Protein 4JGP (pdb70)

Solvent-accessible surface area: 20746 Å² total

Sequence (402 aa):
EKDTIAAEHKQEASVLLNLHRNKINYLIGETARRTTSLSIAIDRPVDIKKQSILEKTFDSEPRFSGLYFLNAKGDVTASTTELKTKVNLADRSFFIKAKETTKKTVISDSYSSRITGQPIFTICVPVLDSKRNVTDYLVAAIQIDDYLKNLINLLSPDVYIEVVNQDGKIFASGQASHAEDQKPVSSGYLDDISWNKVYPNPVTIEKDTIAAEHKQEASVLLNLHRNKINYLIGETARRTSSLSIAIDRPVDIKKQSILEKTFDSEPRFSGLYFLNAKGDVTASTTELKTKVNLADRSFFIKAKETKKTVISDSYSSRITGQPIFTICVPVLDSKRNVTDYLVAAIQIDYLKNLINLLSPDVYIEVVNQDGKIFASGQASHAEDQKPVVSSGYLDDISWNKVYPNPVTIEE

B-factor: mean 34.52, std 18.65, range [8.32, 128.68]

Secondary structure (DSSP, 8-state):
-HHHHHHHHHHHHHHHHHHHHHHHHHHHHH----HHHHHS-SSPPS---HHHHHHHTT-TTEEEEEEEETT-BEEEESSPPSS--B-TTSHHHHHHHHH-S-EE---EE-TTT-SEEEEEEEEEE-TTS-EEEEEEEEEEHHHHHHHHHHH-TTS-EEE-BTT---EEES-GGGGTT-PPB----SSS-B--BPPPPP---/-HHHHHHHHHHHHHHHHHHHHHHHHHHHH----HHHHHSPSSPPS---HHHHHHHTT-TTEEEEEEEETT-BEEEESS--SS--B-TTSHHHHHHHHH-S-EEPPPEE-TTTSSEEEEEEEEEE-TTS-EEEEEEEEEEHHHHHHHHHHH-TTS-EEE--TT---EEES-GGGGTT-PPB----SSS----BPPPPP-S--

Structure (mmCIF, N/CA/C/O backbone):
data_4JGP
#
_entry.id   4JGP
#
_cell.length_a   76.374
_cell.length_b   82.151
_cell.length_c   90.678
_cell.angle_alpha   90.00
_cell.angle_beta   90.00
_cell.angle_gamma   90.00
#
_symmetry.space_group_name_H-M   'P 21 21 21'
#
loop_
_entity.id
_entity.type
_entity.pdbx_description
1 polymer 'Sporulation kinase D'
2 non-polymer 'PYRUVIC ACID'
3 water water
#
loop_
_atom_site.group_PDB
_atom_site.id
_atom_site.type_symbol
_atom_site.label_atom_id
_atom_site.label_alt_id
_atom_site.label_comp_id
_atom_site.label_asym_id
_atom_site.label_entity_id
_atom_site.label_seq_id
_atom_site.pdbx_PDB_ins_code
_atom_site.Cartn_x
_atom_site.Cartn_y
_atom_site.Cartn_z
_atom_site.occupancy
_atom_site.B_iso_or_equiv
_atom_site.auth_seq_id
_atom_site.auth_comp_id
_atom_site.auth_asym_id
_atom_site.auth_atom_id
_atom_site.pdbx_PDB_model_num
ATOM 1 N N . GLU A 1 6 ? 42.326 99.405 -15.150 1.00 78.85 39 GLU A N 1
ATOM 2 C CA . GLU A 1 6 ? 41.293 98.938 -16.067 1.00 83.60 39 GLU A CA 1
ATOM 3 C C . GLU A 1 6 ? 41.659 97.561 -16.614 1.00 87.70 39 GLU A C 1
ATOM 4 O O . GLU A 1 6 ? 41.778 96.592 -15.861 1.00 87.57 39 GLU A O 1
ATOM 6 N N . LYS A 1 7 ? 41.826 97.479 -17.931 1.00 88.79 40 LYS A N 1
ATOM 7 C CA . LYS A 1 7 ? 42.365 96.280 -18.559 1.00 84.34 40 LYS A CA 1
ATOM 8 C C . LYS A 1 7 ? 43.814 96.139 -18.134 1.00 76.08 40 LYS A C 1
ATOM 9 O O . LYS A 1 7 ? 44.261 95.061 -17.745 1.00 76.87 40 LYS A O 1
ATOM 15 N N . ASP A 1 8 ? 44.532 97.255 -18.204 1.00 94.32 41 ASP A N 1
ATOM 16 C CA . ASP A 1 8 ? 45.971 97.293 -17.975 1.00 86.39 41 ASP A CA 1
ATOM 17 C C . ASP A 1 8 ? 46.386 96.673 -16.642 1.00 78.11 41 ASP A C 1
ATOM 18 O O . ASP A 1 8 ? 47.515 96.194 -16.495 1.00 69.93 41 ASP A O 1
ATOM 23 N N . THR A 1 9 ? 45.472 96.674 -15.678 1.00 74.77 42 THR A N 1
ATOM 24 C CA . THR A 1 9 ? 45.771 96.146 -14.352 1.00 67.90 42 THR A CA 1
ATOM 25 C C . THR A 1 9 ? 45.671 94.615 -14.314 1.00 61.77 42 THR A C 1
ATOM 26 O O . THR A 1 9 ? 46.498 93.947 -13.687 1.00 60.08 42 THR A O 1
ATOM 30 N N . ILE A 1 10 ? 44.671 94.061 -14.997 1.00 57.94 43 ILE A N 1
ATOM 31 C CA . ILE A 1 10 ? 44.539 92.610 -15.110 1.00 57.13 43 ILE A CA 1
ATOM 32 C C . ILE A 1 10 ? 45.605 92.034 -16.055 1.00 55.35 43 ILE A C 1
ATOM 33 O O . ILE A 1 10 ? 46.196 90.983 -15.784 1.00 50.46 43 ILE A O 1
ATOM 38 N N . ALA A 1 11 ? 45.857 92.733 -17.156 1.00 46.43 44 ALA A N 1
ATOM 39 C CA . ALA A 1 11 ? 46.916 92.333 -18.069 1.00 46.59 44 ALA A CA 1
ATOM 40 C C . ALA A 1 11 ? 48.238 92.203 -17.318 1.00 47.13 44 ALA A C 1
ATOM 41 O O . ALA A 1 11 ? 49.021 91.296 -17.587 1.00 41.47 44 ALA A O 1
ATOM 43 N N . ALA A 1 12 ? 48.479 93.106 -16.368 1.00 39.15 45 ALA A N 1
ATOM 44 C CA . ALA A 1 12 ? 49.730 93.092 -15.610 1.00 45.33 45 ALA A CA 1
ATOM 45 C C . ALA A 1 12 ? 49.808 91.842 -14.748 1.00 44.64 45 ALA A C 1
ATOM 46 O O . ALA A 1 12 ? 50.887 91.276 -14.540 1.00 39.79 45 ALA A O 1
ATOM 48 N N . GLU A 1 13 ? 48.654 91.413 -14.252 1.00 44.59 46 GLU A N 1
ATOM 49 C CA . GLU A 1 13 ? 48.570 90.192 -13.465 1.00 51.47 46 GLU A CA 1
ATOM 50 C C . GLU A 1 13 ? 48.786 88.963 -14.341 1.00 47.35 46 GLU A C 1
ATOM 51 O O . GLU A 1 13 ? 49.465 88.020 -13.936 1.00 45.24 46 GLU A O 1
ATOM 57 N N . HIS A 1 14 ? 48.215 88.979 -15.540 1.00 41.35 47 HIS A N 1
ATOM 58 C CA . HIS A 1 14 ? 48.399 87.873 -16.467 1.00 45.57 47 HIS A CA 1
ATOM 59 C C . HIS A 1 14 ? 49.861 87.756 -16.894 1.00 42.16 47 HIS A C 1
ATOM 60 O O . HIS A 1 14 ? 50.389 86.652 -17.064 1.00 42.40 47 HIS A O 1
ATOM 67 N N . LYS A 1 15 ? 50.513 88.902 -17.057 1.00 35.96 48 LYS A N 1
ATOM 68 C CA . LYS A 1 15 ? 51.925 88.921 -17.392 1.00 36.26 48 LYS A CA 1
ATOM 69 C C . LYS A 1 15 ? 52.760 88.353 -16.245 1.00 36.85 48 LYS A C 1
ATOM 70 O O . LYS A 1 15 ? 53.658 87.545 -16.474 1.00 29.13 48 LYS A O 1
ATOM 76 N N . GLN A 1 16 ? 52.460 88.759 -15.012 1.00 31.35 49 GLN A N 1
ATOM 77 C CA . GLN A 1 16 ? 53.210 88.257 -13.863 1.00 37.06 49 GLN A CA 1
ATOM 78 C C . GLN A 1 16 ? 53.064 86.740 -13.743 1.00 33.17 49 GLN A C 1
ATOM 79 O O . GLN A 1 16 ? 54.032 86.043 -13.441 1.00 38.10 49 GLN A O 1
ATOM 85 N N . GLU A 1 17 ? 51.867 86.217 -13.998 1.00 25.93 50 GLU A N 1
ATOM 86 C CA . GLU A 1 17 ? 51.698 84.772 -13.938 1.00 33.15 50 GLU A CA 1
ATOM 87 C C . GLU A 1 17 ? 52.422 84.036 -15.069 1.00 33.29 50 GLU A C 1
ATOM 88 O O . GLU A 1 17 ? 52.874 82.909 -14.873 1.00 31.64 50 GLU A O 1
ATOM 94 N N . ALA A 1 18 ? 52.557 84.661 -16.239 1.00 23.35 51 ALA A N 1
ATOM 95 C CA . ALA A 1 18 ? 53.350 84.042 -17.295 1.00 24.15 51 ALA A CA 1
ATOM 96 C C . ALA A 1 18 ? 54.808 83.977 -16.837 1.00 25.47 51 ALA A C 1
ATOM 97 O O . ALA A 1 18 ? 55.507 82.989 -17.072 1.00 24.51 51 ALA A O 1
ATOM 99 N N . SER A 1 19 ? 55.253 85.026 -16.155 1.00 23.85 52 SER A N 1
ATOM 100 C CA . SER A 1 19 ? 56.598 85.056 -15.601 1.00 27.59 52 SER A CA 1
ATOM 101 C C . SER A 1 19 ? 56.807 83.970 -14.544 1.00 28.48 52 SER A C 1
ATOM 102 O O . SER A 1 19 ? 57.856 83.316 -14.503 1.00 23.41 52 SER A O 1
ATOM 105 N N . VAL A 1 20 ? 55.807 83.778 -13.688 1.00 28.92 53 VAL A N 1
ATOM 106 C CA . VAL A 1 20 ? 55.859 82.723 -12.677 1.00 26.66 53 VAL A CA 1
ATOM 107 C C . VAL A 1 20 ? 55.997 81.355 -13.343 1.00 25.71 53 VAL A C 1
ATOM 108 O O . VAL A 1 20 ? 56.803 80.522 -12.920 1.00 23.86 53 VAL A O 1
ATOM 112 N N . LEU A 1 21 ? 55.228 81.145 -14.409 1.00 26.30 54 LEU A N 1
ATOM 113 C CA . LEU A 1 21 ? 55.274 79.897 -15.162 1.00 27.34 54 LEU A CA 1
ATOM 114 C C . LEU A 1 21 ? 56.601 79.675 -15.872 1.00 26.54 54 LEU A C 1
ATOM 115 O O . LEU A 1 21 ? 57.128 78.561 -15.883 1.00 25.19 54 LEU A O 1
ATOM 120 N N . LEU A 1 22 ? 57.124 80.727 -16.490 1.00 19.90 55 LEU A N 1
ATOM 121 C CA . LEU A 1 22 ? 58.431 80.644 -17.128 1.00 23.72 55 LEU A CA 1
ATOM 122 C C . LEU A 1 22 ? 59.464 80.120 -16.128 1.00 23.61 55 LEU A C 1
ATOM 123 O O . LEU A 1 22 ? 60.182 79.158 -16.388 1.00 20.00 55 LEU A O 1
ATOM 128 N N . ASN A 1 23 ? 59.528 80.747 -14.963 1.00 21.05 56 ASN A N 1
ATOM 129 C CA . ASN A 1 23 ? 60.501 80.320 -13.963 1.00 20.81 56 ASN A CA 1
ATOM 130 C C . ASN A 1 23 ? 60.277 78.903 -13.445 1.00 26.09 56 ASN A C 1
ATOM 131 O O . ASN A 1 23 ? 61.226 78.115 -13.348 1.00 24.03 56 ASN A O 1
ATOM 136 N N . LEU A 1 24 ? 59.026 78.568 -13.146 1.00 23.83 57 LEU A N 1
ATOM 137 C CA . LEU A 1 24 ? 58.668 77.192 -12.782 1.00 27.26 57 LEU A CA 1
ATOM 138 C C . LEU A 1 24 ? 59.222 76.177 -13.795 1.00 19.46 57 LEU A C 1
ATOM 139 O O . LEU A 1 24 ? 59.912 75.229 -13.431 1.00 18.47 57 LEU A O 1
ATOM 144 N N . HIS A 1 25 ? 58.918 76.385 -15.067 1.00 16.25 58 HIS A N 1
ATOM 145 C CA . HIS A 1 25 ? 59.295 75.435 -16.106 1.00 21.09 58 HIS A CA 1
ATOM 146 C C . HIS A 1 25 ? 60.788 75.413 -16.438 1.00 19.57 58 HIS A C 1
ATOM 147 O O . HIS A 1 25 ? 61.367 74.344 -16.654 1.00 19.55 58 HIS A O 1
ATOM 154 N N . ARG A 1 26 ? 61.415 76.582 -16.513 1.00 25.09 59 ARG A N 1
ATOM 155 C CA . ARG A 1 26 ? 62.865 76.595 -16.679 1.00 23.01 59 ARG A CA 1
ATOM 156 C C . ARG A 1 26 ? 63.524 75.884 -15.502 1.00 16.80 59 ARG A C 1
ATOM 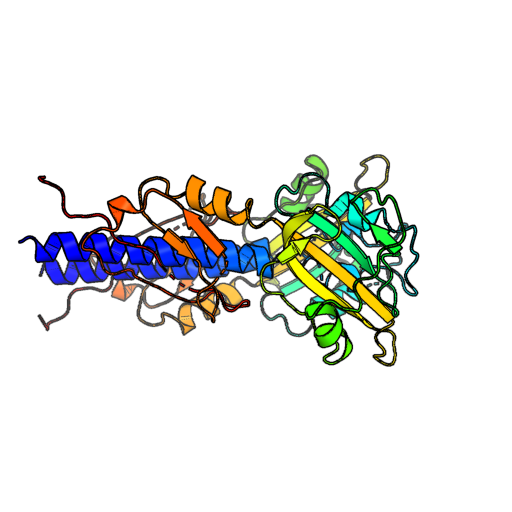157 O O . ARG A 1 26 ? 64.433 75.086 -15.698 1.00 17.25 59 ARG A O 1
ATOM 165 N N . ASN A 1 27 ? 63.076 76.168 -14.280 1.00 18.49 60 ASN A N 1
ATOM 166 C CA . ASN A 1 27 ? 63.653 75.497 -13.110 1.00 22.50 60 ASN A CA 1
ATOM 167 C C . ASN A 1 27 ? 63.549 73.978 -13.227 1.00 17.49 60 ASN A C 1
ATOM 168 O O . ASN A 1 27 ? 64.499 73.251 -12.935 1.00 16.19 60 ASN A O 1
ATOM 173 N N . LYS A 1 28 ? 62.389 73.496 -13.654 1.00 20.47 61 LYS A N 1
ATOM 174 C CA . LYS A 1 28 ? 62.183 72.057 -13.841 1.00 19.68 61 LYS A CA 1
ATOM 175 C C . LYS A 1 28 ? 63.167 71.458 -14.845 1.00 17.14 61 LYS A C 1
ATOM 176 O O . LYS A 1 28 ? 63.781 70.426 -14.591 1.00 15.94 61 LYS A O 1
ATOM 182 N N . ILE A 1 29 ? 63.309 72.085 -16.004 1.00 15.99 62 ILE A N 1
ATOM 183 C CA . ILE A 1 29 ? 64.198 71.519 -17.010 1.00 15.24 62 ILE A CA 1
ATOM 184 C C . ILE A 1 29 ? 65.665 71.662 -16.593 1.00 13.18 62 ILE A C 1
ATOM 185 O O . ILE A 1 29 ? 66.447 70.722 -16.729 1.00 17.62 62 ILE A O 1
ATOM 190 N N . ASN A 1 30 ? 66.029 72.830 -16.066 1.00 14.30 63 ASN A N 1
ATOM 191 C CA . ASN A 1 30 ? 67.382 73.024 -15.539 1.00 16.08 63 ASN A CA 1
ATOM 192 C C . ASN A 1 30 ? 67.713 71.963 -14.489 1.00 21.65 63 ASN A C 1
ATOM 193 O O . ASN A 1 30 ? 68.816 71.434 -14.457 1.00 18.32 63 ASN A O 1
ATOM 198 N N . TYR A 1 31 ? 66.762 71.669 -13.608 1.00 19.28 64 TYR A N 1
ATOM 199 C CA . TYR A 1 31 ? 66.978 70.621 -12.614 1.00 17.94 64 TYR A CA 1
ATOM 200 C C . TYR A 1 31 ? 67.193 69.249 -13.270 1.00 14.74 64 TYR A C 1
ATOM 201 O O . TYR A 1 31 ? 68.129 68.522 -12.944 1.00 15.63 64 TYR A O 1
ATOM 210 N N . LEU A 1 32 ? 66.328 68.898 -14.212 1.00 15.60 65 LEU A N 1
ATOM 211 C CA . LEU A 1 32 ? 66.459 67.619 -14.904 1.00 18.26 65 LEU A CA 1
ATOM 212 C C . LEU A 1 32 ? 67.853 67.446 -15.519 1.00 18.65 65 LEU A C 1
ATOM 213 O O . LEU A 1 32 ? 68.486 66.373 -15.431 1.00 15.75 65 LEU A O 1
ATOM 218 N N . ILE A 1 33 ? 68.341 68.506 -16.145 1.00 14.29 66 ILE A N 1
ATOM 219 C CA . ILE A 1 33 ? 69.626 68.443 -16.824 1.00 16.15 66 ILE A CA 1
ATOM 220 C C . ILE A 1 33 ? 70.746 68.382 -15.793 1.00 18.12 66 ILE A C 1
ATOM 221 O O . ILE A 1 33 ? 71.660 67.562 -15.900 1.00 17.46 66 ILE A O 1
ATOM 226 N N . GLY A 1 34 ? 70.660 69.232 -14.773 1.00 15.20 67 GLY A N 1
ATOM 227 C CA . GLY A 1 34 ? 71.666 69.232 -13.723 1.00 14.66 67 GLY A CA 1
ATOM 228 C C . GLY A 1 34 ? 71.705 67.926 -12.949 1.00 17.20 67 GLY A C 1
ATOM 229 O O . GLY A 1 34 ? 72.768 67.426 -12.598 1.00 17.00 67 GLY A O 1
ATOM 230 N N . GLU A 1 35 ? 70.539 67.359 -12.673 1.00 16.96 68 GLU A N 1
ATOM 231 C CA . GLU A 1 35 ? 70.511 66.110 -11.939 1.00 19.27 68 GLU A CA 1
ATOM 232 C C . GLU A 1 35 ? 71.117 64.987 -12.768 1.00 20.63 68 GLU A C 1
ATOM 233 O O . GLU A 1 35 ? 71.850 64.147 -12.250 1.00 19.24 68 GLU A O 1
ATOM 239 N N . THR A 1 36 ? 70.805 64.970 -14.055 1.00 14.45 69 THR A N 1
ATOM 240 C CA . THR A 1 36 ? 71.314 63.930 -14.935 1.00 15.08 69 THR A CA 1
ATOM 241 C C . THR A 1 36 ? 72.830 64.044 -15.048 1.00 19.26 69 THR A C 1
ATOM 242 O O . THR A 1 36 ? 73.536 63.040 -14.978 1.00 18.35 69 THR A O 1
ATOM 254 N N . ALA A 1 38 ? 74.772 65.246 -12.792 1.00 16.48 71 ALA A N 1
ATOM 255 C CA . ALA A 1 38 ? 75.261 64.787 -11.494 1.00 17.42 71 ALA A CA 1
ATOM 256 C C . ALA A 1 38 ? 75.299 63.266 -11.391 1.00 17.74 71 ALA A C 1
ATOM 257 O O . ALA A 1 38 ? 76.263 62.705 -10.883 1.00 15.18 71 ALA A O 1
ATOM 259 N N A ARG A 1 39 ? 74.243 62.605 -11.861 0.58 15.50 72 ARG A N 1
ATOM 260 N N B ARG A 1 39 ? 74.249 62.591 -11.850 0.42 15.90 72 ARG A N 1
ATOM 261 C CA A ARG A 1 39 ? 74.196 61.146 -11.819 0.58 17.93 72 ARG A CA 1
ATOM 262 C CA B ARG A 1 39 ? 74.258 61.133 -11.799 0.42 16.50 72 ARG A CA 1
ATOM 263 C C A ARG A 1 39 ? 75.360 60.541 -12.620 0.58 14.64 72 ARG A C 1
ATOM 264 C C B ARG A 1 39 ? 75.434 60.580 -12.596 0.42 13.75 72 ARG A C 1
ATOM 265 O O A ARG A 1 39 ? 76.014 59.591 -12.168 0.58 13.88 72 ARG A O 1
ATOM 266 O O B ARG A 1 39 ? 76.167 59.707 -12.122 0.42 14.05 72 ARG A O 1
ATOM 289 N N A THR A 1 41 ? 78.302 61.996 -13.588 0.59 16.35 74 THR A N 1
ATOM 290 N N B THR A 1 41 ? 78.297 61.999 -13.582 0.41 16.44 74 THR A N 1
ATOM 291 C CA A THR A 1 41 ? 79.602 62.266 -12.982 0.59 18.60 74 THR A CA 1
ATOM 292 C CA B THR A 1 41 ? 79.594 62.297 -12.966 0.41 18.62 74 THR A CA 1
ATOM 293 C C A THR A 1 41 ? 79.852 61.372 -11.767 0.59 21.28 74 THR A C 1
ATOM 294 C C B THR A 1 41 ? 79.873 61.464 -11.713 0.41 20.76 74 THR A C 1
ATOM 295 O O A THR A 1 41 ? 80.941 60.829 -11.614 0.59 22.30 74 THR A O 1
ATOM 296 O O B THR A 1 41 ? 81.011 61.077 -11.470 0.41 22.55 74 THR A O 1
ATOM 303 N N . SER A 1 42 ? 78.844 61.178 -10.921 1.00 19.20 75 SER A N 1
ATOM 304 C CA . SER A 1 42 ? 79.020 60.287 -9.761 1.00 16.53 75 SER A CA 1
ATOM 305 C C . SER A 1 42 ? 79.296 58.853 -10.204 1.00 16.49 75 SER A C 1
ATOM 306 O O . SER A 1 42 ? 80.039 58.108 -9.564 1.00 17.76 75 SER A O 1
ATOM 309 N N . LEU A 1 43 ? 78.684 58.464 -11.312 1.00 19.80 76 LEU A N 1
ATOM 310 C CA . LEU A 1 43 ? 78.901 57.139 -11.876 1.00 19.57 76 LEU A CA 1
ATOM 311 C C . LEU A 1 43 ? 80.380 56.953 -12.256 1.00 19.46 76 LEU A C 1
ATOM 312 O O . LEU A 1 43 ? 81.006 55.946 -11.886 1.00 18.69 76 LEU A O 1
ATOM 317 N N . SER A 1 44 ? 80.950 57.918 -12.978 1.00 19.62 77 SER A N 1
ATOM 318 C CA . SER A 1 44 ? 82.34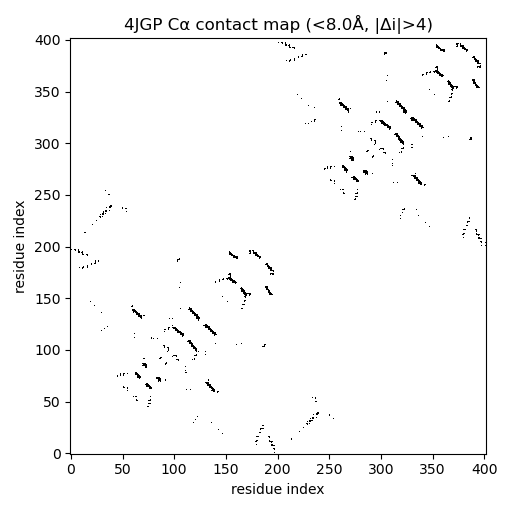3 57.784 -13.390 1.00 28.85 77 SER A CA 1
ATOM 319 C C . SER A 1 44 ? 83.278 57.727 -12.192 1.00 26.95 77 SER A C 1
ATOM 320 O O . SER A 1 44 ? 84.293 57.055 -12.238 1.00 23.94 77 SER A O 1
ATOM 323 N N . ILE A 1 45 ? 82.923 58.408 -11.112 1.00 21.74 78 ILE A N 1
ATOM 324 C CA . ILE A 1 45 ? 83.753 58.415 -9.907 1.00 23.73 78 ILE A CA 1
ATOM 325 C C . ILE A 1 45 ? 83.657 57.122 -9.097 1.00 22.53 78 ILE A C 1
ATOM 326 O O . ILE A 1 45 ? 84.624 56.683 -8.495 1.00 24.27 78 ILE A O 1
ATOM 331 N N . ALA A 1 46 ? 82.485 56.502 -9.079 1.00 18.76 79 ALA A N 1
ATOM 332 C CA . ALA A 1 46 ? 82.279 55.356 -8.208 1.00 22.31 79 ALA A CA 1
ATOM 333 C C . ALA A 1 46 ? 82.830 54.059 -8.803 1.00 22.45 79 ALA A C 1
ATOM 334 O O . ALA A 1 46 ? 83.233 53.155 -8.080 1.00 25.24 79 ALA A O 1
ATOM 336 N N . ILE A 1 47 ? 82.792 53.945 -10.121 1.00 18.95 80 ILE A N 1
ATOM 337 C CA . ILE A 1 47 ? 83.058 52.654 -10.748 1.00 24.44 80 ILE A CA 1
ATOM 338 C C . ILE A 1 47 ? 84.546 52.311 -10.707 1.00 28.50 80 ILE A C 1
ATOM 339 O O . ILE A 1 47 ? 85.388 53.201 -10.842 1.00 30.42 80 ILE A O 1
ATOM 344 N N . ASP A 1 48 ? 84.881 51.035 -10.508 1.00 23.09 81 ASP A N 1
ATOM 345 C CA . ASP A 1 48 ? 86.291 50.644 -10.470 1.00 22.26 81 ASP A CA 1
ATOM 346 C C . ASP A 1 48 ? 86.971 50.885 -11.819 1.00 21.87 81 ASP A C 1
ATOM 347 O O . ASP A 1 48 ? 86.348 50.745 -12.866 1.00 19.62 81 ASP A O 1
ATOM 352 N N . ARG A 1 49 ? 88.254 51.233 -11.790 1.00 23.00 82 ARG A N 1
ATOM 353 C CA . ARG A 1 49 ? 89.018 51.423 -13.023 1.00 21.22 82 ARG A CA 1
ATOM 354 C C . ARG A 1 49 ? 90.070 50.317 -13.099 1.00 21.29 82 ARG A C 1
ATOM 355 O O . ARG A 1 49 ? 90.599 49.878 -12.068 1.00 22.71 82 ARG A O 1
ATOM 363 N N . PRO A 1 50 ? 90.382 49.864 -14.316 1.00 23.56 83 PRO A N 1
ATOM 364 C CA . PRO A 1 50 ? 89.762 50.314 -15.566 1.00 27.40 83 PRO A CA 1
ATOM 365 C C . PRO A 1 50 ? 88.331 49.783 -15.718 1.00 32.86 83 PRO A C 1
ATOM 366 O O . PRO A 1 50 ? 88.000 48.752 -15.146 1.00 26.45 83 PRO A O 1
ATOM 370 N N . VAL A 1 51 ? 87.489 50.475 -16.477 1.00 24.82 84 VAL A N 1
ATOM 371 C CA . VAL A 1 51 ? 86.077 50.136 -16.495 1.00 23.94 84 VAL A CA 1
ATOM 372 C C . VAL A 1 51 ? 85.821 48.735 -17.036 1.00 27.84 84 VAL A C 1
ATOM 373 O O . VAL A 1 51 ? 86.281 48.379 -18.119 1.00 27.48 84 VAL A O 1
ATOM 377 N N . ASP A 1 52 ? 85.078 47.941 -16.273 1.00 21.07 85 ASP A N 1
ATOM 378 C CA . ASP A 1 52 ? 84.633 46.645 -16.764 1.00 19.51 85 ASP A CA 1
ATOM 379 C C . ASP A 1 52 ? 83.305 46.799 -17.488 1.00 25.23 85 ASP A C 1
ATOM 380 O O . ASP A 1 52 ? 82.325 47.290 -16.914 1.00 19.88 85 ASP A O 1
ATOM 385 N N . ILE A 1 53 ? 83.271 46.377 -18.750 1.00 22.84 86 ILE A N 1
ATOM 386 C CA . ILE A 1 53 ? 82.118 46.641 -19.600 1.00 21.86 86 ILE A CA 1
ATOM 387 C C . ILE A 1 53 ? 80.854 45.911 -19.123 1.00 27.45 86 ILE A C 1
ATOM 388 O O . ILE A 1 53 ? 79.752 46.429 -19.270 1.00 27.02 86 ILE A O 1
ATOM 393 N N . LYS A 1 54 ? 81.007 44.718 -18.549 1.00 23.24 87 LYS A N 1
ATOM 394 C CA . LYS A 1 54 ? 79.852 43.999 -18.000 1.00 22.45 87 LYS A CA 1
ATOM 395 C C . LYS A 1 54 ? 79.270 44.736 -16.797 1.00 25.30 87 LYS A C 1
ATOM 396 O O . LYS A 1 54 ? 78.049 44.828 -16.643 1.00 22.28 87 LYS A O 1
ATOM 402 N N . LYS A 1 55 ? 80.134 45.252 -15.927 1.00 22.39 88 LYS A N 1
ATOM 403 C CA . LYS A 1 55 ? 79.613 46.004 -14.793 1.00 20.45 88 LYS A CA 1
ATOM 404 C C . LYS A 1 55 ? 78.979 47.306 -15.267 1.00 24.04 88 LYS A C 1
ATOM 405 O O . LYS A 1 55 ? 77.939 47.703 -14.745 1.00 23.27 88 LYS A O 1
ATOM 419 N N . GLN A 1 57 ? 77.477 47.860 -18.123 1.00 23.83 90 GLN A N 1
ATOM 420 C CA . GLN A 1 57 ? 76.191 47.477 -18.705 1.00 23.01 90 GLN A CA 1
ATOM 421 C C . GLN A 1 57 ? 75.093 47.334 -17.631 1.00 25.02 90 GLN A C 1
ATOM 422 O O . GLN A 1 57 ? 74.007 47.885 -17.777 1.00 24.87 90 GLN A O 1
ATOM 428 N N . SER A 1 58 ? 75.379 46.609 -16.552 1.00 25.32 91 SER A N 1
ATOM 429 C CA . SER A 1 58 ? 74.427 46.470 -15.449 1.00 25.78 91 SER A CA 1
ATOM 430 C C . SER A 1 58 ? 74.093 47.804 -14.803 1.00 23.51 91 SER A C 1
ATOM 431 O O . SER A 1 58 ? 72.942 48.054 -14.457 1.00 25.07 91 SER A O 1
ATOM 434 N N . ILE A 1 59 ? 75.102 48.648 -14.612 1.00 24.68 92 ILE A N 1
ATOM 435 C CA . ILE A 1 59 ? 74.878 49.945 -13.973 1.00 21.13 92 ILE A CA 1
ATOM 436 C C . ILE A 1 59 ? 73.964 50.801 -14.831 1.00 21.94 92 ILE A C 1
ATOM 437 O O . ILE A 1 59 ? 73.061 51.469 -14.314 1.00 24.53 92 ILE A O 1
ATOM 442 N N . LEU A 1 60 ? 74.181 50.776 -16.144 1.00 16.91 93 LEU A N 1
ATOM 443 C CA . LEU A 1 60 ? 73.350 51.577 -17.043 1.00 21.12 93 LEU A CA 1
ATOM 444 C C . LEU A 1 60 ? 71.893 51.111 -17.007 1.00 25.80 93 LEU A C 1
ATOM 445 O O . LEU A 1 60 ? 70.974 51.925 -16.939 1.00 26.10 93 LEU A O 1
ATOM 450 N N . GLU A 1 61 ? 71.687 49.798 -17.033 1.00 23.10 94 GLU A N 1
ATOM 451 C CA . GLU A 1 61 ? 70.343 49.238 -16.905 1.00 23.60 94 GLU A CA 1
ATOM 452 C C . GLU A 1 61 ? 69.661 49.643 -15.595 1.00 23.03 94 GLU A C 1
ATOM 453 O O . GLU A 1 61 ? 68.505 50.072 -15.600 1.00 26.99 94 GLU A O 1
ATOM 459 N N . LYS A 1 62 ? 70.364 49.506 -14.475 1.00 21.49 95 LYS A N 1
ATOM 460 C CA . LYS A 1 62 ? 69.791 49.916 -13.195 1.00 25.98 95 LYS A CA 1
ATOM 461 C C . LYS A 1 62 ? 69.465 51.410 -13.162 1.00 33.12 95 LYS A C 1
ATOM 462 O O . LYS A 1 62 ? 68.468 51.822 -12.570 1.00 33.45 95 LYS A O 1
ATOM 468 N N . THR A 1 63 ? 70.308 52.222 -13.792 1.00 27.55 96 THR A N 1
ATOM 469 C CA . THR A 1 63 ? 70.077 53.664 -13.823 1.00 30.20 96 THR A CA 1
ATOM 470 C C . THR A 1 63 ? 68.880 53.994 -14.717 1.00 30.50 96 THR A C 1
ATOM 471 O O . THR A 1 63 ? 68.033 54.810 -14.368 1.00 31.52 96 THR A O 1
ATOM 475 N N . PHE A 1 64 ? 68.814 53.331 -15.864 1.00 27.45 97 PHE A N 1
ATOM 476 C CA . PHE A 1 64 ? 67.743 53.538 -16.838 1.00 28.81 97 PHE A CA 1
ATOM 477 C C . PHE A 1 64 ? 66.381 53.071 -16.335 1.00 36.42 97 PHE A C 1
ATOM 478 O O . PHE A 1 64 ? 65.362 53.681 -16.649 1.00 41.73 97 PHE A O 1
ATOM 486 N N . ASP A 1 65 ? 66.359 51.992 -15.561 1.00 39.03 98 ASP A N 1
ATOM 487 C CA . ASP A 1 65 ? 65.093 51.390 -15.144 1.00 54.13 98 ASP A CA 1
ATOM 488 C C . ASP A 1 65 ? 64.153 52.335 -14.397 1.00 66.79 98 ASP A C 1
ATOM 489 O O . ASP A 1 65 ? 64.517 52.916 -13.366 1.00 62.54 98 ASP A O 1
ATOM 494 N N . SER A 1 66 ? 62.941 52.465 -14.946 1.00 79.42 99 SER A N 1
ATOM 495 C CA . SER A 1 66 ? 61.859 53.278 -14.382 1.00 87.92 99 SER A CA 1
ATOM 496 C C . SER A 1 66 ? 62.109 54.783 -14.500 1.00 82.36 99 SER A C 1
ATOM 497 O O . SER A 1 66 ? 61.737 55.562 -13.622 1.00 82.99 99 SER A O 1
ATOM 500 N N . GLU A 1 67 ? 62.731 55.184 -15.601 1.00 74.46 100 GLU A N 1
ATOM 501 C CA . GLU A 1 67 ? 63.099 56.576 -15.803 1.00 69.84 100 GLU A CA 1
ATOM 502 C C . GLU A 1 67 ? 62.594 57.064 -17.147 1.00 67.64 100 GLU A C 1
ATOM 503 O O . GLU A 1 67 ? 63.340 57.087 -18.125 1.00 65.91 100 GLU A O 1
ATOM 509 N N . PRO A 1 68 ? 61.320 57.460 -17.196 1.00 67.60 101 PRO A N 1
ATOM 510 C CA . PRO A 1 68 ? 60.671 57.901 -18.435 1.00 67.26 101 PRO A CA 1
ATOM 511 C C . PRO A 1 68 ? 61.491 58.963 -19.171 1.00 58.65 101 PRO A C 1
ATOM 512 O O . PRO A 1 68 ? 61.302 59.162 -20.373 1.00 59.41 101 PRO A O 1
ATOM 516 N N . ARG A 1 69 ? 62.402 59.625 -18.460 1.00 48.28 102 ARG A N 1
ATOM 517 C CA . ARG A 1 69 ? 63.165 60.725 -19.039 1.00 39.40 102 ARG A CA 1
ATOM 518 C C . ARG A 1 69 ? 64.140 60.284 -20.109 1.00 38.53 102 ARG A C 1
ATOM 519 O O . ARG A 1 69 ? 64.397 61.037 -21.056 1.00 39.73 102 ARG A O 1
ATOM 527 N N . PHE A 1 70 ? 64.692 59.077 -19.965 1.00 27.77 103 PHE A N 1
ATOM 528 C CA . PHE A 1 70 ? 65.721 58.641 -20.895 1.00 27.44 103 PHE A CA 1
ATOM 529 C C . PHE A 1 70 ? 65.157 57.945 -22.121 1.00 30.20 103 PHE A C 1
ATOM 530 O O . PHE A 1 70 ? 64.277 57.084 -22.022 1.00 31.87 103 PHE A O 1
ATOM 538 N N . SER A 1 71 ? 65.675 58.336 -23.278 1.00 26.42 104 SER A N 1
ATOM 539 C CA . SER A 1 71 ? 65.561 57.513 -24.466 1.00 26.21 104 SER A CA 1
ATOM 540 C C . SER A 1 71 ? 66.465 56.283 -24.257 1.00 32.77 104 SER A C 1
ATOM 541 O O . SER A 1 71 ? 66.058 55.141 -24.506 1.00 29.09 104 SER A O 1
ATOM 544 N N . GLY A 1 72 ? 67.689 56.525 -23.778 1.00 26.25 105 GLY A N 1
ATOM 545 C CA . GLY A 1 72 ? 68.634 55.456 -23.478 1.00 21.83 105 GLY A CA 1
ATOM 546 C C . GLY A 1 72 ? 69.905 55.967 -22.803 1.00 28.26 105 GLY A C 1
ATOM 547 O O . GLY A 1 72 ? 70.183 57.169 -22.804 1.00 24.32 105 GLY A O 1
ATOM 548 N N . LEU A 1 73 ? 70.661 55.049 -22.206 1.00 20.93 106 LEU A N 1
ATOM 549 C CA . LEU A 1 73 ? 71.979 55.340 -21.651 1.00 20.02 106 LEU A CA 1
ATOM 550 C C . LEU A 1 73 ? 72.977 54.443 -22.368 1.00 25.32 106 LEU A C 1
ATOM 551 O O . LEU A 1 73 ? 72.694 53.272 -22.619 1.00 26.82 106 LEU A O 1
ATOM 556 N N . TYR A 1 74 ? 74.138 54.996 -22.702 1.00 19.38 107 TYR A N 1
ATOM 557 C CA . TYR A 1 74 ? 75.138 54.270 -23.460 1.00 21.85 107 TYR A CA 1
ATOM 558 C C . TYR A 1 74 ? 76.534 54.567 -22.942 1.00 23.46 107 TYR A C 1
ATOM 559 O O . TYR A 1 74 ? 76.780 55.596 -22.301 1.00 23.98 107 TYR A O 1
ATOM 568 N N . PHE A 1 75 ? 77.449 53.651 -23.228 1.00 19.76 108 PHE A N 1
ATOM 569 C CA . PHE A 1 75 ? 78.853 53.838 -22.914 1.00 18.62 108 PHE A CA 1
ATOM 570 C C . PHE A 1 75 ? 79.583 53.690 -24.235 1.00 21.71 108 PHE A C 1
ATOM 571 O O . PHE A 1 75 ? 79.285 52.779 -25.005 1.00 24.18 108 PHE A O 1
ATOM 579 N N . LEU A 1 76 ? 80.517 54.590 -24.514 1.00 21.63 109 LEU A N 1
ATOM 580 C CA . LEU A 1 76 ? 81.261 54.540 -25.768 1.00 23.14 109 LEU A CA 1
ATOM 581 C C . LEU A 1 76 ? 82.722 54.293 -25.445 1.00 30.57 109 LEU A C 1
ATOM 582 O O . LEU A 1 76 ? 83.199 54.731 -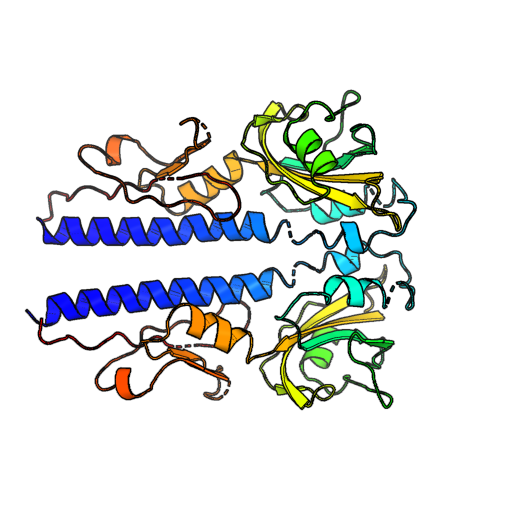24.402 1.00 27.18 109 LEU A O 1
ATOM 587 N N . ASN A 1 77 ? 83.437 53.601 -26.330 1.00 23.09 110 ASN A N 1
ATOM 588 C CA . ASN A 1 77 ? 84.877 53.508 -26.176 1.00 21.80 110 ASN A CA 1
ATOM 589 C C . ASN A 1 77 ? 85.499 54.748 -26.776 1.00 26.14 110 ASN A C 1
ATOM 590 O O . ASN A 1 77 ? 84.781 55.668 -27.190 1.00 22.67 110 ASN A O 1
ATOM 595 N N . ALA A 1 78 ? 86.826 54.779 -26.832 1.00 26.74 111 ALA A N 1
ATOM 596 C CA . ALA A 1 78 ? 87.533 55.969 -27.287 1.00 30.56 111 ALA A CA 1
ATOM 597 C C . ALA A 1 78 ? 87.291 56.254 -28.770 1.00 34.70 111 ALA A C 1
ATOM 598 O O . ALA A 1 78 ? 87.473 57.384 -29.228 1.00 37.90 111 ALA A O 1
ATOM 600 N N . LYS A 1 79 ? 86.895 55.227 -29.520 1.00 29.49 112 LYS A N 1
ATOM 601 C CA . LYS A 1 79 ? 86.662 55.381 -30.958 1.00 36.64 112 LYS A CA 1
ATOM 602 C C . LYS A 1 79 ? 85.246 55.862 -31.252 1.00 39.43 112 LYS A C 1
ATOM 603 O O . LYS A 1 79 ? 84.945 56.288 -32.371 1.00 41.41 112 LYS A O 1
ATOM 609 N N . GLY A 1 80 ? 84.377 55.777 -30.247 1.00 33.03 113 GLY A N 1
ATOM 610 C CA . GLY A 1 80 ? 82.996 56.198 -30.393 1.00 28.97 113 GLY A CA 1
ATOM 611 C C . GLY A 1 80 ? 82.049 55.029 -30.580 1.00 34.77 113 GLY A C 1
ATOM 612 O O . GLY A 1 80 ? 80.845 55.232 -30.765 1.00 31.22 113 GLY A O 1
ATOM 613 N N . ASP A 1 81 ? 82.582 53.807 -30.549 1.00 29.42 114 ASP A N 1
ATOM 614 C CA . ASP A 1 81 ? 81.736 52.615 -30.628 1.00 32.89 114 ASP A CA 1
ATOM 615 C C . ASP A 1 81 ? 80.885 52.507 -29.373 1.00 32.50 114 ASP A C 1
ATOM 616 O O . ASP A 1 81 ? 81.382 52.696 -28.270 1.00 33.02 114 ASP A O 1
ATOM 621 N N . VAL A 1 82 ? 79.609 52.188 -29.543 1.00 29.32 115 VAL A N 1
ATOM 622 C CA . VAL A 1 82 ? 78.751 51.898 -28.411 1.00 31.51 115 VAL A CA 1
ATOM 623 C C . VAL A 1 82 ? 79.135 50.524 -27.874 1.00 36.44 115 VAL A C 1
ATOM 624 O O . VAL A 1 82 ? 79.080 49.531 -28.597 1.00 30.72 115 VAL A O 1
ATOM 628 N N . THR A 1 83 ? 79.546 50.469 -26.613 1.00 30.18 116 THR A N 1
ATOM 629 C CA . THR A 1 83 ? 80.027 49.223 -26.031 1.00 26.60 116 THR A CA 1
ATOM 630 C C . THR A 1 83 ? 79.099 48.717 -24.931 1.00 28.40 116 THR A C 1
ATOM 631 O O . THR A 1 83 ? 79.200 47.568 -24.497 1.00 29.68 116 THR A O 1
ATOM 635 N N . ALA A 1 84 ? 78.204 49.591 -24.470 1.00 25.86 117 ALA A N 1
ATOM 636 C CA . ALA A 1 84 ? 77.168 49.215 -23.507 1.00 25.20 117 ALA A CA 1
ATOM 637 C C . ALA A 1 84 ? 75.960 50.062 -23.844 1.00 27.27 117 ALA A C 1
ATOM 638 O O . ALA A 1 84 ? 76.115 51.209 -24.257 1.00 22.62 117 ALA A O 1
ATOM 640 N N . SER A 1 85 ? 74.766 49.507 -23.669 1.00 26.02 118 SER A N 1
ATOM 641 C CA . SER A 1 85 ? 73.558 50.121 -24.216 1.00 27.25 118 SER A CA 1
ATOM 642 C C . SER A 1 85 ? 72.305 49.610 -23.519 1.00 27.85 118 SER A C 1
ATOM 643 O O . SER A 1 85 ? 72.131 48.411 -23.352 1.00 31.83 118 SER A O 1
ATOM 646 N N . THR A 1 86 ? 71.426 50.517 -23.112 1.00 25.16 119 THR A N 1
ATOM 647 C CA . THR A 1 86 ? 70.156 50.087 -22.546 1.00 26.80 119 THR A CA 1
ATOM 648 C C . THR A 1 86 ? 69.188 49.725 -23.678 1.00 27.76 119 THR A C 1
ATOM 649 O O . THR A 1 86 ? 68.153 49.094 -23.455 1.00 32.60 119 THR A O 1
ATOM 653 N N . THR A 1 87 ? 69.538 50.126 -24.894 1.00 27.55 120 THR A N 1
ATOM 654 C CA . THR A 1 87 ? 68.724 49.810 -26.067 1.00 36.33 120 THR A CA 1
ATOM 655 C C . THR A 1 87 ? 69.302 48.604 -26.798 1.00 39.53 120 THR A C 1
ATOM 656 O O . THR A 1 87 ? 70.473 48.614 -27.186 1.00 43.58 120 THR A O 1
ATOM 660 N N . GLU A 1 88 ? 68.500 47.559 -26.993 1.00 48.22 121 GLU A N 1
ATOM 661 C CA . GLU A 1 88 ? 68.999 46.396 -27.728 1.00 54.32 121 GLU A CA 1
ATOM 662 C C . GLU A 1 88 ? 69.452 46.840 -29.118 1.00 46.02 121 GLU A C 1
ATOM 663 O O . GLU A 1 88 ? 68.691 47.450 -29.862 1.00 52.03 121 GLU A O 1
ATOM 669 N N . LEU A 1 89 ? 70.708 46.569 -29.454 1.00 41.13 122 LEU A N 1
ATOM 670 C CA . LEU A 1 89 ? 71.248 47.038 -30.724 1.00 48.58 122 LEU A CA 1
ATOM 671 C C . LEU A 1 89 ? 71.216 45.928 -31.766 1.00 67.35 122 LEU A C 1
ATOM 672 O O . LEU A 1 89 ? 71.464 44.762 -31.447 1.00 63.80 122 LEU A O 1
ATOM 677 N N . LYS A 1 90 ? 70.913 46.302 -33.007 1.00 76.61 123 LYS A N 1
ATOM 678 C CA . LYS A 1 90 ? 70.840 45.343 -34.105 1.00 86.86 123 LYS A CA 1
ATOM 679 C C . LYS A 1 90 ? 72.175 45.222 -34.839 1.00 81.93 123 LYS A C 1
ATOM 680 O O . LYS A 1 90 ? 72.500 44.169 -35.385 1.00 87.51 123 LYS A O 1
ATOM 686 N N . THR A 1 91 ? 72.946 46.303 -34.844 1.00 73.33 124 THR A N 1
ATOM 687 C CA . THR A 1 91 ? 74.224 46.343 -35.544 1.00 67.14 124 THR A CA 1
ATOM 688 C C . THR A 1 91 ? 75.217 47.154 -34.720 1.00 63.38 124 THR A C 1
ATOM 689 O O . THR A 1 91 ? 74.848 47.714 -33.693 1.00 64.18 124 THR A O 1
ATOM 693 N N . LYS A 1 92 ? 76.469 47.228 -35.164 1.00 56.49 125 LYS A N 1
ATOM 694 C CA . LYS A 1 92 ? 77.432 48.124 -34.530 1.00 57.37 125 LYS A CA 1
ATOM 695 C C . LYS A 1 92 ? 76.955 49.568 -34.654 1.00 53.27 125 LYS A C 1
ATOM 696 O O . LYS A 1 92 ? 76.371 49.946 -35.670 1.00 47.70 125 LYS A O 1
ATOM 702 N N . VAL A 1 93 ? 77.212 50.375 -33.628 1.00 41.49 126 VAL A N 1
ATOM 703 C CA . VAL A 1 93 ? 76.874 51.796 -33.674 1.00 36.08 126 VAL A CA 1
ATOM 704 C C . VAL A 1 93 ? 78.077 52.651 -33.277 1.00 32.62 126 VAL A C 1
ATOM 705 O O . VAL A 1 93 ? 78.751 52.371 -32.290 1.00 37.39 126 VAL A O 1
ATOM 709 N N . ASN A 1 94 ? 78.354 53.683 -34.060 1.00 33.30 127 ASN A N 1
ATOM 710 C CA . ASN A 1 94 ? 79.453 54.583 -33.761 1.00 36.24 127 ASN A CA 1
ATOM 711 C C . ASN A 1 94 ? 78.983 56.025 -33.787 1.00 39.62 127 ASN A C 1
ATOM 712 O O . ASN A 1 94 ? 78.351 56.450 -34.746 1.00 40.61 127 ASN A O 1
ATOM 717 N N . LEU A 1 95 ? 79.305 56.778 -32.738 1.00 32.71 128 LEU A N 1
ATOM 718 C CA . LEU A 1 95 ? 78.782 58.130 -32.580 1.00 34.26 128 LEU A CA 1
ATOM 719 C C . LEU A 1 95 ? 79.871 59.181 -32.706 1.00 37.16 128 LEU A C 1
ATOM 720 O O . LEU A 1 95 ? 79.652 60.343 -32.376 1.00 33.75 128 LEU A O 1
ATOM 725 N N . ALA A 1 96 ? 81.040 58.775 -33.194 1.00 36.86 129 ALA A N 1
ATOM 726 C CA . ALA A 1 96 ? 82.180 59.683 -33.282 1.00 36.35 129 ALA A CA 1
ATOM 727 C C . ALA A 1 96 ? 81.909 60.863 -34.208 1.00 37.63 129 ALA A C 1
ATOM 728 O O . ALA A 1 96 ? 82.618 61.871 -34.168 1.00 41.51 129 ALA A O 1
ATOM 730 N N . ASP A 1 97 ? 80.882 60.743 -35.043 1.00 35.78 130 ASP A N 1
ATOM 731 C CA . ASP A 1 97 ? 80.546 61.815 -35.968 1.00 37.59 130 ASP A CA 1
ATOM 732 C C . ASP A 1 97 ? 79.634 62.855 -35.317 1.00 43.01 130 ASP A C 1
ATOM 733 O O . ASP A 1 97 ? 79.437 63.944 -35.864 1.00 37.94 130 ASP A O 1
ATOM 738 N N . ARG A 1 98 ? 79.071 62.516 -34.157 1.00 34.21 131 ARG A N 1
ATOM 739 C CA . ARG A 1 98 ? 78.204 63.449 -33.434 1.00 35.58 131 ARG A CA 1
ATOM 740 C C . ARG A 1 98 ? 78.968 64.681 -32.960 1.00 29.81 131 ARG A C 1
ATOM 741 O O . ARG A 1 98 ? 80.107 64.586 -32.503 1.00 31.92 131 ARG A O 1
ATOM 749 N N . SER A 1 99 ? 78.330 65.840 -33.042 1.00 36.34 132 SER A N 1
ATOM 750 C CA . SER A 1 99 ? 78.952 67.074 -32.581 1.00 37.82 132 SER A CA 1
ATOM 751 C C . SER A 1 99 ? 79.327 67.004 -31.102 1.00 37.85 132 SER A C 1
ATOM 752 O O . SER A 1 99 ? 80.397 67.466 -30.696 1.00 39.46 132 SER A O 1
ATOM 755 N N . PHE A 1 100 ? 78.443 66.437 -30.291 1.00 31.77 133 PHE A N 1
ATOM 756 C CA . PHE A 1 100 ? 78.703 66.372 -28.860 1.00 30.24 133 PHE A CA 1
ATOM 757 C C . PHE A 1 100 ? 79.933 65.512 -28.579 1.00 30.94 133 PHE A C 1
ATOM 758 O O . PHE A 1 100 ? 80.713 65.829 -27.688 1.00 32.87 133 PHE A O 1
ATOM 766 N N . PHE A 1 101 ? 80.106 64.437 -29.349 1.00 29.39 134 PHE A N 1
ATOM 767 C CA . PHE A 1 101 ? 81.241 63.540 -29.154 1.00 29.47 134 PHE A CA 1
ATOM 768 C C . PHE A 1 101 ? 82.517 64.307 -29.458 1.00 32.89 134 PHE A C 1
ATOM 769 O O . PHE A 1 101 ? 83.468 64.288 -28.678 1.00 28.31 134 PHE A O 1
ATOM 777 N N . ILE A 1 102 ? 82.522 64.994 -30.598 1.00 36.44 135 ILE A N 1
ATOM 778 C CA . ILE A 1 102 ? 83.664 65.792 -31.020 1.00 35.11 135 ILE A CA 1
ATOM 779 C C . ILE A 1 102 ? 84.046 66.820 -29.962 1.00 34.35 135 ILE A C 1
ATOM 780 O O . ILE A 1 102 ? 85.218 66.958 -29.613 1.00 35.33 135 ILE A O 1
ATOM 785 N N . LYS A 1 103 ? 83.060 67.546 -29.444 1.00 31.70 136 LYS A N 1
ATOM 786 C CA . LYS A 1 103 ? 83.341 68.541 -28.420 1.00 34.03 136 LYS A CA 1
ATOM 787 C C . LYS A 1 103 ? 83.760 67.897 -27.091 1.00 34.92 136 LYS A C 1
ATOM 788 O O . LYS A 1 103 ? 84.626 68.414 -26.386 1.00 35.61 136 LYS A O 1
ATOM 794 N N . ALA A 1 104 ? 83.158 66.767 -26.742 1.00 31.23 137 ALA A N 1
ATOM 795 C CA . ALA A 1 104 ? 83.539 66.109 -25.492 1.00 31.75 137 ALA A CA 1
ATOM 796 C C . ALA A 1 104 ? 84.995 65.646 -25.551 1.00 32.24 137 ALA A C 1
ATOM 797 O O . ALA A 1 104 ? 85.750 65.785 -24.584 1.00 28.83 137 ALA A O 1
ATOM 799 N N . LYS A 1 105 ? 85.379 65.088 -26.692 1.00 31.58 138 LYS A N 1
ATOM 800 C CA . LYS A 1 105 ? 86.739 64.590 -26.891 1.00 34.64 138 LYS A CA 1
ATOM 801 C C . LYS A 1 105 ? 87.764 65.712 -26.756 1.00 37.96 138 LYS A C 1
ATOM 802 O O . LYS A 1 105 ? 88.754 65.581 -26.038 1.00 32.49 138 LYS A O 1
ATOM 808 N N . GLU A 1 106 ? 87.513 66.820 -27.447 1.00 38.29 139 GLU A N 1
ATOM 809 C CA . GLU A 1 106 ? 88.407 67.976 -27.417 1.00 39.85 139 GLU A CA 1
ATOM 810 C C . GLU A 1 106 ? 88.498 68.668 -26.050 1.00 37.75 139 GLU A C 1
ATOM 811 O O . GLU A 1 106 ? 89.589 68.943 -25.560 1.00 43.05 139 GLU A O 1
ATOM 817 N N A THR A 1 107 ? 87.349 68.957 -25.445 0.13 32.79 140 THR A N 1
ATOM 818 N N B THR A 1 107 ? 87.352 68.944 -25.440 0.87 32.17 140 THR A N 1
ATOM 819 C CA A THR A 1 107 ? 87.325 69.708 -24.191 0.13 32.54 140 THR A CA 1
ATOM 820 C CA B THR A 1 107 ? 87.332 69.703 -24.200 0.87 28.86 140 THR A CA 1
ATOM 821 C C A THR A 1 107 ? 87.589 68.828 -22.976 0.13 32.50 140 THR A C 1
ATOM 822 C C B THR A 1 107 ? 87.621 68.826 -22.992 0.87 33.27 140 THR A C 1
ATOM 823 O O A THR A 1 107 ? 87.996 69.319 -21.922 0.13 33.28 140 THR A O 1
ATOM 824 O O B THR A 1 107 ? 88.079 69.315 -21.959 0.87 33.93 140 THR A O 1
ATOM 831 N N . LYS A 1 108 ? 87.351 67.529 -23.125 1.00 32.55 141 LYS A N 1
ATOM 832 C CA . LYS A 1 108 ? 87.462 66.590 -21.998 1.00 32.21 141 LYS A CA 1
ATOM 833 C C . LYS A 1 108 ? 86.515 66.975 -20.869 1.00 30.81 141 LYS A C 1
ATOM 834 O O . LYS A 1 108 ? 86.785 66.693 -19.694 1.00 29.51 141 LYS A O 1
ATOM 840 N N . LYS A 1 109 ? 85.408 67.620 -21.223 1.00 26.56 142 LYS A N 1
ATOM 841 C CA . LYS A 1 109 ? 84.421 68.053 -20.236 1.00 30.07 142 LYS A CA 1
ATOM 842 C C . LYS A 1 109 ? 83.019 67.666 -20.680 1.00 25.73 142 LYS A C 1
ATOM 843 O O . LYS A 1 109 ? 82.796 67.335 -21.837 1.00 24.93 142 LYS A O 1
ATOM 849 N N . THR A 1 110 ? 82.079 67.692 -19.746 1.00 19.73 143 THR A N 1
ATOM 850 C CA . THR A 1 110 ? 80.697 67.357 -20.049 1.00 24.88 143 THR A CA 1
ATOM 851 C C . THR A 1 110 ? 80.150 68.232 -21.172 1.00 23.29 143 THR A C 1
ATOM 852 O O . THR A 1 110 ? 80.424 69.417 -21.224 1.00 28.54 143 THR A O 1
ATOM 856 N N . VAL A 1 111 ? 79.370 67.640 -22.068 1.00 20.57 144 VAL A N 1
ATOM 857 C CA . VAL A 1 111 ? 78.739 68.386 -23.137 1.00 21.60 144 VAL A CA 1
ATOM 858 C C . VAL A 1 111 ? 77.248 68.115 -23.106 1.00 26.87 144 VAL A C 1
ATOM 859 O O . VAL A 1 111 ? 76.829 66.981 -22.885 1.00 27.85 144 VAL A O 1
ATOM 863 N N . ILE A 1 112 ? 76.450 69.161 -23.307 1.00 22.86 145 ILE A N 1
ATOM 864 C CA . ILE A 1 112 ? 75.016 69.009 -23.532 1.00 21.59 145 ILE A CA 1
ATOM 865 C C . ILE A 1 112 ? 74.678 69.384 -24.984 1.00 26.08 145 ILE A C 1
ATOM 866 O O . ILE A 1 112 ? 74.994 70.480 -25.434 1.00 31.20 145 ILE A O 1
ATOM 871 N N . SER A 1 113 ? 74.050 68.471 -25.717 1.00 26.49 146 SER A N 1
ATOM 872 C CA . SER A 1 113 ? 73.786 68.684 -27.145 1.00 27.22 146 SER A CA 1
ATOM 873 C C . SER A 1 113 ? 72.456 69.396 -27.423 1.00 29.06 146 SER A C 1
ATOM 874 O O . SER A 1 113 ? 71.586 69.474 -26.552 1.00 23.99 146 SER A O 1
ATOM 877 N N . ASP A 1 114 ? 72.301 69.883 -28.656 1.00 27.64 147 ASP A N 1
ATOM 878 C CA . ASP A 1 114 ? 71.027 70.424 -29.143 1.00 26.78 147 ASP A CA 1
ATOM 879 C C . ASP A 1 114 ? 70.194 69.203 -29.482 1.00 28.42 147 ASP A C 1
ATOM 880 O O . ASP A 1 114 ? 70.695 68.080 -29.382 1.00 30.22 147 ASP A O 1
ATOM 885 N N . SER A 1 115 ? 68.932 69.389 -29.860 1.00 23.47 148 SER A N 1
ATOM 886 C CA . SER A 1 115 ? 68.082 68.238 -30.172 1.00 26.48 148 SER A CA 1
ATOM 887 C C . SER A 1 115 ? 68.409 67.661 -31.542 1.00 28.71 148 SER A C 1
ATOM 888 O O . SER A 1 115 ? 68.888 68.367 -32.420 1.00 32.31 148 SER A O 1
ATOM 891 N N . TYR A 1 116 ? 68.160 66.366 -31.707 1.00 29.78 149 TYR A N 1
ATOM 892 C CA . TYR A 1 116 ? 68.353 65.689 -32.981 1.00 28.03 149 TYR A CA 1
ATOM 893 C C . TYR A 1 116 ? 67.613 64.372 -32.918 1.00 30.87 149 TYR A C 1
ATOM 894 O O . TYR A 1 116 ? 67.027 64.034 -31.890 1.00 30.55 149 TYR A O 1
ATOM 903 N N . SER A 1 117 ? 67.624 63.637 -34.021 1.00 29.27 150 SER A N 1
ATOM 904 C CA . SER A 1 117 ? 66.923 62.370 -34.088 1.00 32.50 150 SER A CA 1
ATOM 905 C C . SER A 1 117 ? 67.889 61.250 -33.731 1.00 34.49 150 SER A C 1
ATOM 906 O O . SER A 1 117 ? 68.962 61.138 -34.320 1.00 35.09 150 SER A O 1
ATOM 909 N N . SER A 1 118 ? 67.516 60.430 -32.753 1.00 32.73 151 SER A N 1
ATOM 910 C CA . SER A 1 118 ? 68.396 59.367 -32.285 1.00 32.70 151 SER A CA 1
ATOM 911 C C . SER A 1 118 ? 68.721 58.370 -33.400 1.00 41.38 151 SER A C 1
ATOM 912 O O . SER A 1 118 ? 67.824 57.865 -34.076 1.00 40.72 151 SER A O 1
ATOM 915 N N . ARG A 1 119 ? 70.008 58.093 -33.580 1.00 44.31 152 ARG A N 1
ATOM 916 C CA . ARG A 1 119 ? 70.448 57.070 -34.518 1.00 48.74 152 ARG A CA 1
ATOM 917 C C . ARG A 1 119 ? 70.037 55.698 -34.005 1.00 47.39 152 ARG A C 1
ATOM 918 O O . ARG A 1 119 ? 69.878 54.756 -34.772 1.00 46.68 152 ARG A O 1
ATOM 926 N N . ILE A 1 120 ? 69.846 55.595 -32.697 1.00 37.81 153 ILE A N 1
ATOM 927 C CA . ILE A 1 120 ? 69.526 54.313 -32.093 1.00 40.19 153 ILE A CA 1
ATOM 928 C C . ILE A 1 120 ? 68.027 54.025 -31.968 1.00 46.14 153 ILE A C 1
ATOM 929 O O . ILE A 1 120 ? 67.592 52.896 -32.200 1.00 49.79 153 ILE A O 1
ATOM 934 N N . THR A 1 121 ? 67.230 55.029 -31.615 1.00 41.68 154 THR A N 1
ATOM 935 C CA . THR A 1 121 ? 65.791 54.808 -31.447 1.00 41.84 154 THR A CA 1
ATOM 936 C C . THR A 1 121 ? 64.949 55.473 -32.531 1.00 45.46 154 THR A C 1
ATOM 937 O O . THR A 1 121 ? 63.767 55.150 -32.693 1.00 46.55 154 THR A O 1
ATOM 941 N N . GLY A 1 122 ? 65.547 56.417 -33.252 1.00 43.32 155 GLY A N 1
ATOM 942 C CA . GLY A 1 122 ? 64.834 57.151 -34.281 1.00 40.73 155 GLY A CA 1
ATOM 943 C C . GLY A 1 122 ? 63.977 58.295 -33.763 1.00 46.04 155 GLY A C 1
ATOM 944 O O . GLY A 1 122 ? 63.333 58.990 -34.549 1.00 52.03 155 GLY A O 1
ATOM 945 N N . GLN A 1 123 ? 63.960 58.501 -32.449 1.00 40.49 156 GLN A N 1
ATOM 946 C CA . GLN A 1 123 ? 63.134 59.559 -31.852 1.00 43.95 156 GLN A CA 1
ATOM 947 C C . GLN A 1 123 ? 63.939 60.828 -31.576 1.00 38.57 156 GLN A C 1
ATOM 948 O O . GLN A 1 123 ? 65.164 60.783 -31.503 1.00 38.36 156 GLN A O 1
ATOM 954 N N . PRO A 1 124 ? 63.252 61.973 -31.435 1.00 37.62 157 PRO A N 1
ATOM 955 C CA . PRO A 1 124 ? 63.933 63.236 -31.107 1.00 32.42 157 PRO A CA 1
ATOM 956 C C . PRO A 1 124 ? 64.459 63.239 -29.661 1.00 30.29 157 PRO A C 1
ATOM 957 O O . PRO A 1 124 ? 63.716 62.896 -28.738 1.00 29.31 157 PRO A O 1
ATOM 961 N N . ILE A 1 125 ? 65.722 63.619 -29.480 1.00 25.46 158 ILE A N 1
ATOM 962 C CA . ILE A 1 125 ? 66.382 63.551 -28.177 1.00 24.60 158 ILE A CA 1
ATOM 963 C C . ILE A 1 125 ? 67.380 64.682 -28.088 1.00 20.08 158 ILE A C 1
ATOM 964 O O . ILE A 1 125 ? 67.676 65.323 -29.089 1.00 24.21 158 ILE A O 1
ATOM 969 N N . PHE A 1 126 ? 67.882 64.942 -26.888 1.00 18.65 159 PHE A N 1
ATOM 970 C CA . PHE A 1 126 ? 69.144 65.653 -26.733 1.00 18.60 159 PHE A CA 1
ATOM 971 C C . PHE A 1 126 ? 69.981 64.813 -25.782 1.00 23.98 159 PHE A C 1
ATOM 972 O O . PHE A 1 126 ? 69.446 63.968 -25.055 1.00 24.80 159 PHE A O 1
ATOM 980 N N . THR A 1 127 ? 71.290 64.997 -25.802 1.00 22.88 160 THR A N 1
ATOM 981 C CA . THR A 1 127 ? 72.129 64.107 -25.021 1.00 24.36 160 THR A CA 1
ATOM 982 C C . THR A 1 127 ? 73.084 64.854 -24.121 1.00 22.08 160 THR A C 1
ATOM 983 O O . THR A 1 127 ? 73.509 65.972 -24.421 1.00 21.40 160 THR A O 1
ATOM 987 N N . ILE A 1 128 ? 73.402 64.214 -23.000 1.00 18.60 161 ILE A N 1
ATOM 988 C CA . ILE A 1 128 ? 74.392 64.713 -22.077 1.00 15.61 161 ILE A CA 1
ATOM 989 C C . ILE A 1 128 ? 75.529 63.713 -22.120 1.00 22.88 161 ILE A C 1
ATOM 990 O O . ILE A 1 128 ? 75.313 62.514 -21.940 1.00 23.05 161 ILE A O 1
ATOM 995 N N . CYS A 1 129 ? 76.736 64.207 -22.379 1.00 24.91 162 CYS A N 1
ATOM 996 C CA . CYS A 1 129 ? 77.894 63.347 -22.592 1.00 21.10 162 CYS A CA 1
ATOM 997 C C . CYS A 1 129 ? 79.016 63.683 -21.613 1.00 23.32 162 CYS A C 1
ATOM 998 O O . CYS A 1 129 ? 79.447 64.829 -21.527 1.00 25.13 162 CYS A O 1
ATOM 1001 N N . VAL A 1 130 ? 79.470 62.680 -20.869 1.00 21.53 163 VAL A N 1
ATOM 1002 C CA . VAL A 1 130 ? 80.499 62.865 -19.843 1.00 20.76 163 VAL A CA 1
ATOM 1003 C C . VAL A 1 130 ? 81.715 62.001 -20.183 1.00 22.41 163 VAL A C 1
ATOM 1004 O O . VAL A 1 130 ? 81.642 60.771 -20.136 1.00 21.36 163 VAL A O 1
ATOM 1008 N N . PRO A 1 131 ? 82.836 62.642 -20.544 1.00 20.43 164 PRO A N 1
ATOM 1009 C CA . PRO A 1 131 ? 84.026 61.848 -20.853 1.00 18.92 164 PRO A CA 1
ATOM 1010 C C . PRO A 1 131 ? 84.607 61.206 -19.604 1.00 23.74 164 PRO A C 1
ATOM 1011 O O . PRO A 1 131 ? 84.589 61.794 -18.527 1.00 23.73 164 PRO A O 1
ATOM 1015 N N . VAL A 1 132 ? 85.096 59.982 -19.758 1.00 22.22 165 VAL A N 1
ATOM 1016 C CA . VAL A 1 132 ? 85.743 59.255 -18.673 1.00 20.04 165 VAL A CA 1
ATOM 1017 C C . VAL A 1 132 ? 87.247 59.343 -18.906 1.00 22.42 165 VAL A C 1
ATOM 1018 O O . VAL A 1 132 ? 87.728 59.000 -19.993 1.00 22.62 165 VAL A O 1
ATOM 1022 N N . LEU A 1 133 ? 87.992 59.820 -17.906 1.00 19.79 166 LEU A N 1
ATOM 1023 C CA . LEU A 1 133 ? 89.442 60.025 -18.067 1.00 24.37 166 LEU A CA 1
ATOM 1024 C C . LEU A 1 133 ? 90.280 59.033 -17.263 1.00 23.78 166 LEU A C 1
ATOM 1025 O O . LEU A 1 133 ? 89.869 58.613 -16.188 1.00 26.55 166 LEU A O 1
ATOM 1030 N N . ASP A 1 134 ? 91.466 58.688 -17.765 1.00 22.49 167 ASP A N 1
ATOM 1031 C CA . ASP A 1 134 ? 92.395 57.873 -16.991 1.00 25.39 167 ASP A CA 1
ATOM 1032 C C . ASP A 1 134 ? 93.239 58.758 -16.070 1.00 32.69 167 ASP A C 1
ATOM 1033 O O . ASP A 1 134 ? 93.022 59.965 -15.996 1.00 30.20 167 ASP A O 1
ATOM 1038 N N . SER A 1 135 ? 94.212 58.155 -15.388 1.00 33.75 168 SER A N 1
ATOM 1039 C CA . SER A 1 135 ? 94.964 58.853 -14.345 1.00 35.30 168 SER A CA 1
ATOM 1040 C C . SER A 1 135 ? 95.738 60.046 -14.896 1.00 42.27 168 SER A C 1
ATOM 1041 O O . SER A 1 135 ? 95.923 61.042 -14.201 1.00 44.77 168 SER A O 1
ATOM 1044 N N . LYS A 1 136 ? 96.192 59.935 -16.141 1.00 36.24 169 LYS A N 1
ATOM 1045 C CA . LYS A 1 136 ? 96.931 61.012 -16.785 1.00 38.73 169 LYS A CA 1
ATOM 1046 C C . LYS A 1 136 ? 96.033 61.942 -17.614 1.00 38.84 169 LYS A C 1
ATOM 1047 O O . LYS A 1 136 ? 96.500 62.657 -18.497 1.00 40.79 169 LYS A O 1
ATOM 1053 N N . ARG A 1 137 ? 94.742 61.919 -17.310 1.00 37.85 170 ARG A N 1
ATOM 1054 C CA . ARG A 1 137 ? 93.752 62.790 -17.950 1.00 40.87 170 ARG A CA 1
ATOM 1055 C C . ARG A 1 137 ? 93.529 62.557 -19.449 1.00 37.54 170 ARG A C 1
ATOM 1056 O O . ARG A 1 137 ? 93.022 63.433 -20.144 1.00 38.10 170 ARG A O 1
ATOM 1064 N N . ASN A 1 138 ? 93.902 61.388 -19.953 1.00 30.52 171 ASN A N 1
ATOM 1065 C CA . ASN A 1 138 ? 93.501 61.014 -21.301 1.00 35.33 171 ASN A CA 1
ATOM 1066 C C . ASN A 1 138 ? 92.044 60.553 -21.287 1.00 33.36 171 ASN A C 1
ATOM 1067 O O . ASN A 1 138 ? 91.624 59.856 -20.363 1.00 28.29 171 ASN A O 1
ATOM 1072 N N . VAL A 1 139 ? 91.275 60.939 -22.299 1.00 27.66 172 VAL A N 1
ATOM 1073 C CA . VAL A 1 139 ? 89.916 60.426 -22.453 1.00 24.95 172 VAL A CA 1
ATOM 1074 C C . VAL A 1 139 ? 89.939 58.996 -22.969 1.00 27.99 172 VAL A C 1
ATOM 1075 O O . VAL A 1 139 ? 90.504 58.721 -24.026 1.00 37.66 172 VAL A O 1
ATOM 1079 N N . THR A 1 140 ? 89.306 58.084 -22.242 1.00 24.11 173 THR A N 1
ATOM 1080 C CA . THR A 1 140 ? 89.305 56.688 -22.665 1.00 31.05 173 THR A CA 1
ATOM 1081 C C . THR A 1 140 ? 87.920 56.194 -23.059 1.00 28.38 173 THR A C 1
ATOM 1082 O O . THR A 1 140 ? 87.793 55.261 -23.855 1.00 27.88 173 THR A O 1
ATOM 1086 N N . ASP A 1 141 ? 86.883 56.805 -22.493 1.00 21.85 174 ASP A N 1
ATOM 1087 C CA . ASP A 1 141 ? 85.509 56.402 -22.796 1.00 25.02 174 ASP A CA 1
ATOM 1088 C C . ASP A 1 141 ? 84.554 57.559 -22.574 1.00 20.45 174 ASP A C 1
ATOM 1089 O O . ASP A 1 141 ? 84.961 58.629 -22.119 1.00 20.05 174 ASP A O 1
ATOM 1094 N N . TYR A 1 142 ? 83.279 57.314 -22.866 1.00 19.65 175 TYR A N 1
ATOM 1095 C CA . TYR A 1 142 ? 82.234 58.328 -22.743 1.00 20.82 175 TYR A CA 1
ATOM 1096 C C . TYR A 1 142 ? 80.949 57.748 -22.189 1.00 17.82 175 TYR A C 1
ATOM 1097 O O . TYR A 1 142 ? 80.489 56.707 -22.656 1.00 22.33 175 TYR A O 1
ATOM 1106 N N . LEU A 1 143 ? 80.355 58.451 -21.228 1.00 14.87 176 LEU A N 1
ATOM 1107 C CA . LEU A 1 143 ? 79.019 58.134 -20.759 1.00 19.03 176 LEU A CA 1
ATOM 1108 C C . LEU A 1 143 ? 78.047 59.018 -21.514 1.00 22.22 176 LEU A C 1
ATOM 1109 O O . LEU A 1 143 ? 78.270 60.216 -21.636 1.00 22.37 176 LEU A O 1
ATOM 1114 N N . VAL A 1 144 ? 76.967 58.431 -22.019 1.00 18.97 177 VAL A N 1
ATOM 1115 C CA . VAL A 1 144 ? 76.024 59.180 -22.835 1.00 18.76 177 VAL A CA 1
ATOM 1116 C C . VAL A 1 144 ? 74.622 58.972 -22.306 1.00 20.61 177 VAL A C 1
ATOM 1117 O O . VAL A 1 144 ? 74.162 57.842 -22.201 1.00 22.30 177 VAL A O 1
ATOM 1121 N N . ALA A 1 145 ? 73.952 60.064 -21.949 1.00 17.60 178 ALA A N 1
ATOM 1122 C CA . ALA A 1 145 ? 72.571 59.989 -21.503 1.00 16.22 178 ALA A CA 1
ATOM 1123 C C . ALA A 1 145 ? 71.714 60.730 -22.522 1.00 22.11 178 ALA A C 1
ATOM 1124 O O . ALA A 1 145 ? 71.892 61.930 -22.716 1.00 22.07 178 ALA A O 1
ATOM 1126 N N . ALA A 1 146 ? 70.806 60.012 -23.177 1.00 22.15 179 ALA A N 1
ATOM 1127 C CA . ALA A 1 146 ? 69.921 60.617 -24.166 1.00 18.24 179 ALA A CA 1
ATOM 1128 C C . ALA A 1 146 ? 68.557 60.799 -23.544 1.00 20.32 179 ALA A C 1
ATOM 1129 O O . ALA A 1 146 ? 67.970 59.849 -23.032 1.00 24.26 179 ALA A O 1
ATOM 1131 N N . ILE A 1 147 ? 68.062 62.031 -23.577 1.00 20.94 180 ILE A N 1
ATOM 1132 C CA . ILE A 1 147 ? 66.766 62.359 -23.003 1.00 22.16 180 ILE A CA 1
ATOM 1133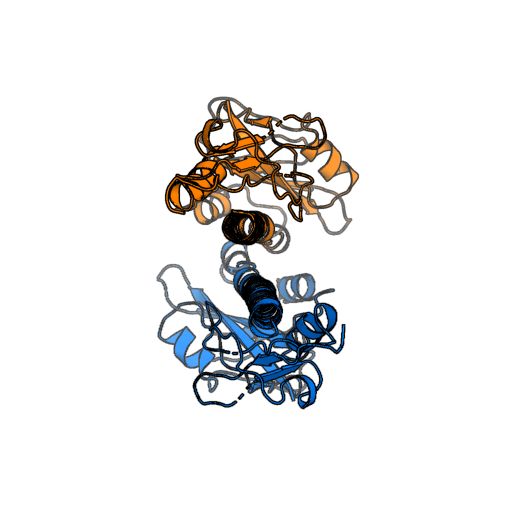 C C . ILE A 1 147 ? 65.753 62.631 -24.103 1.00 24.41 180 ILE A C 1
ATOM 1134 O O . ILE A 1 147 ? 66.061 63.313 -25.071 1.00 20.19 180 ILE A O 1
ATOM 1139 N N . GLN A 1 148 ? 64.547 62.090 -23.964 1.00 25.23 181 GLN A N 1
ATOM 1140 C CA . GLN A 1 148 ? 63.524 62.271 -24.983 1.00 29.13 181 GLN A CA 1
ATOM 1141 C C . GLN A 1 148 ? 62.882 63.656 -24.908 1.00 25.97 181 GLN A C 1
ATOM 1142 O O . GLN A 1 148 ? 62.452 64.093 -23.840 1.00 19.60 181 GLN A O 1
ATOM 1148 N N . ILE A 1 149 ? 62.811 64.341 -26.046 1.00 21.81 182 ILE A N 1
ATOM 1149 C CA . ILE A 1 149 ? 62.185 65.659 -26.091 1.00 20.88 182 ILE A CA 1
ATOM 1150 C C . ILE A 1 149 ? 60.729 65.551 -25.656 1.00 26.11 182 ILE A C 1
ATOM 1151 O O . ILE A 1 149 ? 60.211 66.428 -24.970 1.00 24.43 182 ILE A O 1
ATOM 1156 N N A ASP A 1 150 ? 60.059 64.472 -26.040 0.47 27.23 183 ASP A N 1
ATOM 1157 N N B ASP A 1 150 ? 60.078 64.470 -26.069 0.53 27.01 183 ASP A N 1
ATOM 1158 C CA A ASP A 1 150 ? 58.646 64.341 -25.697 0.47 29.99 183 ASP A CA 1
ATOM 1159 C CA B ASP A 1 150 ? 58.686 64.234 -25.713 0.53 31.88 183 ASP A CA 1
ATOM 1160 C C A ASP A 1 150 ? 58.440 64.231 -24.181 0.47 28.16 183 ASP A C 1
ATOM 1161 C C B ASP A 1 150 ? 58.507 64.333 -24.200 0.53 28.83 183 ASP A C 1
ATOM 1162 O O A ASP A 1 150 ? 57.367 64.548 -23.672 0.47 25.41 183 ASP A O 1
ATOM 1163 O O B ASP A 1 150 ? 57.527 64.897 -23.714 0.53 25.76 183 ASP A O 1
ATOM 1172 N N . TYR A 1 151 ? 59.468 63.789 -23.459 1.00 21.08 184 TYR A N 1
ATOM 1173 C CA . TYR A 1 151 ? 59.397 63.789 -22.001 1.00 26.77 184 TYR A CA 1
ATOM 1174 C C . TYR A 1 151 ? 59.321 65.219 -21.482 1.00 22.83 184 TYR A C 1
ATOM 1175 O O . TYR A 1 151 ? 58.530 65.521 -20.588 1.00 22.50 184 TYR A O 1
ATOM 1184 N N . LEU A 1 152 ? 60.140 66.103 -22.042 1.00 18.54 185 LEU A N 1
ATOM 1185 C CA . LEU A 1 152 ? 60.115 67.503 -21.638 1.00 16.95 185 LEU A CA 1
ATOM 1186 C C . LEU A 1 152 ? 58.777 68.130 -22.012 1.00 20.77 185 LEU A C 1
ATOM 1187 O O . LEU A 1 152 ? 58.156 68.854 -21.226 1.00 22.60 185 LEU A O 1
ATOM 1192 N N . LYS A 1 153 ? 58.334 67.852 -23.228 1.00 21.79 186 LYS A N 1
ATOM 1193 C CA . LYS A 1 153 ? 57.072 68.400 -23.706 1.00 25.61 186 LYS A CA 1
ATOM 1194 C C . LYS A 1 153 ? 55.925 67.975 -22.782 1.00 26.25 186 LYS A C 1
ATOM 1195 O O . LYS A 1 153 ? 55.142 68.804 -22.327 1.00 28.35 186 LYS A O 1
ATOM 1201 N N . ASN A 1 154 ? 55.837 66.682 -22.495 1.00 26.06 187 ASN A N 1
ATOM 1202 C CA . ASN A 1 154 ? 54.789 66.178 -21.606 1.00 33.83 187 ASN A CA 1
ATOM 1203 C C . ASN A 1 154 ? 54.863 66.788 -20.200 1.00 32.60 187 ASN A C 1
ATOM 1204 O O . ASN A 1 154 ? 53.842 67.027 -19.552 1.00 31.11 187 ASN A O 1
ATOM 1209 N N . LEU A 1 155 ? 56.082 67.039 -19.741 1.00 26.98 188 LEU A N 1
ATOM 1210 C CA . LEU A 1 155 ? 56.332 67.645 -18.438 1.00 25.42 188 LEU A CA 1
ATOM 1211 C C . LEU A 1 155 ? 55.715 69.040 -18.340 1.00 31.90 188 LEU A C 1
ATOM 1212 O O . LEU A 1 155 ? 55.022 69.354 -17.375 1.00 34.35 188 LEU A O 1
ATOM 1217 N N . ILE A 1 156 ? 56.002 69.886 -19.328 1.00 22.19 189 ILE A N 1
ATOM 1218 C CA . ILE A 1 156 ? 55.421 71.223 -19.387 1.00 26.92 189 ILE A CA 1
ATOM 1219 C C . ILE A 1 156 ? 53.893 71.135 -19.503 1.00 30.05 189 ILE A C 1
ATOM 1220 O O . ILE A 1 156 ? 53.175 71.770 -18.739 1.00 32.24 189 ILE A O 1
ATOM 1225 N N . ASN A 1 157 ? 53.400 70.336 -20.451 1.00 30.74 190 ASN A N 1
ATOM 1226 C CA . ASN A 1 157 ? 51.956 70.208 -20.678 1.00 33.84 190 ASN A CA 1
ATOM 1227 C C . ASN A 1 157 ? 51.191 69.838 -19.421 1.00 31.11 190 ASN A C 1
ATOM 1228 O O . ASN A 1 157 ? 50.106 70.351 -19.152 1.00 32.02 190 ASN A O 1
ATOM 1233 N N . LEU A 1 158 ? 51.767 68.921 -18.664 1.00 26.46 191 LEU A N 1
ATOM 1234 C CA . LEU A 1 158 ? 51.158 68.410 -17.452 1.00 32.21 191 LEU A CA 1
ATOM 1235 C C . LEU A 1 158 ? 50.908 69.497 -16.404 1.00 39.73 191 LEU A C 1
ATOM 1236 O O . LEU A 1 158 ? 49.978 69.387 -15.606 1.00 42.01 191 LEU A O 1
ATOM 1241 N N . LEU A 1 159 ? 51.875 70.398 -16.261 1.00 43.71 192 LEU A N 1
ATOM 1242 C CA . LEU A 1 159 ? 51.735 71.594 -15.432 1.00 53.48 192 LEU A CA 1
ATOM 1243 C C . LEU A 1 159 ? 50.807 72.692 -15.965 1.00 58.06 192 LEU A C 1
ATOM 1244 O O . LEU A 1 159 ? 50.023 73.274 -15.218 1.00 66.98 192 LEU A O 1
ATOM 1249 N N . SER A 1 160 ? 50.928 72.985 -17.257 1.00 48.95 193 SER A N 1
ATOM 1250 C CA . SER A 1 160 ? 50.245 74.130 -17.860 1.00 51.31 193 SER A CA 1
ATOM 1251 C C . SER A 1 160 ? 49.584 73.837 -19.204 1.00 54.86 193 SER A C 1
ATOM 1252 O O . SER A 1 160 ? 50.072 74.275 -20.245 1.00 52.44 193 SER A O 1
ATOM 1255 N N . PRO A 1 161 ? 48.478 73.107 -19.182 1.00 56.13 194 PRO A N 1
ATOM 1256 C CA . PRO A 1 161 ? 47.751 72.767 -20.411 1.00 56.35 194 PRO A CA 1
ATOM 1257 C C . PRO A 1 161 ? 47.174 73.975 -21.158 1.00 56.62 194 PRO A C 1
ATOM 1258 O O . PRO A 1 161 ? 47.174 73.984 -22.388 1.00 50.73 194 PRO A O 1
ATOM 1262 N N . ASP A 1 162 ? 46.668 74.960 -20.422 1.00 58.57 195 ASP A N 1
ATOM 1263 C CA . ASP A 1 162 ? 45.856 76.037 -20.996 1.00 64.23 195 ASP A CA 1
ATOM 1264 C C . ASP A 1 162 ? 46.589 77.279 -21.524 1.00 50.92 195 ASP A C 1
ATOM 1265 O O . ASP A 1 162 ? 45.951 78.203 -22.023 1.00 47.07 195 ASP A O 1
ATOM 1270 N N . VAL A 1 163 ? 47.912 77.309 -21.413 1.00 42.68 196 VAL A N 1
ATOM 1271 C CA . VAL A 1 163 ? 48.687 78.461 -21.873 1.00 35.18 196 VAL A CA 1
ATOM 1272 C C . VAL A 1 163 ? 49.669 78.060 -22.972 1.00 30.56 196 VAL A C 1
ATOM 1273 O O . VAL A 1 163 ? 50.180 76.942 -22.964 1.00 35.36 196 VAL A O 1
ATOM 1277 N N . TYR A 1 164 ? 49.918 78.951 -23.930 1.00 22.37 197 TYR A N 1
ATOM 1278 C CA . TYR A 1 164 ? 50.814 78.602 -25.020 1.00 22.14 197 TYR A CA 1
ATOM 1279 C C . TYR A 1 164 ? 52.262 78.866 -24.646 1.00 24.32 197 TYR A C 1
ATOM 1280 O O . TYR A 1 164 ? 52.624 79.980 -24.271 1.00 21.62 197 TYR A O 1
ATOM 1289 N N . ILE A 1 165 ? 53.082 77.828 -24.771 1.00 19.44 198 ILE A N 1
ATOM 1290 C CA . ILE A 1 165 ? 54.499 77.897 -24.448 1.00 20.86 198 ILE A CA 1
ATOM 1291 C C . ILE A 1 165 ? 55.313 77.306 -25.597 1.00 28.63 198 ILE A C 1
ATOM 1292 O O . ILE A 1 165 ? 54.959 76.262 -26.149 1.00 33.42 198 ILE A O 1
ATOM 1297 N N . GLU A 1 166 ? 56.408 77.970 -25.938 1.00 21.36 199 GLU A N 1
ATOM 1298 C CA . GLU A 1 166 ? 57.237 77.597 -27.078 1.00 20.49 199 GLU A CA 1
ATOM 1299 C C . GLU A 1 166 ? 58.680 77.479 -26.607 1.00 21.31 199 GLU A C 1
ATOM 1300 O O . GLU A 1 166 ? 59.161 78.324 -25.862 1.00 23.77 199 GLU A O 1
ATOM 1306 N N . VAL A 1 167 ? 59.378 76.435 -27.032 1.00 18.20 200 VAL A N 1
ATOM 1307 C CA . VAL A 1 167 ? 60.809 76.371 -26.787 1.00 14.66 200 VAL A CA 1
ATOM 1308 C C . VAL A 1 167 ? 61.524 76.280 -28.134 1.00 17.17 200 VAL A C 1
ATOM 1309 O O . VAL A 1 167 ? 61.228 75.407 -28.948 1.00 20.22 200 VAL A O 1
ATOM 1313 N N . VAL A 1 168 ? 62.466 77.179 -28.368 1.00 17.39 201 VAL A N 1
ATOM 1314 C CA . VAL A 1 168 ? 63.153 77.224 -29.654 1.00 22.79 201 VAL A CA 1
ATOM 1315 C C . VAL A 1 168 ? 64.641 77.318 -29.383 1.00 28.17 201 VAL A C 1
ATOM 1316 O O . VAL A 1 168 ? 65.042 77.908 -28.383 1.00 29.36 201 VAL A O 1
ATOM 1320 N N . ASN A 1 169 ? 65.479 76.745 -30.248 1.00 18.56 202 ASN A N 1
ATOM 1321 C CA . ASN A 1 169 ? 66.910 76.864 -29.985 1.00 17.62 202 ASN A CA 1
ATOM 1322 C C . ASN A 1 169 ? 67.437 78.204 -30.459 1.00 21.18 202 ASN A C 1
ATOM 1323 O O . ASN A 1 169 ? 66.667 79.059 -30.886 1.00 24.33 202 ASN A O 1
ATOM 1328 N N . GLN A 1 170 ? 68.747 78.384 -30.392 1.00 25.03 203 GLN A N 1
ATOM 1329 C CA . GLN A 1 170 ? 69.342 79.695 -30.633 1.00 28.54 203 GLN A CA 1
ATOM 1330 C C . GLN A 1 170 ? 69.213 80.121 -32.099 1.00 32.62 203 GLN A C 1
ATOM 1331 O O . GLN A 1 170 ? 69.335 81.295 -32.418 1.00 33.69 203 GLN A O 1
ATOM 1337 N N . ASP A 1 171 ? 68.951 79.163 -32.985 1.00 30.59 204 ASP A N 1
ATOM 1338 C CA . ASP A 1 171 ? 68.818 79.447 -34.415 1.00 35.66 204 ASP A CA 1
ATOM 1339 C C . ASP A 1 171 ? 67.361 79.550 -34.851 1.00 33.27 204 ASP A C 1
ATOM 1340 O O . ASP A 1 171 ? 67.076 79.647 -36.034 1.00 33.26 204 ASP A O 1
ATOM 1345 N N . GLY A 1 172 ? 66.436 79.488 -33.905 1.00 27.10 205 GLY A N 1
ATOM 1346 C CA . GLY A 1 172 ? 65.027 79.528 -34.249 1.00 26.47 205 GLY A CA 1
ATOM 1347 C C . GLY A 1 172 ? 64.390 78.182 -34.583 1.00 26.96 205 GLY A C 1
ATOM 1348 O O . GLY A 1 172 ? 63.237 78.139 -34.993 1.00 23.27 205 GLY A O 1
ATOM 1349 N N . LYS A 1 173 ? 65.117 77.080 -34.419 1.00 18.14 206 LYS A N 1
ATOM 1350 C CA . LYS A 1 173 ? 64.510 75.766 -34.630 1.00 18.03 206 LYS A CA 1
ATOM 1351 C C . LYS A 1 173 ? 63.542 75.504 -33.476 1.00 21.42 206 LYS A C 1
ATOM 1352 O O . LYS A 1 173 ? 63.899 75.658 -32.320 1.00 24.72 206 LYS A O 1
ATOM 1366 N N . ILE A 1 175 ? 61.808 73.461 -30.771 1.00 26.73 208 ILE A N 1
ATOM 1367 C CA . ILE A 1 175 ? 62.107 72.214 -30.075 1.00 17.55 208 ILE A CA 1
ATOM 1368 C C . ILE A 1 175 ? 60.797 71.540 -29.718 1.00 28.01 208 ILE A C 1
ATOM 1369 O O . ILE A 1 175 ? 60.569 70.375 -30.051 1.00 30.71 208 ILE A O 1
ATOM 1374 N N . PHE A 1 176 ? 59.931 72.281 -29.033 1.00 19.63 209 PHE A N 1
ATOM 1375 C CA . PHE A 1 176 ? 58.563 71.834 -28.825 1.00 24.38 209 PHE A CA 1
ATOM 1376 C C . PHE A 1 176 ? 57.679 72.998 -28.418 1.00 27.08 209 PHE A C 1
ATOM 1377 O O . PHE A 1 176 ? 58.167 74.071 -28.056 1.00 22.45 209 PHE A O 1
ATOM 1385 N N . ALA A 1 177 ? 56.376 72.771 -28.514 1.00 27.15 210 ALA A N 1
ATOM 1386 C CA . ALA A 1 177 ? 55.370 73.728 -28.083 1.00 31.20 210 ALA A CA 1
ATOM 1387 C C . ALA A 1 177 ? 54.354 72.990 -27.233 1.00 38.45 210 ALA A C 1
ATOM 1388 O O . ALA A 1 177 ? 54.071 71.812 -27.456 1.00 45.48 210 ALA A O 1
ATOM 1390 N N . SER A 1 178 ? 53.823 73.680 -26.239 1.00 34.40 211 SER A N 1
ATOM 1391 C CA . SER A 1 178 ? 52.799 73.107 -25.390 1.00 31.62 211 SER A CA 1
ATOM 1392 C C . SER A 1 178 ? 51.588 74.031 -25.430 1.00 33.83 211 SER A C 1
ATOM 1393 O O . SER A 1 178 ? 51.729 75.252 -25.407 1.00 30.37 211 SER A O 1
ATOM 1396 N N . GLY A 1 179 ? 50.400 73.452 -25.529 1.00 32.54 212 GLY A N 1
ATOM 1397 C CA . GLY A 1 179 ? 49.176 74.234 -25.536 1.00 28.37 212 GLY A CA 1
ATOM 1398 C C . GLY A 1 179 ? 48.746 74.646 -26.927 1.00 33.28 212 GLY A C 1
ATOM 1399 O O . GLY A 1 179 ? 49.394 74.309 -27.914 1.00 32.84 212 GLY A O 1
ATOM 1400 N N . GLN A 1 180 ? 47.645 75.385 -27.008 1.00 34.49 213 GLN A N 1
ATOM 1401 C CA . GLN A 1 180 ? 47.121 75.824 -28.294 1.00 37.83 213 GLN A CA 1
ATOM 1402 C C . GLN A 1 180 ? 47.645 77.209 -28.632 1.00 34.24 213 GLN A C 1
ATOM 1403 O O . GLN A 1 180 ? 47.562 78.135 -27.821 1.00 27.64 213 GLN A O 1
ATOM 1409 N N . ALA A 1 181 ? 48.172 77.350 -29.839 1.00 35.65 214 ALA A N 1
ATOM 1410 C CA . ALA A 1 181 ? 48.749 78.616 -30.268 1.00 39.30 214 ALA A CA 1
ATOM 1411 C C . ALA A 1 181 ? 47.716 79.750 -30.266 1.00 37.25 214 ALA A C 1
ATOM 1412 O O . ALA A 1 181 ? 48.057 80.923 -30.085 1.00 36.11 214 ALA A O 1
ATOM 1414 N N . SER A 1 182 ? 46.445 79.404 -30.449 1.00 32.33 215 SER A N 1
ATOM 1415 C CA . SER A 1 182 ? 45.400 80.424 -30.448 1.00 34.57 215 SER A CA 1
ATOM 1416 C C . SER A 1 182 ? 45.319 81.180 -29.119 1.00 32.84 215 SER A C 1
ATOM 1417 O O . SER A 1 182 ? 44.808 82.291 -29.070 1.00 36.40 215 SER A O 1
ATOM 1420 N N . HIS A 1 183 ? 45.814 80.583 -28.040 1.00 36.77 216 HIS A N 1
ATOM 1421 C CA . HIS A 1 183 ? 45.828 81.269 -26.747 1.00 41.92 216 HIS A CA 1
ATOM 1422 C C . HIS A 1 183 ? 46.880 82.379 -26.685 1.00 42.09 216 HIS A C 1
ATOM 1423 O O . HIS A 1 183 ? 46.875 83.193 -25.762 1.00 45.84 216 HIS A O 1
ATOM 1430 N N . ALA A 1 184 ? 47.786 82.407 -27.659 1.00 31.53 217 ALA A N 1
ATOM 1431 C CA . ALA A 1 184 ? 48.852 83.408 -27.661 1.00 26.90 217 ALA A CA 1
ATOM 1432 C C . ALA A 1 184 ? 48.469 84.664 -28.459 1.00 31.38 217 ALA A C 1
ATOM 1433 O O . ALA A 1 184 ? 49.124 85.700 -28.370 1.00 32.19 217 ALA A O 1
ATOM 1435 N N . GLU A 1 185 ? 47.389 84.581 -29.221 1.00 27.29 218 GLU A N 1
ATOM 1436 C CA . GLU A 1 185 ? 47.013 85.688 -30.089 1.00 34.67 218 GLU A CA 1
ATOM 1437 C C . GLU A 1 185 ? 46.853 87.024 -29.357 1.00 35.01 218 GLU A C 1
ATOM 1438 O O . GLU A 1 185 ? 46.191 87.117 -28.320 1.00 35.59 218 GLU A O 1
ATOM 1444 N N . ASP A 1 186 ? 47.502 88.044 -29.914 1.00 27.04 219 ASP A N 1
ATOM 1445 C CA . ASP A 1 186 ? 47.530 89.387 -29.350 1.00 22.78 219 ASP A CA 1
ATOM 1446 C C . ASP A 1 186 ? 48.370 89.512 -28.076 1.00 23.34 219 ASP A C 1
ATOM 1447 O O . ASP A 1 186 ? 48.259 90.501 -27.355 1.00 27.43 219 ASP A O 1
ATOM 1452 N N . GLN A 1 187 ? 49.232 88.534 -27.810 1.00 20.80 220 GLN A N 1
ATOM 1453 C CA . GLN A 1 187 ? 50.056 88.573 -26.597 1.00 25.17 220 GLN A CA 1
ATOM 1454 C C . GLN A 1 187 ? 51.548 88.540 -26.908 1.00 24.02 220 GLN A C 1
ATOM 1455 O O . GLN A 1 187 ? 51.968 87.915 -27.877 1.00 19.44 220 GLN A O 1
ATOM 1461 N N . LYS A 1 188 ? 52.336 89.202 -26.062 1.00 19.74 221 LYS A N 1
ATOM 1462 C CA . LYS A 1 188 ? 53.798 89.161 -26.111 1.00 24.40 221 LYS A CA 1
ATOM 1463 C C . LYS A 1 188 ? 54.285 88.150 -25.069 1.00 23.46 221 LYS A C 1
ATOM 1464 O O . LYS A 1 188 ? 53.801 88.153 -23.944 1.00 20.77 221 LYS A O 1
ATOM 1470 N N . PRO A 1 189 ? 55.261 87.299 -25.426 1.00 20.66 222 PRO A N 1
ATOM 1471 C CA . PRO A 1 189 ? 55.655 86.275 -24.448 1.00 20.31 222 PRO A CA 1
ATOM 1472 C C . PRO A 1 189 ? 56.629 86.825 -23.411 1.00 23.00 222 PRO A C 1
ATOM 1473 O O . PRO A 1 189 ? 57.341 87.790 -23.692 1.00 25.14 222 PRO A O 1
ATOM 1477 N N . VAL A 1 190 ? 56.668 86.192 -22.243 1.00 22.42 223 VAL A N 1
ATOM 1478 C CA . VAL A 1 190 ? 57.754 86.391 -21.288 1.00 21.89 223 VAL A CA 1
ATOM 1479 C C . VAL A 1 190 ? 58.717 85.259 -21.581 1.00 22.24 223 VAL A C 1
ATOM 1480 O O . VAL A 1 190 ? 58.309 84.097 -21.608 1.00 20.57 223 VAL A O 1
ATOM 1484 N N . SER A 1 191 ? 59.988 85.574 -21.808 1.00 19.83 224 SER A N 1
ATOM 1485 C CA A SER A 1 191 ? 60.916 84.567 -22.305 0.51 20.35 224 SER A CA 1
ATOM 1486 C CA B SER A 1 191 ? 60.928 84.589 -22.330 0.49 20.41 224 SER A CA 1
ATOM 1487 C C . SER A 1 191 ? 62.236 84.523 -21.552 1.00 21.82 224 SER A C 1
ATOM 1488 O O . SER A 1 191 ? 62.641 85.495 -20.922 1.00 21.44 224 SER A O 1
ATOM 1493 N N . GLY A 1 192 ? 62.909 83.379 -21.638 1.00 17.26 225 GLY A N 1
ATOM 1494 C CA . GLY A 1 192 ? 64.222 83.239 -21.042 1.00 21.91 225 GLY A CA 1
ATOM 1495 C C . GLY A 1 192 ? 64.893 81.945 -21.441 1.00 24.15 225 GLY A C 1
ATOM 1496 O O . GLY A 1 192 ? 64.218 80.936 -21.680 1.00 20.02 225 GLY A O 1
ATOM 1497 N N . TYR A 1 193 ? 66.224 81.978 -21.488 1.00 15.08 226 TYR A N 1
ATOM 1498 C CA . TYR A 1 193 ? 67.028 80.824 -21.875 1.00 19.55 226 TYR A CA 1
ATOM 1499 C C . TYR A 1 193 ? 67.226 79.896 -20.683 1.00 18.35 226 TYR A C 1
ATOM 1500 O O . TYR A 1 193 ? 67.215 80.350 -19.547 1.00 18.90 226 TYR A O 1
ATOM 1509 N N . LEU A 1 194 ? 67.395 78.603 -20.959 1.00 17.88 227 LEU A N 1
ATOM 1510 C CA . LEU A 1 194 ? 67.772 77.617 -19.952 1.00 15.55 227 LEU A CA 1
ATOM 1511 C C . LEU A 1 194 ? 69.231 77.832 -19.585 1.00 22.53 227 LEU A C 1
ATOM 1512 O O . LEU A 1 194 ? 69.929 78.577 -20.266 1.00 22.67 227 LEU A O 1
ATOM 1517 N N . ASP A 1 195 ? 69.695 77.178 -18.524 1.00 16.33 228 ASP A N 1
ATOM 1518 C CA . ASP A 1 195 ? 71.057 77.396 -18.030 1.00 25.70 228 ASP A CA 1
ATOM 1519 C C . ASP A 1 195 ? 72.142 76.669 -18.825 1.00 26.83 228 ASP A C 1
ATOM 1520 O O . ASP A 1 195 ? 73.157 77.258 -19.168 1.00 30.11 228 ASP A O 1
ATOM 1525 N N . ASP A 1 196 ? 71.943 75.388 -19.104 1.00 25.03 229 ASP A N 1
ATOM 1526 C CA . ASP A 1 196 ? 73.051 74.584 -19.630 1.00 28.65 229 ASP A CA 1
ATOM 1527 C C . ASP A 1 196 ? 72.890 74.241 -21.095 1.00 27.45 229 ASP A C 1
ATOM 1528 O O . ASP A 1 196 ? 73.709 73.533 -21.671 1.00 26.95 229 ASP A O 1
ATOM 1533 N N . ILE A 1 197 ? 71.829 74.747 -21.701 1.00 18.83 230 ILE A N 1
ATOM 1534 C CA . ILE A 1 197 ? 71.573 74.456 -23.099 1.00 21.90 230 ILE A CA 1
ATOM 1535 C C . ILE A 1 197 ? 70.913 75.681 -23.696 1.00 20.27 230 ILE A C 1
ATOM 1536 O O . ILE A 1 197 ? 70.082 76.322 -23.048 1.00 20.18 230 ILE A O 1
ATOM 1541 N N . SER A 1 198 ? 71.292 76.035 -24.916 1.00 20.92 231 SER A N 1
ATOM 1542 C CA . SER A 1 198 ? 70.863 77.322 -25.459 1.00 22.63 231 SER A CA 1
ATOM 1543 C C . SER A 1 198 ? 69.490 77.233 -26.116 1.00 21.60 231 SER A C 1
ATOM 1544 O O . SER A 1 198 ? 69.320 77.454 -27.329 1.00 20.44 231 SER A O 1
ATOM 1547 N N . TRP A 1 199 ? 68.508 76.896 -25.286 1.00 17.99 232 TRP A N 1
ATOM 1548 C CA . TRP A 1 199 ? 67.108 76.890 -25.688 1.00 13.25 232 TRP A CA 1
ATOM 1549 C C . TRP A 1 199 ? 66.406 78.027 -24.974 1.00 15.72 232 TRP A C 1
ATOM 1550 O O . TRP A 1 199 ? 66.609 78.235 -23.775 1.00 18.53 232 TRP A O 1
ATOM 1561 N N . ASN A 1 200 ? 65.565 78.737 -25.715 1.00 13.61 233 ASN A N 1
ATOM 1562 C CA . ASN A 1 200 ? 64.825 79.892 -25.223 1.00 16.72 233 ASN A CA 1
ATOM 1563 C C . ASN A 1 200 ? 63.372 79.482 -25.011 1.00 20.71 233 ASN A C 1
ATOM 1564 O O . ASN A 1 200 ? 62.731 78.985 -25.938 1.00 18.80 233 ASN A O 1
ATOM 1577 N N . LYS A 1 202 ? 59.474 80.494 -24.227 1.00 15.49 235 LYS A N 1
ATOM 1578 C CA . LYS A 1 202 ? 58.584 81.656 -24.352 1.00 15.09 235 LYS A CA 1
ATOM 1579 C C . LYS A 1 202 ? 57.198 81.311 -23.847 1.00 20.17 235 LYS A C 1
ATOM 1580 O O . LYS A 1 202 ? 56.534 80.416 -24.378 1.00 18.24 235 LYS A O 1
ATOM 1586 N N . VAL A 1 203 ? 56.763 82.009 -22.806 1.00 17.33 236 VAL A N 1
ATOM 1587 C CA . VAL A 1 203 ? 55.467 81.735 -22.213 1.00 20.01 236 VAL A CA 1
ATOM 1588 C C . VAL A 1 203 ? 54.553 82.896 -22.523 1.00 22.20 236 VAL A C 1
ATOM 1589 O O . VAL A 1 203 ? 54.857 84.037 -22.170 1.00 21.51 236 VAL A O 1
ATOM 1593 N N . TYR A 1 204 ? 53.445 82.613 -23.201 1.00 17.99 237 TYR A N 1
ATOM 1594 C CA . TYR A 1 204 ? 52.510 83.670 -23.560 1.00 17.69 237 TYR A CA 1
ATOM 1595 C C . TYR A 1 204 ? 51.432 83.816 -22.486 1.00 22.83 237 TYR A C 1
ATOM 1596 O O . TYR A 1 204 ? 50.780 82.843 -22.121 1.00 27.66 237 TYR A O 1
ATOM 1605 N N . PRO A 1 205 ? 51.241 85.042 -21.977 1.00 24.18 238 PRO A N 1
ATOM 1606 C CA . PRO A 1 205 ? 50.187 85.287 -20.989 1.00 29.58 238 PRO A CA 1
ATOM 1607 C C . PRO A 1 205 ? 48.808 85.008 -21.574 1.00 34.06 238 PRO A C 1
ATOM 1608 O O . PRO A 1 205 ? 48.632 85.105 -22.788 1.00 26.93 238 PRO A O 1
ATOM 1612 N N . ASN A 1 206 ? 47.858 84.644 -20.719 1.00 44.79 239 ASN A N 1
ATOM 1613 C CA . ASN A 1 206 ? 46.466 84.492 -21.126 1.00 54.45 239 ASN A CA 1
ATOM 1614 C C . ASN A 1 206 ? 45.794 85.835 -21.372 1.00 54.93 239 ASN A C 1
ATOM 1615 O O . ASN A 1 206 ? 46.108 86.825 -20.708 1.00 44.31 239 ASN A O 1
ATOM 1620 N N . PRO A 1 207 ? 44.869 85.873 -22.340 1.00 65.25 240 PRO A N 1
ATOM 1621 C CA . PRO A 1 207 ? 44.114 87.095 -22.643 1.00 66.90 240 PRO A CA 1
ATOM 1622 C C . PRO A 1 207 ? 43.258 87.516 -21.453 1.00 63.96 240 PRO A C 1
ATOM 1623 O O . PRO A 1 207 ? 42.950 86.676 -20.601 1.00 61.37 240 PRO A O 1
ATOM 1627 N N . VAL A 1 208 ? 42.897 88.796 -21.388 1.00 64.22 241 VAL A N 1
ATOM 1628 C CA . VAL A 1 208 ? 41.973 89.282 -20.365 1.00 66.78 241 VAL A CA 1
ATOM 1629 C C . VAL A 1 208 ? 40.546 88.840 -20.692 1.00 72.15 241 VAL A C 1
ATOM 1630 O O . VAL A 1 208 ? 40.026 89.131 -21.768 1.00 67.50 241 VAL A O 1
ATOM 1634 N N . THR A 1 209 ? 39.923 88.121 -19.764 1.00 81.41 242 THR A N 1
ATOM 1635 C CA . THR A 1 209 ? 38.587 87.581 -19.987 1.00 92.72 242 THR A CA 1
ATOM 1636 C C . THR A 1 209 ? 37.514 88.635 -19.729 1.00 97.91 242 THR A C 1
ATOM 1637 O O . THR A 1 209 ? 37.820 89.754 -19.317 1.00 99.25 242 THR A O 1
ATOM 1641 N N . ILE A 1 210 ? 36.257 88.274 -19.970 1.00 99.59 243 ILE A N 1
ATOM 1642 C CA . ILE A 1 210 ? 35.149 89.204 -19.776 1.00 100.37 243 ILE A CA 1
ATOM 1643 C C . ILE A 1 210 ? 35.033 89.614 -18.309 1.00 102.47 243 ILE A C 1
ATOM 1644 O O . ILE A 1 210 ? 34.781 90.779 -17.994 1.00 100.02 243 ILE A O 1
ATOM 1649 N N . GLU A 1 211 ? 35.223 88.645 -17.418 1.00 105.30 244 GLU A N 1
ATOM 1650 C CA . GLU A 1 211 ? 35.155 88.882 -15.980 1.00 109.64 244 GLU A CA 1
ATOM 1651 C C . GLU A 1 211 ? 35.843 90.184 -15.575 1.00 106.71 244 GLU A C 1
ATOM 1652 O O . GLU A 1 211 ? 37.068 90.291 -15.612 1.00 101.10 244 GLU A O 1
ATOM 1658 N N . LYS B 1 7 ? 47.914 102.843 -1.708 1.00 77.41 40 LYS B N 1
ATOM 1659 C CA . LYS B 1 7 ? 48.717 102.077 -0.763 1.00 81.45 40 LYS B CA 1
ATOM 1660 C C . LYS B 1 7 ? 48.487 100.588 -0.982 1.00 81.97 40 LYS B C 1
ATOM 1661 O O . LYS B 1 7 ? 49.390 99.775 -0.792 1.00 78.37 40 LYS B O 1
ATOM 1667 N N . ASP B 1 8 ? 47.268 100.243 -1.386 1.00 87.30 41 ASP B N 1
ATOM 1668 C CA . ASP B 1 8 ? 46.909 98.865 -1.707 1.00 87.80 41 ASP B CA 1
ATOM 1669 C C . ASP B 1 8 ? 47.703 98.341 -2.901 1.00 80.97 41 ASP B C 1
ATOM 1670 O O . ASP B 1 8 ? 48.029 97.156 -2.970 1.00 80.04 41 ASP B O 1
ATOM 1675 N N . THR B 1 9 ? 48.008 99.232 -3.840 1.00 71.89 42 THR B N 1
ATOM 1676 C CA . THR B 1 9 ? 48.721 98.849 -5.050 1.00 64.93 42 THR B CA 1
ATOM 1677 C C . THR B 1 9 ? 50.185 98.518 -4.783 1.00 56.30 42 THR B C 1
ATOM 1678 O O . THR B 1 9 ? 50.725 97.577 -5.364 1.00 52.32 42 THR B O 1
ATOM 1682 N N . ILE B 1 10 ? 50.831 99.290 -3.914 1.00 48.20 43 ILE B N 1
ATOM 1683 C CA . ILE B 1 10 ? 52.231 99.033 -3.602 1.00 47.04 43 ILE B CA 1
ATOM 1684 C C . ILE B 1 10 ? 52.341 97.763 -2.756 1.00 46.08 43 ILE B C 1
ATOM 1685 O O . ILE B 1 10 ? 53.232 96.934 -2.966 1.00 44.63 43 ILE B O 1
ATOM 1690 N N . ALA B 1 11 ? 51.419 97.616 -1.810 1.00 42.79 44 ALA B N 1
ATOM 1691 C CA . ALA B 1 11 ? 51.336 96.418 -0.992 1.00 44.96 44 ALA B CA 1
ATOM 1692 C C . ALA B 1 11 ? 51.246 95.180 -1.876 1.00 43.26 44 ALA B C 1
ATOM 1693 O O . ALA B 1 11 ? 51.892 94.175 -1.599 1.00 33.82 44 ALA B O 1
ATOM 1695 N N . ALA B 1 12 ? 50.452 95.264 -2.943 1.00 39.10 45 ALA B N 1
ATOM 1696 C CA . ALA B 1 12 ? 50.230 94.121 -3.826 1.00 42.44 45 ALA B CA 1
ATOM 1697 C C . ALA B 1 12 ? 51.487 93.762 -4.611 1.00 39.29 45 ALA B C 1
ATOM 1698 O O . ALA B 1 12 ? 51.745 92.586 -4.869 1.00 34.13 45 ALA B O 1
ATOM 1700 N N . GLU B 1 13 ? 52.251 94.781 -5.004 1.00 39.21 46 GLU B N 1
ATOM 1701 C CA . GLU B 1 13 ? 53.553 94.575 -5.634 1.00 42.23 46 GLU B CA 1
ATOM 1702 C C . GLU B 1 13 ? 54.487 93.880 -4.656 1.00 33.94 46 GLU B C 1
ATOM 1703 O O . GLU B 1 13 ? 55.257 92.994 -5.030 1.00 26.90 46 GLU B O 1
ATOM 1709 N N . HIS B 1 14 ? 54.429 94.304 -3.399 1.00 32.37 47 HIS B N 1
ATOM 1710 C CA . HIS B 1 14 ? 55.315 93.748 -2.383 1.00 35.17 47 HIS B CA 1
ATOM 1711 C C . HIS B 1 14 ? 54.989 92.286 -2.087 1.00 26.70 47 HIS B C 1
ATOM 1712 O O . HIS B 1 14 ? 55.888 91.484 -1.821 1.00 26.28 47 HIS B O 1
ATOM 1719 N N . LYS B 1 15 ? 53.703 91.949 -2.128 1.00 28.97 48 LYS B N 1
ATOM 1720 C CA . LYS B 1 15 ? 53.281 90.570 -1.923 1.00 28.79 48 LYS B CA 1
ATOM 1721 C C . LYS B 1 15 ? 53.717 89.696 -3.095 1.00 29.61 48 LYS B C 1
ATOM 1722 O O . LYS B 1 15 ? 54.207 88.577 -2.909 1.00 21.38 48 LYS B O 1
ATOM 1728 N N . GLN B 1 16 ? 53.535 90.204 -4.308 1.00 31.01 49 GLN B N 1
ATOM 1729 C CA . GLN B 1 16 ? 54.001 89.479 -5.484 1.00 26.47 49 GLN B CA 1
ATOM 1730 C C . GLN B 1 16 ? 55.510 89.248 -5.427 1.00 25.27 49 GLN B C 1
ATOM 1731 O O . GLN B 1 16 ? 55.993 88.164 -5.758 1.00 24.30 49 GLN B O 1
ATOM 1737 N N . GLU B 1 17 ? 56.259 90.260 -4.998 1.00 23.09 50 GLU B N 1
ATOM 1738 C CA . GLU B 1 17 ? 57.708 90.102 -4.882 1.00 28.43 50 GLU B CA 1
ATOM 1739 C C . GLU B 1 17 ? 58.071 89.013 -3.881 1.00 27.29 50 GLU B C 1
ATOM 1740 O O . GLU B 1 17 ? 59.007 88.248 -4.101 1.00 22.08 50 GLU B O 1
ATOM 1746 N N . ALA B 1 18 ? 57.343 88.952 -2.773 1.00 22.74 51 ALA B N 1
ATOM 1747 C CA . ALA B 1 18 ? 57.654 87.969 -1.739 1.00 19.04 51 ALA B CA 1
ATOM 1748 C C . ALA B 1 18 ? 57.416 86.577 -2.303 1.00 17.16 51 ALA B C 1
ATOM 1749 O O . ALA B 1 18 ? 58.182 85.638 -2.071 1.00 19.27 51 ALA B O 1
ATOM 1751 N N . SER B 1 19 ? 56.348 86.461 -3.077 1.00 21.19 52 SER B N 1
ATOM 1752 C CA . SER B 1 19 ? 56.004 85.196 -3.675 1.00 22.30 52 SER B CA 1
ATOM 1753 C C . SER B 1 19 ? 57.068 84.787 -4.721 1.00 22.41 52 SER B C 1
ATOM 1754 O O . SER B 1 19 ? 57.396 83.610 -4.871 1.00 18.59 52 SER B O 1
ATOM 1757 N N . VAL B 1 20 ? 57.641 85.764 -5.416 1.00 16.91 53 VAL B N 1
ATOM 1758 C CA . VAL B 1 20 ? 58.752 85.487 -6.326 1.00 18.74 53 VAL B CA 1
ATOM 1759 C C . VAL B 1 20 ? 59.970 84.941 -5.564 1.00 20.56 53 VAL B C 1
ATOM 1760 O O . VAL B 1 20 ? 60.604 83.978 -5.995 1.00 16.30 53 VAL B O 1
ATOM 1764 N N . LEU B 1 21 ? 60.297 85.548 -4.426 1.00 16.93 54 LEU B N 1
ATOM 1765 C CA . LEU B 1 21 ? 61.429 85.077 -3.635 1.00 17.58 54 LEU B CA 1
ATOM 1766 C C . LEU B 1 21 ? 61.141 83.683 -3.072 1.00 18.20 54 LEU B C 1
ATOM 1767 O O . LEU B 1 21 ? 62.035 82.836 -2.948 1.00 16.19 54 LEU B O 1
ATOM 1772 N N . LEU B 1 22 ? 59.886 83.447 -2.714 1.00 16.64 55 LEU B N 1
ATOM 1773 C CA . LEU B 1 22 ? 59.532 82.154 -2.141 1.00 17.35 55 LEU B CA 1
ATOM 1774 C C . LEU B 1 22 ? 59.864 81.079 -3.151 1.00 13.62 55 LEU B C 1
ATOM 1775 O O . LEU B 1 22 ? 60.439 80.048 -2.807 1.00 14.61 55 LEU B O 1
ATOM 1780 N N . ASN B 1 23 ? 59.512 81.320 -4.407 1.00 11.77 56 ASN B N 1
ATOM 1781 C CA . ASN B 1 23 ? 59.749 80.308 -5.429 1.00 10.55 56 ASN B CA 1
ATOM 1782 C C . ASN B 1 23 ? 61.236 80.178 -5.724 1.00 22.68 56 ASN B C 1
ATOM 1783 O O . ASN B 1 23 ? 61.762 79.072 -5.831 1.00 12.91 56 ASN B O 1
ATOM 1788 N N . LEU B 1 24 ? 61.917 81.316 -5.819 1.00 19.48 57 LEU B N 1
ATOM 1789 C CA . LEU B 1 24 ? 63.351 81.325 -6.094 1.00 19.60 57 LEU B CA 1
ATOM 1790 C C . LEU B 1 24 ? 64.137 80.564 -5.030 1.00 18.29 57 LEU B C 1
ATOM 1791 O O . LEU B 1 24 ? 64.954 79.704 -5.344 1.00 16.03 57 LEU B O 1
ATOM 1796 N N . HIS B 1 25 ? 63.907 80.882 -3.760 1.00 11.95 58 HIS B N 1
ATOM 1797 C CA . HIS B 1 25 ? 64.692 80.241 -2.700 1.00 16.42 58 HIS B CA 1
ATOM 1798 C C . HIS B 1 25 ? 64.352 78.767 -2.460 1.00 17.65 58 HIS B C 1
ATOM 1799 O O . HIS B 1 25 ? 65.239 77.969 -2.143 1.00 14.09 58 HIS B O 1
ATOM 1806 N N . ARG B 1 26 ? 63.078 78.403 -2.582 1.00 13.40 59 ARG B N 1
ATOM 1807 C CA . ARG B 1 26 ? 62.721 76.998 -2.421 1.00 11.26 59 ARG B CA 1
ATOM 1808 C C . ARG B 1 26 ? 63.385 76.186 -3.524 1.00 14.77 59 ARG B C 1
ATOM 1809 O O . ARG B 1 26 ? 63.881 75.080 -3.282 1.00 18.97 59 ARG B O 1
ATOM 1817 N N . ASN B 1 27 ? 63.385 76.718 -4.743 1.00 16.33 60 ASN B N 1
ATOM 1818 C CA . ASN B 1 27 ? 63.997 75.980 -5.844 1.00 13.34 60 ASN B CA 1
ATOM 1819 C C . ASN B 1 27 ? 65.472 75.732 -5.607 1.00 15.18 60 ASN B C 1
ATOM 1820 O O . ASN B 1 27 ? 65.983 74.645 -5.905 1.00 13.68 60 ASN B O 1
ATOM 1825 N N . LYS B 1 28 ? 66.166 76.740 -5.089 1.00 14.21 61 LYS B N 1
ATOM 1826 C CA . LYS B 1 28 ? 67.583 76.576 -4.789 1.00 16.01 61 LYS B CA 1
ATOM 1827 C C . LYS B 1 28 ? 67.800 75.424 -3.809 1.00 16.21 61 LYS B C 1
ATOM 1828 O O . LYS B 1 28 ? 68.687 74.590 -3.999 1.00 17.67 61 LYS B O 1
ATOM 1834 N N . ILE B 1 29 ? 66.992 75.385 -2.753 1.00 16.72 62 ILE B N 1
ATOM 1835 C CA . ILE B 1 29 ? 67.101 74.320 -1.755 1.00 12.88 62 ILE B CA 1
ATOM 1836 C C . ILE B 1 29 ? 66.653 72.974 -2.316 1.00 14.32 62 ILE B C 1
ATOM 1837 O O . ILE B 1 29 ? 67.346 71.969 -2.139 1.00 14.98 62 ILE B O 1
ATOM 1842 N N . ASN B 1 30 ? 65.519 72.949 -3.015 1.00 11.44 63 ASN B N 1
ATOM 1843 C CA . ASN B 1 30 ? 65.074 71.705 -3.651 1.00 11.07 63 ASN B CA 1
ATOM 1844 C C . ASN B 1 30 ? 66.145 71.138 -4.594 1.00 15.51 63 ASN B C 1
ATOM 1845 O O . ASN B 1 30 ? 66.358 69.934 -4.654 1.00 14.74 63 ASN B O 1
ATOM 1850 N N . TYR B 1 31 ? 66.801 72.009 -5.350 1.00 12.33 64 TYR B N 1
ATOM 1851 C CA . TYR B 1 31 ? 67.853 71.565 -6.261 1.00 14.13 64 TYR B CA 1
ATOM 1852 C C . TYR B 1 31 ? 69.011 70.925 -5.486 1.00 12.60 64 TYR B C 1
ATOM 1853 O O . TYR B 1 31 ? 69.480 69.839 -5.830 1.00 13.23 64 TYR B O 1
ATOM 1862 N N . LEU B 1 32 ? 69.495 71.610 -4.456 1.00 14.51 65 LEU B N 1
ATOM 1863 C CA . LEU B 1 32 ? 70.599 71.070 -3.655 1.00 14.97 65 LEU B CA 1
ATOM 1864 C C . LEU B 1 32 ? 70.250 69.715 -3.060 1.00 20.60 65 LEU B C 1
ATOM 1865 O O . LEU B 1 32 ? 71.059 68.781 -3.100 1.00 16.85 65 LEU B O 1
ATOM 1870 N N . ILE B 1 33 ? 69.041 69.602 -2.513 1.00 13.93 66 ILE B N 1
ATOM 1871 C CA . ILE B 1 33 ? 68.612 68.335 -1.926 1.00 13.67 66 ILE B CA 1
ATOM 1872 C C . ILE B 1 33 ? 68.463 67.242 -2.981 1.00 18.54 66 ILE B C 1
ATOM 1873 O O . ILE B 1 33 ? 69.012 66.146 -2.833 1.00 15.98 66 ILE B O 1
ATOM 1878 N N . GLY B 1 34 ? 67.721 67.544 -4.048 1.00 14.81 67 GLY B N 1
ATOM 1879 C CA . GLY B 1 34 ? 67.521 66.600 -5.134 1.00 9.70 67 GLY B CA 1
ATOM 1880 C C . GLY B 1 34 ? 68.812 66.134 -5.773 1.00 11.59 67 GLY B C 1
ATOM 1881 O O . GLY B 1 34 ? 69.003 64.941 -6.015 1.00 14.44 67 GLY B O 1
ATOM 1882 N N . GLU B 1 35 ? 69.708 67.071 -6.067 1.00 14.90 68 GLU B N 1
ATOM 1883 C CA . GLU B 1 35 ? 70.963 66.695 -6.696 1.00 15.83 68 GLU B CA 1
ATOM 1884 C C . GLU B 1 35 ? 71.788 65.794 -5.762 1.00 18.25 68 GLU B C 1
ATOM 1885 O O . GLU B 1 35 ? 72.460 64.864 -6.208 1.00 12.66 68 GLU B O 1
ATOM 1891 N N . THR B 1 36 ? 71.761 66.085 -4.464 1.00 12.89 69 THR B N 1
ATOM 1892 C CA . THR B 1 36 ? 72.496 65.246 -3.522 1.00 12.28 69 THR B CA 1
ATOM 1893 C C . THR B 1 36 ? 71.898 63.839 -3.460 1.00 14.77 69 THR B C 1
ATOM 1894 O O . THR B 1 36 ? 72.636 62.842 -3.418 1.00 15.65 69 THR B O 1
ATOM 1906 N N . ALA B 1 38 ? 70.440 62.340 -5.840 1.00 18.16 71 ALA B N 1
ATOM 1907 C CA . ALA B 1 38 ? 70.801 61.684 -7.095 1.00 16.46 71 ALA B CA 1
ATOM 1908 C C . ALA B 1 38 ? 72.262 61.236 -7.084 1.00 17.60 71 ALA B C 1
ATOM 1909 O O . ALA B 1 38 ? 72.572 60.156 -7.564 1.00 16.20 71 ALA B O 1
ATOM 1911 N N . ARG B 1 39 ? 73.171 62.047 -6.541 1.00 16.36 72 ARG B N 1
ATOM 1912 C CA A ARG B 1 39 ? 74.568 61.625 -6.465 0.60 15.13 72 ARG B CA 1
ATOM 1913 C CA B ARG B 1 39 ? 74.571 61.633 -6.460 0.40 15.42 72 ARG B CA 1
ATOM 1914 C C . ARG B 1 39 ? 74.737 60.404 -5.556 1.00 17.04 72 ARG B C 1
ATOM 1915 O O . ARG B 1 39 ? 75.411 59.439 -5.931 1.00 15.82 72 ARG B O 1
ATOM 1938 N N . THR B 1 41 ? 72.528 58.193 -4.714 1.00 12.82 74 THR B N 1
ATOM 1939 C CA . THR B 1 41 ? 71.898 57.037 -5.376 1.00 12.87 74 THR B CA 1
ATOM 1940 C C . THR B 1 41 ? 72.797 56.427 -6.450 1.00 16.61 74 THR B C 1
ATOM 1941 O O . THR B 1 41 ? 72.979 55.207 -6.518 1.00 17.38 74 THR B O 1
ATOM 1945 N N . SER B 1 42 ? 73.373 57.275 -7.292 1.00 15.39 75 SER B N 1
ATOM 1946 C CA A SER B 1 42 ? 74.291 56.821 -8.329 0.49 17.05 75 SER B CA 1
ATOM 1947 C CA B SER B 1 42 ? 74.267 56.772 -8.324 0.51 16.69 75 SER B CA 1
ATOM 1948 C C . SER B 1 42 ? 75.498 56.100 -7.711 1.00 16.34 75 SER B C 1
ATOM 1949 O O . SER B 1 42 ? 75.944 55.063 -8.191 1.00 17.35 75 SER B O 1
ATOM 1954 N N . LEU B 1 43 ? 76.044 56.671 -6.638 1.00 16.31 76 LEU B N 1
ATOM 1955 C CA . LEU B 1 43 ? 77.175 56.027 -5.964 1.00 17.23 76 LEU B CA 1
ATOM 1956 C C . LEU B 1 43 ? 76.763 54.634 -5.450 1.00 21.17 76 LEU B C 1
ATOM 1957 O O . LEU B 1 43 ? 77.500 53.647 -5.582 1.00 19.15 76 LEU B O 1
ATOM 1962 N N . SER B 1 44 ? 75.572 54.554 -4.872 1.00 14.78 77 SER B N 1
ATOM 1963 C CA . SER B 1 44 ? 75.132 53.299 -4.264 1.00 20.63 77 SER B CA 1
ATOM 1964 C C . SER B 1 44 ? 74.968 52.231 -5.327 1.00 23.16 77 SER B C 1
ATOM 1965 O O . SER B 1 44 ? 75.118 51.048 -5.057 1.00 24.08 77 SER B O 1
ATOM 1968 N N . ILE B 1 45 ? 74.675 52.660 -6.546 1.00 20.32 78 ILE B N 1
ATOM 1969 C CA . ILE B 1 45 ? 74.441 51.741 -7.649 1.00 22.05 78 ILE B CA 1
ATOM 1970 C C . ILE B 1 45 ? 75.756 51.319 -8.294 1.00 24.13 78 ILE B C 1
ATOM 1971 O O . ILE B 1 45 ? 75.919 50.172 -8.704 1.00 25.84 78 ILE B O 1
ATOM 1976 N N . ALA B 1 46 ? 76.700 52.249 -8.368 1.00 21.57 79 ALA B N 1
ATOM 1977 C CA . ALA B 1 46 ? 77.918 52.014 -9.132 1.00 21.91 79 ALA B CA 1
ATOM 1978 C C . ALA B 1 46 ? 79.068 51.406 -8.345 1.00 24.16 79 ALA B C 1
ATOM 1979 O O . ALA B 1 46 ? 80.019 50.926 -8.935 1.00 27.32 79 ALA B O 1
ATOM 1981 N N . ILE B 1 47 ? 79.013 51.433 -7.022 1.00 23.00 80 ILE B N 1
ATOM 1982 C CA . ILE B 1 47 ? 80.147 50.919 -6.274 1.00 27.05 80 ILE B CA 1
ATOM 1983 C C . ILE B 1 47 ? 80.198 49.416 -6.380 1.00 27.11 80 ILE B C 1
ATOM 1984 O O . ILE B 1 47 ? 79.170 48.742 -6.316 1.00 33.63 80 ILE B O 1
ATOM 1989 N N . ASP B 1 48 ? 81.403 48.888 -6.553 1.00 29.66 81 ASP B N 1
ATOM 1990 C CA . ASP B 1 48 ? 81.579 47.451 -6.741 1.00 33.48 81 ASP B CA 1
ATOM 1991 C C . ASP B 1 48 ? 81.529 46.715 -5.403 1.00 38.60 81 ASP B C 1
ATOM 1992 O O . ASP B 1 48 ? 82.115 47.162 -4.414 1.00 36.36 81 ASP B O 1
ATOM 1997 N N . ARG B 1 49 ? 80.815 45.592 -5.379 1.00 38.88 82 ARG B N 1
ATOM 1998 C CA . ARG B 1 49 ? 80.649 44.795 -4.168 1.00 41.66 82 ARG B CA 1
ATOM 1999 C C . ARG B 1 49 ? 81.646 43.652 -4.175 1.00 41.82 82 ARG B C 1
ATOM 2000 O O . ARG B 1 49 ? 81.944 43.106 -5.233 1.00 44.34 82 ARG B O 1
ATOM 2008 N N . PRO B 1 50 ? 82.197 43.298 -3.002 1.00 43.80 83 PRO B N 1
ATOM 2009 C CA . PRO B 1 50 ? 82.011 43.969 -1.712 1.00 41.92 83 PRO B CA 1
ATOM 2010 C C . PRO B 1 50 ? 82.758 45.299 -1.717 1.00 38.59 83 PRO B C 1
ATOM 2011 O O . PRO B 1 50 ? 83.801 45.411 -2.366 1.00 33.36 83 PRO B O 1
ATOM 2015 N N . VAL B 1 51 ? 82.236 46.289 -1.006 1.00 37.06 84 VAL B N 1
ATOM 2016 C CA . VAL B 1 51 ? 82.824 47.619 -1.024 1.00 38.09 84 VAL B CA 1
ATOM 2017 C C . VAL B 1 51 ? 84.235 47.624 -0.453 1.00 29.58 84 VAL B C 1
ATOM 2018 O O . VAL B 1 51 ? 84.466 47.137 0.644 1.00 27.99 84 VAL B O 1
ATOM 2022 N N . ASP B 1 52 ? 85.185 48.169 -1.206 1.00 24.72 85 ASP B N 1
ATOM 2023 C CA . ASP B 1 52 ? 86.509 48.407 -0.653 1.00 22.33 85 ASP B CA 1
ATOM 2024 C C . ASP B 1 52 ? 86.452 49.734 0.069 1.00 22.20 85 ASP B C 1
ATOM 2025 O O . ASP B 1 52 ? 86.117 50.753 -0.522 1.00 18.33 85 ASP B O 1
ATOM 2030 N N . ILE B 1 53 ? 86.765 49.717 1.356 1.00 17.69 86 ILE B N 1
ATOM 2031 C CA . ILE B 1 53 ? 86.558 50.880 2.210 1.00 21.68 86 ILE B CA 1
ATOM 2032 C C . ILE B 1 53 ? 87.501 52.031 1.844 1.00 20.30 86 ILE B C 1
ATOM 2033 O O . ILE B 1 53 ? 87.134 53.199 1.960 1.00 18.32 86 ILE B O 1
ATOM 2038 N N . LYS B 1 54 ? 88.708 51.714 1.387 1.00 14.91 87 LYS B N 1
ATOM 2039 C CA . LYS B 1 54 ? 89.626 52.784 1.007 1.00 15.03 87 LYS B CA 1
ATOM 2040 C C . LYS B 1 54 ? 89.171 53.429 -0.297 1.00 18.80 87 LYS B C 1
ATOM 2041 O O . LYS B 1 54 ? 89.360 54.623 -0.511 1.00 16.46 87 LYS B O 1
ATOM 2047 N N . LYS B 1 55 ? 88.570 52.636 -1.172 1.00 17.65 88 LYS B N 1
ATOM 2048 C CA . LYS B 1 55 ? 87.995 53.186 -2.389 1.00 15.90 88 LYS B CA 1
ATOM 2049 C C . LYS B 1 55 ? 86.818 54.098 -2.029 1.00 14.03 88 LYS B C 1
ATOM 2050 O O . LYS B 1 55 ? 86.681 55.201 -2.566 1.00 16.02 88 LYS B O 1
ATOM 2064 N N . GLN B 1 57 ? 86.333 55.683 0.753 1.00 16.76 90 GLN B N 1
ATOM 2065 C CA . GLN B 1 57 ? 86.898 56.886 1.374 1.00 16.69 90 GLN B CA 1
ATOM 2066 C C . GLN B 1 57 ? 87.356 57.901 0.311 1.00 18.51 90 GLN B C 1
ATOM 2067 O O . GLN B 1 57 ? 87.087 59.084 0.421 1.00 19.37 90 GLN B O 1
ATOM 2073 N N . SER B 1 58 ? 88.043 57.423 -0.721 1.00 14.22 91 SER B N 1
ATOM 2074 C CA . SER B 1 58 ? 88.482 58.274 -1.829 1.00 20.53 91 SER B CA 1
ATOM 2075 C C . SER B 1 58 ? 87.304 58.933 -2.571 1.00 22.36 91 SER B C 1
ATOM 2076 O O . SER B 1 58 ? 87.332 60.114 -2.917 1.00 20.75 91 SER B O 1
ATOM 2079 N N . ILE B 1 59 ? 86.265 58.152 -2.818 1.00 19.37 92 ILE B N 1
ATOM 2080 C CA . ILE B 1 59 ? 85.068 58.650 -3.483 1.00 15.53 92 ILE B CA 1
ATOM 2081 C C . ILE B 1 59 ? 84.406 59.770 -2.692 1.00 18.98 92 ILE B C 1
ATOM 2082 O O . ILE B 1 59 ? 84.012 60.797 -3.257 1.00 20.40 92 ILE B O 1
ATOM 2087 N N . LEU B 1 60 ? 84.283 59.579 -1.382 1.00 15.46 93 LEU B N 1
ATOM 2088 C CA . LEU B 1 60 ? 83.605 60.563 -0.548 1.00 14.67 93 LEU B CA 1
ATOM 2089 C C . LEU B 1 60 ? 84.417 61.850 -0.546 1.00 19.97 93 LEU B C 1
ATOM 2090 O O . LEU B 1 60 ? 83.868 62.945 -0.661 1.00 17.11 93 LEU B O 1
ATOM 2095 N N . GLU B 1 61 ? 85.731 61.720 -0.461 1.00 18.21 94 GLU B N 1
ATOM 2096 C CA . GLU B 1 61 ? 86.589 62.901 -0.476 1.00 24.22 94 GLU B CA 1
ATOM 2097 C C . GLU B 1 61 ? 86.449 63.672 -1.787 1.00 25.45 94 GLU B C 1
ATOM 2098 O O . GLU B 1 61 ? 86.365 64.904 -1.791 1.00 25.57 94 GLU B O 1
ATOM 2104 N N . LYS B 1 62 ? 86.424 62.940 -2.897 1.00 19.49 95 LYS B N 1
ATOM 2105 C CA . LYS B 1 62 ? 86.296 63.562 -4.213 1.00 25.29 95 LYS B CA 1
ATOM 2106 C C . LYS B 1 62 ? 84.915 64.210 -4.384 1.00 26.42 95 LYS B C 1
ATOM 2107 O O . LYS B 1 62 ? 84.790 65.301 -4.932 1.00 25.02 95 LYS B O 1
ATOM 2113 N N . THR B 1 63 ? 83.880 63.543 -3.887 1.00 21.81 96 THR B N 1
ATOM 2114 C CA . THR B 1 63 ? 82.541 64.109 -3.916 1.00 21.33 96 THR B CA 1
ATOM 2115 C C . THR B 1 63 ? 82.419 65.360 -3.038 1.00 24.40 96 THR B C 1
ATOM 2116 O O . THR B 1 63 ? 81.761 66.326 -3.408 1.00 24.16 96 THR B O 1
ATOM 2120 N N . PHE B 1 64 ? 83.066 65.339 -1.877 1.00 21.34 97 PHE B N 1
ATOM 2121 C CA . PHE B 1 64 ? 82.995 66.434 -0.909 1.00 18.94 97 PHE B CA 1
ATOM 2122 C C . PHE B 1 64 ? 83.734 67.671 -1.413 1.00 24.03 97 PHE B C 1
ATOM 2123 O O . PHE B 1 64 ? 83.318 68.799 -1.175 1.00 27.01 97 PHE B O 1
ATOM 2131 N N . ASP B 1 65 ? 84.833 67.444 -2.115 1.00 24.45 98 ASP B N 1
ATOM 2132 C CA . ASP B 1 65 ? 85.755 68.516 -2.484 1.00 31.55 98 ASP B CA 1
ATOM 2133 C C . ASP B 1 65 ? 85.074 69.745 -3.100 1.00 39.38 98 ASP B C 1
ATOM 2134 O O . ASP B 1 65 ? 84.366 69.642 -4.106 1.00 35.27 98 ASP B O 1
ATOM 2139 N N . SER B 1 66 ? 85.305 70.905 -2.486 1.00 44.07 99 SER B N 1
ATOM 2140 C CA . SER B 1 66 ? 84.772 72.181 -2.977 1.00 54.00 99 SER B CA 1
ATOM 2141 C C . SER B 1 66 ? 83.241 72.208 -3.056 1.00 49.15 99 SER B C 1
ATOM 2142 O O . SER B 1 66 ? 82.660 72.714 -4.016 1.00 49.51 99 SER B O 1
ATOM 2145 N N . GLU B 1 67 ? 82.593 71.659 -2.037 1.00 36.13 100 GLU B N 1
ATOM 2146 C CA . GLU B 1 67 ? 81.140 71.631 -1.997 1.00 30.08 100 GLU B CA 1
ATOM 2147 C C . GLU B 1 67 ? 80.675 72.102 -0.624 1.00 33.10 100 GLU B C 1
ATOM 2148 O O . GLU B 1 67 ? 80.388 71.297 0.265 1.00 39.75 100 GLU B O 1
ATOM 2154 N N . PRO B 1 68 ? 80.603 73.427 -0.458 1.00 37.59 101 PRO B N 1
ATOM 2155 C CA . PRO B 1 68 ? 80.342 74.107 0.817 1.00 39.29 101 PRO B CA 1
ATOM 2156 C C . PRO B 1 68 ? 79.008 73.679 1.413 1.00 36.76 101 PRO B C 1
ATOM 2157 O O . PRO B 1 68 ? 78.759 73.894 2.602 1.00 34.44 101 PRO B O 1
ATOM 2161 N N . ARG B 1 69 ? 78.155 73.074 0.593 1.00 27.68 102 ARG B N 1
ATOM 2162 C CA . ARG B 1 69 ? 76.848 72.681 1.076 1.00 27.20 102 ARG B CA 1
ATOM 2163 C C . ARG B 1 69 ? 76.985 71.581 2.105 1.00 24.19 102 ARG B C 1
ATOM 2164 O O . ARG B 1 69 ? 76.133 71.456 2.989 1.00 28.42 102 ARG B O 1
ATOM 2172 N N . PHE B 1 70 ? 78.055 70.788 2.010 1.00 18.48 103 PHE B N 1
ATOM 2173 C CA . PHE B 1 70 ? 78.165 69.625 2.893 1.00 16.69 103 PHE B CA 1
ATOM 2174 C C . PHE B 1 70 ? 78.833 69.939 4.223 1.00 20.29 103 PHE B C 1
ATOM 2175 O O . PHE B 1 70 ? 79.865 70.584 4.261 1.00 20.63 103 PHE B O 1
ATOM 2183 N N . SER B 1 71 ? 78.243 69.446 5.306 1.00 19.66 104 SER B N 1
ATOM 2184 C CA . SER B 1 71 ? 78.947 69.321 6.573 1.00 20.18 104 SER B CA 1
ATOM 2185 C C . SER B 1 71 ? 79.979 68.189 6.431 1.00 21.17 104 SER B C 1
ATOM 2186 O O . SER B 1 71 ? 81.129 68.292 6.883 1.00 18.60 104 SER B O 1
ATOM 2189 N N . GLY B 1 72 ? 79.559 67.098 5.798 1.00 20.63 105 GLY B N 1
ATOM 2190 C CA . GLY B 1 72 ? 80.440 65.960 5.578 1.00 17.69 105 GLY B CA 1
ATOM 2191 C C . GLY B 1 72 ? 79.717 64.861 4.828 1.00 21.01 105 GLY B C 1
ATOM 2192 O O . GLY B 1 72 ? 78.490 64.894 4.707 1.00 17.58 105 GLY B O 1
ATOM 2193 N N . LEU B 1 73 ? 80.475 63.897 4.314 1.00 15.15 106 LEU B N 1
ATOM 2194 C CA . LEU B 1 73 ? 79.898 62.689 3.734 1.00 15.17 106 LEU B CA 1
ATOM 2195 C C . LEU B 1 73 ? 80.457 61.477 4.485 1.00 17.14 106 LEU B C 1
ATOM 2196 O O . LEU B 1 73 ? 81.637 61.446 4.816 1.00 21.54 106 LEU B O 1
ATOM 2201 N N . TYR B 1 74 ? 79.612 60.483 4.740 1.00 16.98 107 TYR B N 1
ATOM 2202 C CA . TYR B 1 74 ? 80.005 59.329 5.539 1.00 16.78 107 TYR B CA 1
ATOM 2203 C C . TYR B 1 74 ? 79.490 58.038 4.930 1.00 19.62 107 TYR B C 1
ATOM 2204 O O . TYR B 1 74 ? 78.495 58.028 4.201 1.00 21.67 107 TYR B O 1
ATOM 2213 N N . PHE B 1 75 ? 80.175 56.950 5.242 1.00 17.25 108 PHE B N 1
ATOM 2214 C CA . PHE B 1 75 ? 79.745 55.612 4.867 1.00 19.94 108 PHE B CA 1
ATOM 2215 C C . PHE B 1 75 ? 79.578 54.829 6.171 1.00 21.89 108 PHE B C 1
ATOM 2216 O O . PHE B 1 75 ? 80.431 54.913 7.050 1.00 23.69 108 PHE B O 1
ATOM 2224 N N . LEU B 1 76 ? 78.477 54.097 6.306 1.00 18.76 109 LEU B N 1
ATOM 2225 C CA . LEU B 1 76 ? 78.206 53.318 7.519 1.00 20.64 109 LEU B CA 1
ATOM 2226 C C . LEU B 1 76 ? 78.136 51.834 7.195 1.00 23.11 109 LEU B C 1
ATOM 2227 O O . LEU B 1 76 ? 77.663 51.454 6.129 1.00 26.27 109 LEU B O 1
ATOM 2232 N N . ASN B 1 77 ? 78.568 50.987 8.120 1.00 24.04 110 ASN B N 1
ATOM 2233 C CA . ASN B 1 77 ? 78.346 49.564 7.936 1.00 26.48 110 ASN B CA 1
ATOM 2234 C C . ASN B 1 77 ? 76.935 49.215 8.395 1.00 32.04 110 ASN B C 1
ATOM 2235 O O . ASN B 1 77 ? 76.183 50.092 8.841 1.00 25.26 110 ASN B O 1
ATOM 2240 N N . ALA B 1 78 ? 76.574 47.941 8.276 1.00 27.06 111 ALA B N 1
ATOM 2241 C CA . ALA B 1 78 ? 75.219 47.486 8.576 1.00 29.90 111 ALA B CA 1
ATOM 2242 C C . ALA B 1 78 ? 74.803 47.819 10.007 1.00 32.58 111 ALA B C 1
ATOM 2243 O O . ALA B 1 78 ? 73.617 47.969 10.298 1.00 30.90 111 ALA B O 1
ATOM 2245 N N . LYS B 1 79 ? 75.791 47.956 10.888 1.00 32.46 112 LYS B N 1
ATOM 2246 C CA . LYS B 1 79 ? 75.547 48.241 12.306 1.00 36.54 112 LYS B CA 1
ATOM 2247 C C . LYS B 1 79 ? 75.448 49.725 12.623 1.00 31.83 112 LYS B C 1
ATOM 2248 O O . LYS B 1 79 ? 75.124 50.101 13.745 1.00 36.12 112 LYS B O 1
ATOM 2254 N N . GLY B 1 80 ? 75.756 50.577 11.654 1.00 31.58 113 GLY B N 1
ATOM 2255 C CA . GLY B 1 80 ? 75.670 52.010 11.888 1.00 26.68 113 GLY B CA 1
ATOM 2256 C C . GLY B 1 80 ? 76.991 52.652 12.285 1.00 27.80 113 GLY B C 1
ATOM 2257 O O . GLY B 1 80 ? 77.036 53.847 12.561 1.00 24.47 113 GLY B O 1
ATOM 2258 N N . ASP B 1 81 ? 78.069 51.867 12.319 1.00 25.96 114 ASP B N 1
ATOM 2259 C CA . ASP B 1 81 ? 79.410 52.421 12.533 1.00 22.76 114 ASP B CA 1
ATOM 2260 C C . ASP B 1 81 ? 79.869 53.249 11.329 1.00 23.22 114 ASP B C 1
ATOM 2261 O O . ASP B 1 81 ? 79.747 52.810 10.189 1.00 22.52 114 ASP B O 1
ATOM 2266 N N . VAL B 1 82 ? 80.428 54.426 11.582 1.00 23.77 115 VAL B N 1
ATOM 2267 C CA . VAL B 1 82 ? 80.974 55.227 10.502 1.00 20.05 115 VAL B CA 1
ATOM 2268 C C . VAL B 1 82 ? 82.295 54.600 10.087 1.00 23.60 115 VAL B C 1
ATOM 2269 O O . VAL B 1 82 ? 83.237 54.564 10.875 1.00 24.71 115 VAL B O 1
ATOM 2273 N N . THR B 1 83 ? 82.366 54.099 8.859 1.00 22.66 116 THR B N 1
ATOM 2274 C CA . THR B 1 83 ? 83.576 53.416 8.397 1.00 20.62 116 THR B CA 1
ATOM 2275 C C . THR B 1 83 ? 84.374 54.237 7.385 1.00 20.59 116 THR B C 1
ATOM 2276 O O . THR B 1 83 ? 85.528 53.933 7.113 1.00 21.02 116 THR B O 1
ATOM 2280 N N . ALA B 1 84 ? 83.760 55.267 6.813 1.00 19.89 117 ALA B N 1
ATOM 2281 C CA . ALA B 1 84 ? 84.507 56.227 5.998 1.00 19.47 117 ALA B CA 1
ATOM 2282 C C . ALA B 1 84 ? 83.904 57.593 6.227 1.00 20.09 117 ALA B C 1
ATOM 2283 O O . ALA B 1 84 ? 82.703 57.711 6.492 1.00 22.66 117 ALA B O 1
ATOM 2285 N N . SER B 1 85 ? 84.722 58.632 6.146 1.00 16.74 118 SER B N 1
ATOM 2286 C CA . SER B 1 85 ? 84.286 59.928 6.652 1.00 16.97 118 SER B CA 1
ATOM 2287 C C . SER B 1 85 ? 85.141 61.047 6.090 1.00 18.36 118 SER B C 1
ATOM 2288 O O . SER B 1 85 ? 86.362 60.942 6.095 1.00 20.19 118 SER B O 1
ATOM 2291 N N . THR B 1 86 ? 84.511 62.121 5.611 1.00 17.29 119 THR B N 1
ATOM 2292 C CA . THR B 1 86 ? 85.273 63.289 5.169 1.00 16.24 119 THR B CA 1
ATOM 2293 C C . THR B 1 86 ? 85.770 64.112 6.359 1.00 21.14 119 THR B C 1
ATOM 2294 O O . THR B 1 86 ? 86.660 64.953 6.224 1.00 21.99 119 THR B O 1
ATOM 2298 N N . THR B 1 87 ? 85.155 63.894 7.516 1.00 20.02 120 THR B N 1
ATOM 2299 C CA . THR B 1 87 ? 85.566 64.573 8.741 1.00 24.66 120 THR B CA 1
ATOM 2300 C C . THR B 1 87 ? 86.580 63.691 9.458 1.00 26.09 120 THR B C 1
ATOM 2301 O O . THR B 1 87 ? 86.342 62.502 9.633 1.00 24.58 120 THR B O 1
ATOM 2305 N N . GLU B 1 88 ? 87.712 64.252 9.860 1.00 27.52 121 GLU B N 1
ATOM 2306 C CA . GLU B 1 88 ? 88.683 63.472 10.625 1.00 36.82 121 GLU B CA 1
ATOM 2307 C C . GLU B 1 88 ? 88.095 63.158 11.998 1.00 37.22 121 GLU B C 1
ATOM 2308 O O . GLU B 1 88 ? 87.882 64.064 12.802 1.00 40.80 121 GLU B O 1
ATOM 2314 N N . LEU B 1 89 ? 87.813 61.885 12.266 1.00 27.99 122 LEU B N 1
ATOM 2315 C CA . LEU B 1 89 ? 87.106 61.536 13.500 1.00 32.84 122 LEU B CA 1
ATOM 2316 C C . LEU B 1 89 ? 88.074 61.365 14.664 1.00 36.44 122 LEU B C 1
ATOM 2317 O O . LEU B 1 89 ? 89.154 60.796 14.503 1.00 33.56 122 LEU B O 1
ATOM 2322 N N . LYS B 1 90 ? 87.675 61.866 15.830 1.00 44.30 123 LYS B N 1
ATOM 2323 C CA . LYS B 1 90 ? 88.502 61.795 17.033 1.00 50.96 123 LYS B CA 1
ATOM 2324 C C . LYS B 1 90 ? 88.141 60.590 17.899 1.00 47.92 123 LYS B C 1
ATOM 2325 O O . LYS B 1 90 ? 88.954 60.116 18.692 1.00 50.76 123 LYS B O 1
ATOM 2331 N N . THR B 1 91 ? 86.919 60.097 17.739 1.00 45.02 124 THR B N 1
ATOM 2332 C CA . THR B 1 91 ? 86.492 58.877 18.410 1.00 47.59 124 THR B CA 1
ATOM 2333 C C . THR B 1 91 ? 85.598 58.100 17.464 1.00 46.66 124 THR B C 1
ATOM 2334 O O . THR B 1 91 ? 85.108 58.646 16.478 1.00 55.08 124 THR B O 1
ATOM 2338 N N . LYS B 1 92 ? 85.394 56.823 17.753 1.00 43.04 125 LYS B N 1
ATOM 2339 C CA . LYS B 1 92 ? 84.501 56.006 16.950 1.00 46.66 125 LYS B CA 1
ATOM 2340 C C . LYS B 1 92 ? 83.097 56.613 16.982 1.00 44.99 125 LYS B C 1
ATOM 2341 O O . LYS B 1 92 ? 82.664 57.149 18.012 1.00 39.69 125 LYS B O 1
ATOM 2347 N N . VAL B 1 93 ? 82.392 56.544 15.853 1.00 36.11 126 VAL B N 1
ATOM 2348 C CA . VAL B 1 93 ? 81.028 57.060 15.786 1.00 30.68 126 VAL B CA 1
ATOM 2349 C C . VAL B 1 93 ? 80.071 55.991 15.287 1.00 31.23 126 VAL B C 1
ATOM 2350 O O . VAL B 1 93 ? 80.363 55.277 14.329 1.00 29.88 126 VAL B O 1
ATOM 2354 N N . ASN B 1 94 ? 78.930 55.874 15.955 1.00 28.38 127 ASN B N 1
ATOM 2355 C CA . ASN B 1 94 ? 77.868 54.975 15.514 1.00 31.24 127 ASN B CA 1
ATOM 2356 C C . ASN B 1 94 ? 76.576 55.770 15.420 1.00 32.14 127 ASN B C 1
ATOM 2357 O O . ASN B 1 94 ? 76.283 56.570 16.313 1.00 31.90 127 ASN B O 1
ATOM 2362 N N . LEU B 1 95 ? 75.804 55.551 14.354 1.00 27.13 128 LEU B N 1
ATOM 2363 C CA . LEU B 1 95 ? 74.592 56.342 14.113 1.00 26.17 128 LEU B CA 1
ATOM 2364 C C . LEU B 1 95 ? 73.302 55.508 14.128 1.00 26.88 128 LEU B C 1
ATOM 2365 O O . LEU B 1 95 ? 72.244 55.978 13.699 1.00 24.50 128 LEU B O 1
ATOM 2370 N N . ALA B 1 96 ? 73.384 54.282 14.633 1.00 25.52 129 ALA B N 1
ATOM 2371 C CA . ALA B 1 96 ? 72.256 53.360 14.562 1.00 29.01 129 ALA B CA 1
ATOM 2372 C C . ALA B 1 96 ? 71.032 53.905 15.308 1.00 36.05 129 ALA B C 1
ATOM 2373 O O . ALA B 1 96 ? 69.896 53.522 15.025 1.00 37.02 129 ALA B O 1
ATOM 2375 N N . ASP B 1 97 ? 71.269 54.803 16.256 1.00 30.42 130 ASP B N 1
ATOM 2376 C CA . ASP B 1 97 ? 70.185 55.372 17.052 1.00 37.29 130 ASP B CA 1
ATOM 2377 C C . ASP B 1 97 ? 69.455 56.528 16.361 1.00 37.34 130 ASP B C 1
ATOM 2378 O O . ASP B 1 97 ? 68.391 56.942 16.823 1.00 35.73 130 ASP B O 1
ATOM 2383 N N . ARG B 1 98 ? 70.014 57.048 15.265 1.00 30.29 131 ARG B N 1
ATOM 2384 C CA . ARG B 1 98 ? 69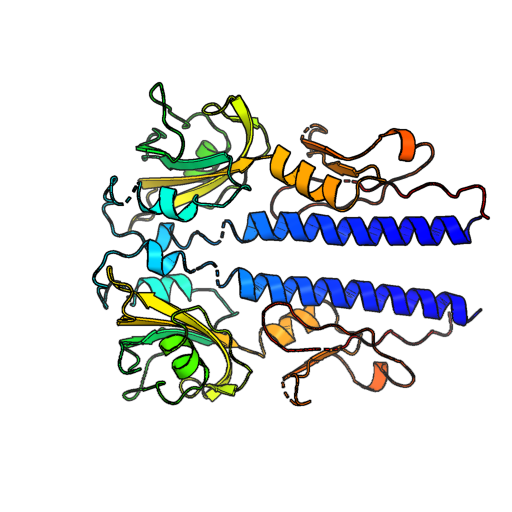.369 58.147 14.529 1.00 28.63 131 ARG B CA 1
ATOM 2385 C C . ARG B 1 98 ? 68.091 57.697 13.837 1.00 27.83 131 ARG B C 1
ATOM 2386 O O . ARG B 1 98 ? 68.042 56.613 13.244 1.00 29.55 131 ARG B O 1
ATOM 2394 N N . SER B 1 99 ? 67.075 58.552 13.874 1.00 29.97 132 SER B N 1
ATOM 2395 C CA . SER B 1 99 ? 65.800 58.256 13.230 1.00 33.79 132 SER B CA 1
ATOM 2396 C C . SER B 1 99 ? 65.981 57.959 11.758 1.00 31.10 132 SER B C 1
ATOM 2397 O O . SER B 1 99 ? 65.350 57.052 11.218 1.00 30.65 132 SER B O 1
ATOM 2400 N N . PHE B 1 100 ? 66.826 58.738 11.095 1.00 28.62 133 PHE B N 1
ATOM 2401 C CA . PHE B 1 100 ? 66.988 58.551 9.665 1.00 24.62 133 PHE B CA 1
ATOM 2402 C C . PHE B 1 100 ? 67.569 57.157 9.436 1.00 21.84 133 PHE B C 1
ATOM 2403 O O . PHE B 1 100 ? 67.217 56.482 8.468 1.00 30.10 133 PHE B O 1
ATOM 2411 N N . PHE B 1 101 ? 68.439 56.708 10.335 1.00 22.35 134 PHE B N 1
ATOM 2412 C CA . PHE B 1 101 ? 69.036 55.375 10.169 1.00 22.43 134 PHE B CA 1
ATOM 2413 C C . PHE B 1 101 ? 67.985 54.292 10.362 1.00 29.08 134 PHE B C 1
ATOM 2414 O O . PHE B 1 101 ? 67.868 53.360 9.559 1.00 27.61 134 PHE B O 1
ATOM 2422 N N . ILE B 1 102 ? 67.226 54.424 11.441 1.00 32.62 135 ILE B N 1
ATOM 2423 C CA . ILE B 1 102 ? 66.150 53.494 11.742 1.00 36.04 135 ILE B CA 1
ATOM 2424 C C . ILE B 1 102 ? 65.180 53.414 10.558 1.00 33.01 135 ILE B C 1
ATOM 2425 O O . ILE B 1 102 ? 64.814 52.331 10.119 1.00 34.30 135 ILE B O 1
ATOM 2430 N N . LYS B 1 103 ? 64.801 54.563 10.015 1.00 30.59 136 LYS B N 1
ATOM 2431 C CA . LYS B 1 103 ? 63.881 54.597 8.882 1.00 32.63 136 LYS B CA 1
ATOM 2432 C C . LYS B 1 103 ? 64.514 54.021 7.598 1.00 35.29 136 LYS B C 1
ATOM 2433 O O . LYS B 1 103 ? 63.859 53.299 6.841 1.00 32.13 136 LYS B O 1
ATOM 2439 N N . ALA B 1 104 ? 65.786 54.327 7.360 1.00 29.75 137 ALA B N 1
ATOM 2440 C CA . ALA B 1 104 ? 66.470 53.827 6.168 1.00 27.76 137 ALA B CA 1
ATOM 2441 C C . ALA B 1 104 ? 66.551 52.303 6.190 1.00 31.87 137 ALA B C 1
ATOM 2442 O O . ALA B 1 104 ? 66.283 51.636 5.187 1.00 31.14 137 ALA B O 1
ATOM 2444 N N . LYS B 1 105 ? 66.918 51.762 7.344 1.00 28.37 138 LYS B N 1
ATOM 2445 C CA . LYS B 1 105 ? 66.988 50.320 7.545 1.00 32.56 138 LYS B CA 1
ATOM 2446 C C . LYS B 1 105 ? 65.624 49.684 7.291 1.00 41.60 138 LYS B C 1
ATOM 2447 O O . LYS B 1 105 ? 65.500 48.753 6.499 1.00 42.33 138 LYS B O 1
ATOM 2453 N N . GLU B 1 106 ? 64.601 50.205 7.958 1.00 41.86 139 GLU B N 1
ATOM 2454 C CA . GLU B 1 106 ? 63.233 49.711 7.801 1.00 49.11 139 GLU B CA 1
ATOM 2455 C C . GLU B 1 106 ? 62.725 49.798 6.360 1.00 48.01 139 GLU B C 1
ATOM 2456 O O . GLU B 1 106 ? 62.344 48.792 5.765 1.00 48.60 139 GLU B O 1
ATOM 2462 N N . THR B 1 107 ? 62.706 51.005 5.805 1.00 43.34 140 THR B N 1
ATOM 2463 C CA . THR B 1 107 ? 62.123 51.212 4.485 1.00 41.97 140 THR B CA 1
ATOM 2464 C C . THR B 1 107 ? 63.013 50.705 3.346 1.00 43.09 140 THR B C 1
ATOM 2465 O O . THR B 1 107 ? 62.527 50.453 2.242 1.00 42.87 140 THR B O 1
ATOM 2469 N N . LYS B 1 108 ? 64.309 50.560 3.616 1.00 40.32 141 LYS B N 1
ATOM 2470 C CA . LYS B 1 108 ? 65.292 50.263 2.568 1.00 35.32 141 LYS B CA 1
ATOM 2471 C C . LYS B 1 108 ? 65.240 51.295 1.439 1.00 36.44 141 LYS B C 1
ATOM 2472 O O . LYS B 1 108 ? 65.549 50.981 0.288 1.00 37.84 141 LYS B O 1
ATOM 2478 N N . LYS B 1 109 ? 64.838 52.521 1.761 1.00 34.54 142 LYS B N 1
ATOM 2479 C CA . LYS B 1 109 ? 64.789 53.588 0.769 1.00 35.51 142 LYS B CA 1
ATOM 2480 C C . LYS B 1 109 ? 65.477 54.842 1.287 1.00 27.28 142 LYS B C 1
ATOM 2481 O O . LYS B 1 109 ? 65.731 54.973 2.482 1.00 27.73 142 LYS B O 1
ATOM 2487 N N . THR B 1 110 ? 65.751 55.770 0.378 1.00 23.76 143 THR B N 1
ATOM 2488 C CA . THR B 1 110 ? 66.387 57.026 0.727 1.00 23.93 143 THR B CA 1
ATOM 2489 C C . THR B 1 110 ? 65.589 57.738 1.812 1.00 27.56 143 THR B C 1
ATOM 2490 O O . THR B 1 110 ? 64.357 57.739 1.801 1.00 27.86 143 THR B O 1
ATOM 2494 N N . VAL B 1 111 ? 66.296 58.333 2.758 1.00 22.47 144 VAL B N 1
ATOM 2495 C CA . VAL B 1 111 ? 65.652 59.133 3.785 1.00 19.97 144 VAL B CA 1
ATOM 2496 C C . VAL B 1 111 ? 66.252 60.525 3.770 1.00 19.51 144 VAL B C 1
ATOM 2497 O O . VAL B 1 111 ? 67.461 60.679 3.608 1.00 19.16 144 VAL B O 1
ATOM 2501 N N . ILE B 1 112 ? 65.407 61.538 3.897 1.00 17.30 145 ILE B N 1
ATOM 2502 C CA . ILE B 1 112 ? 65.867 62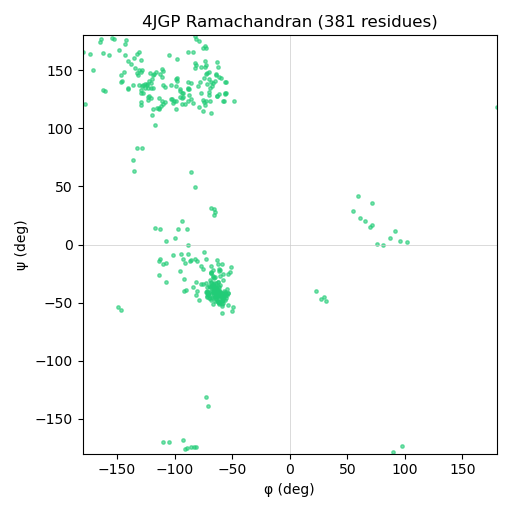.900 4.132 1.00 19.06 145 ILE B CA 1
ATOM 2503 C C . ILE B 1 112 ? 65.400 63.278 5.536 1.00 24.24 145 ILE B C 1
ATOM 2504 O O . ILE B 1 112 ? 64.198 63.318 5.801 1.00 24.18 145 ILE B O 1
ATOM 2509 N N . SER B 1 113 ? 66.336 63.531 6.442 1.00 19.58 146 SER B N 1
ATOM 2510 C CA . SER B 1 113 ? 65.985 63.706 7.852 1.00 20.47 146 SER B CA 1
ATOM 2511 C C . SER B 1 113 ? 65.544 65.132 8.168 1.00 20.05 146 SER B C 1
ATOM 2512 O O . SER B 1 113 ? 65.765 66.045 7.381 1.00 18.65 146 SER B O 1
ATOM 2515 N N . ASP B 1 114 ? 64.931 65.308 9.330 1.00 19.66 147 ASP B N 1
ATOM 2516 C CA . ASP B 1 114 ? 64.712 66.639 9.887 1.00 19.46 147 ASP B CA 1
ATOM 2517 C C . ASP B 1 114 ? 66.073 67.131 10.382 1.00 22.46 147 ASP B C 1
ATOM 2518 O O . ASP B 1 114 ? 67.048 66.361 10.400 1.00 21.77 147 ASP B O 1
ATOM 2523 N N . SER B 1 115 ? 66.161 68.404 10.761 1.00 19.25 148 SER B N 1
ATOM 2524 C CA . SER B 1 115 ? 67.422 68.949 11.267 1.00 17.18 148 SER B CA 1
ATOM 2525 C C . SER B 1 115 ? 67.731 68.460 12.682 1.00 22.50 148 SER B C 1
ATOM 2526 O O . SER B 1 115 ? 66.836 68.112 13.455 1.00 21.61 148 SER B O 1
ATOM 2529 N N . TYR B 1 116 ? 69.019 68.420 13.002 1.00 22.09 149 TYR B N 1
ATOM 2530 C CA . TYR B 1 116 ? 69.478 68.042 14.325 1.00 25.73 149 TYR B CA 1
ATOM 2531 C C . TYR B 1 116 ? 70.932 68.462 14.440 1.00 29.07 149 TYR B C 1
ATOM 2532 O O . TYR B 1 116 ? 71.533 68.928 13.469 1.00 27.67 149 TYR B O 1
ATOM 2541 N N . SER B 1 117 ? 71.500 68.305 15.627 1.00 22.47 150 SER B N 1
ATOM 2542 C CA . SER B 1 117 ? 72.880 68.703 15.846 1.00 25.38 150 SER B CA 1
ATOM 2543 C C . SER B 1 117 ? 73.811 67.529 15.566 1.00 26.86 150 SER B C 1
ATOM 2544 O O . SER B 1 117 ? 73.696 66.472 16.194 1.00 26.26 150 SER B O 1
ATOM 2547 N N . SER B 1 118 ? 74.722 67.711 14.612 1.00 22.36 151 SER B N 1
ATOM 2548 C CA . SER B 1 118 ? 75.645 66.652 14.217 1.00 22.24 151 SER B CA 1
ATOM 2549 C C . SER B 1 118 ? 76.460 66.116 15.389 1.00 31.38 151 SER B C 1
ATOM 2550 O O . SER B 1 118 ? 77.073 66.882 16.132 1.00 29.66 151 SER B O 1
ATOM 2553 N N . ARG B 1 119 ? 76.492 64.796 15.520 1.00 34.26 152 ARG B N 1
ATOM 2554 C CA . ARG B 1 119 ? 77.303 64.146 16.539 1.00 36.34 152 ARG B CA 1
ATOM 2555 C C . ARG B 1 119 ? 78.786 64.332 16.221 1.00 35.58 152 ARG B C 1
ATOM 2556 O O . ARG B 1 119 ? 79.630 64.296 17.108 1.00 38.66 152 ARG B O 1
ATOM 2564 N N . ILE B 1 120 ? 79.093 64.549 14.945 1.00 28.83 153 ILE B N 1
ATOM 2565 C CA . ILE B 1 120 ? 80.474 64.646 14.489 1.00 27.82 153 ILE B CA 1
ATOM 2566 C C . ILE B 1 120 ? 81.039 66.068 14.528 1.00 35.02 153 ILE B C 1
ATOM 2567 O O . ILE B 1 120 ? 82.194 66.266 14.883 1.00 41.20 153 ILE B O 1
ATOM 2572 N N . THR B 1 121 ? 80.230 67.058 14.166 1.00 36.55 154 THR B N 1
ATOM 2573 C CA . THR B 1 121 ? 80.714 68.441 14.112 1.00 32.13 154 THR B CA 1
ATOM 2574 C C . THR B 1 121 ? 80.077 69.341 15.165 1.00 31.76 154 THR B C 1
ATOM 2575 O O . THR B 1 121 ? 80.533 70.466 15.379 1.00 37.19 154 THR B O 1
ATOM 2579 N N . GLY B 1 122 ? 79.011 68.865 15.803 1.00 28.89 155 GLY B N 1
ATOM 2580 C CA . GLY B 1 122 ? 78.308 69.662 16.795 1.00 30.13 155 GLY B CA 1
ATOM 2581 C C . GLY B 1 122 ? 77.410 70.760 16.228 1.00 39.10 155 GLY B C 1
ATOM 2582 O O . GLY B 1 122 ? 76.776 71.488 16.991 1.00 42.67 155 GLY B O 1
ATOM 2583 N N . GLN B 1 123 ? 77.336 70.885 14.903 1.00 31.62 156 GLN B N 1
ATOM 2584 C CA . GLN B 1 123 ? 76.533 71.951 14.280 1.00 31.73 156 GLN B CA 1
ATOM 2585 C C . GLN B 1 123 ? 75.210 71.453 13.682 1.00 29.40 156 GLN B C 1
ATOM 2586 O O . GLN B 1 123 ? 75.037 70.254 13.468 1.00 27.08 156 GLN B O 1
ATOM 2592 N N . PRO B 1 124 ? 74.267 72.376 13.409 1.00 28.10 157 PRO B N 1
ATOM 2593 C CA . PRO B 1 124 ? 72.963 71.957 12.866 1.00 26.18 157 PRO B CA 1
ATOM 2594 C C . PRO B 1 124 ? 73.079 71.451 11.430 1.00 21.74 157 PRO B C 1
ATOM 2595 O O . PRO B 1 124 ? 73.662 72.121 10.577 1.00 23.10 157 PRO B O 1
ATOM 2599 N N . ILE B 1 125 ? 72.534 70.269 11.169 1.00 18.20 158 ILE B N 1
ATOM 2600 C CA . ILE B 1 125 ? 72.595 69.705 9.835 1.00 16.68 158 ILE B CA 1
ATOM 2601 C C . ILE B 1 125 ? 71.284 69.001 9.592 1.00 18.40 158 ILE B C 1
ATOM 2602 O O . ILE B 1 125 ? 70.467 68.889 10.504 1.00 18.65 158 ILE B O 1
ATOM 2607 N N . PHE B 1 126 ? 71.077 68.547 8.360 1.00 13.27 159 PHE B N 1
ATOM 2608 C CA . PHE B 1 126 ? 70.095 67.509 8.099 1.00 16.58 159 PHE B CA 1
ATOM 2609 C C . PHE B 1 126 ? 70.762 66.531 7.155 1.00 16.81 159 PHE B C 1
ATOM 2610 O O . PHE B 1 126 ? 71.762 66.862 6.538 1.00 17.00 159 PHE B O 1
ATOM 2618 N N . THR B 1 127 ? 70.257 65.314 7.069 1.00 19.24 160 THR B N 1
ATOM 2619 C CA . THR B 1 127 ? 70.993 64.334 6.288 1.00 18.96 160 THR B CA 1
ATOM 2620 C C . THR B 1 127 ? 70.140 63.629 5.268 1.00 20.52 160 THR B C 1
ATOM 2621 O O . THR B 1 127 ? 68.939 63.403 5.461 1.00 20.92 160 THR B O 1
ATOM 2625 N N . ILE B 1 128 ? 70.802 63.274 4.180 1.00 12.80 161 ILE B N 1
ATOM 2626 C CA . ILE B 1 128 ? 70.251 62.428 3.159 1.00 16.30 161 ILE B CA 1
ATOM 2627 C C . ILE B 1 128 ? 70.962 61.082 3.276 1.00 23.53 161 ILE B C 1
ATOM 2628 O O . ILE B 1 128 ? 72.184 61.014 3.207 1.00 17.70 161 ILE B O 1
ATOM 2633 N N . CYS B 1 129 ? 70.195 60.015 3.464 1.00 16.42 162 CYS B N 1
ATOM 2634 C CA . CYS B 1 129 ? 70.765 58.702 3.708 1.00 13.89 162 CYS B CA 1
ATOM 2635 C C . CYS B 1 129 ? 70.251 57.721 2.674 1.00 19.42 162 CYS B C 1
ATOM 2636 O O . CYS B 1 129 ? 69.042 57.600 2.478 1.00 22.03 162 CYS B O 1
ATOM 2639 N N . VAL B 1 130 ? 71.168 57.035 2.006 1.00 20.89 163 VAL B N 1
ATOM 2640 C CA . VAL B 1 130 ? 70.807 56.056 0.984 1.00 19.76 163 VAL B CA 1
ATOM 2641 C C . VAL B 1 130 ? 71.318 54.689 1.388 1.00 19.36 163 VAL B C 1
ATOM 2642 O O . VAL B 1 130 ? 72.524 54.489 1.498 1.00 19.82 163 VAL B O 1
ATOM 2646 N N . PRO B 1 131 ? 70.402 53.737 1.615 1.00 20.23 164 PRO B N 1
ATOM 2647 C CA . PRO B 1 131 ? 70.825 52.378 1.948 1.00 24.81 164 PRO B CA 1
ATOM 2648 C C . PRO B 1 131 ? 71.522 51.721 0.758 1.00 27.69 164 PRO B C 1
ATOM 2649 O O . PRO B 1 131 ? 71.086 51.892 -0.382 1.00 29.69 164 PRO B O 1
ATOM 2653 N N . VAL B 1 132 ? 72.602 50.991 1.016 1.00 24.35 165 VAL B N 1
ATOM 2654 C CA . VAL B 1 132 ? 73.253 50.218 -0.037 1.00 22.21 165 VAL B CA 1
ATOM 2655 C C . VAL B 1 132 ? 72.826 48.751 0.082 1.00 32.05 165 VAL B C 1
ATOM 2656 O O . VAL B 1 132 ? 72.986 48.142 1.138 1.00 36.48 165 VAL B O 1
ATOM 2660 N N . LEU B 1 133 ? 72.269 48.200 -0.994 1.00 35.85 166 LEU B N 1
ATOM 2661 C CA . LEU B 1 133 ? 71.665 46.860 -0.964 1.00 42.51 166 LEU B CA 1
ATOM 2662 C C . LEU B 1 133 ? 72.468 45.848 -1.770 1.00 48.02 166 LEU B C 1
ATOM 2663 O O . LEU B 1 133 ? 73.140 46.202 -2.743 1.00 44.32 166 LEU B O 1
ATOM 2668 N N . ASP B 1 134 ? 72.394 44.584 -1.366 1.00 54.41 167 ASP B N 1
ATOM 2669 C CA . ASP B 1 134 ? 73.006 43.506 -2.134 1.00 55.95 167 ASP B CA 1
ATOM 2670 C C . ASP B 1 134 ? 71.974 42.922 -3.097 1.00 61.53 167 ASP B C 1
ATOM 2671 O O . ASP B 1 134 ? 70.898 43.497 -3.289 1.00 60.02 167 ASP B O 1
ATOM 2676 N N . SER B 1 135 ? 72.299 41.776 -3.690 1.00 62.85 168 SER B N 1
ATOM 2677 C CA . SER B 1 135 ? 71.400 41.123 -4.635 1.00 67.76 168 SER B CA 1
ATOM 2678 C C . SER B 1 135 ? 70.118 40.615 -3.970 1.00 71.26 168 SER B C 1
ATOM 2679 O O . SER B 1 135 ? 69.071 40.532 -4.611 1.00 70.33 168 SER B O 1
ATOM 2682 N N . LYS B 1 136 ? 70.201 40.290 -2.683 1.00 77.56 169 LYS B N 1
ATOM 2683 C CA . LYS B 1 136 ? 69.048 39.778 -1.939 1.00 82.01 169 LYS B CA 1
ATOM 2684 C C . LYS B 1 136 ? 68.205 40.878 -1.291 1.00 80.40 169 LYS B C 1
ATOM 2685 O O . LYS B 1 136 ? 67.358 40.595 -0.442 1.00 81.59 169 LYS B O 1
ATOM 2691 N N . ARG B 1 137 ? 68.439 42.126 -1.688 1.00 75.22 170 ARG B N 1
ATOM 2692 C CA . ARG B 1 137 ? 67.732 43.267 -1.103 1.00 68.90 170 ARG B CA 1
ATOM 2693 C C . ARG B 1 137 ? 67.979 43.429 0.402 1.00 59.66 170 ARG B C 1
ATOM 2694 O O . ARG B 1 137 ? 67.168 44.026 1.113 1.00 59.09 170 ARG B O 1
ATOM 2702 N N . ASN B 1 138 ? 69.089 42.885 0.890 1.00 55.61 171 ASN B N 1
ATOM 2703 C CA . ASN B 1 138 ? 69.509 43.157 2.259 1.00 56.27 171 ASN B CA 1
ATOM 2704 C C . ASN B 1 138 ? 70.366 44.417 2.323 1.00 51.46 171 ASN B C 1
ATOM 2705 O O . ASN B 1 138 ? 71.271 44.600 1.506 1.00 51.96 171 ASN B O 1
ATOM 2710 N N . VAL B 1 139 ? 70.076 45.289 3.283 1.00 45.76 172 VAL B N 1
ATOM 2711 C CA . VAL B 1 139 ? 70.897 46.473 3.495 1.00 43.88 172 VAL B CA 1
ATOM 2712 C C . VAL B 1 139 ? 72.247 46.049 4.039 1.00 40.61 172 VAL B C 1
ATOM 2713 O O . VAL B 1 139 ? 72.321 45.386 5.069 1.00 45.19 172 VAL B O 1
ATOM 2717 N N . THR B 1 140 ? 73.314 46.428 3.349 1.00 34.53 173 THR B N 1
ATOM 2718 C CA . THR B 1 140 ? 74.656 46.094 3.800 1.00 37.72 173 THR B CA 1
ATOM 2719 C C . THR B 1 140 ? 75.399 47.312 4.343 1.00 34.93 173 THR B C 1
ATOM 2720 O O . THR B 1 140 ? 76.221 47.196 5.249 1.00 36.81 173 THR B O 1
ATOM 2724 N N . ASP B 1 141 ? 75.112 48.481 3.785 1.00 26.96 174 ASP B N 1
ATOM 2725 C CA . ASP B 1 141 ? 75.805 49.695 4.177 1.00 26.27 174 ASP B CA 1
ATOM 2726 C C . ASP B 1 141 ? 74.888 50.889 3.947 1.00 24.87 174 ASP B C 1
ATOM 2727 O O . ASP B 1 141 ? 73.781 50.735 3.436 1.00 25.31 174 ASP B O 1
ATOM 2732 N N . TYR B 1 142 ? 75.364 52.074 4.316 1.00 18.68 175 TYR B N 1
ATOM 2733 C CA . TYR B 1 142 ? 74.590 53.307 4.157 1.00 20.78 175 TYR B CA 1
ATOM 2734 C C . TYR B 1 142 ? 75.482 54.450 3.718 1.00 19.08 175 TYR B C 1
ATOM 2735 O O . TYR B 1 142 ? 76.547 54.659 4.291 1.00 22.49 175 TYR B O 1
ATOM 2744 N N . LEU B 1 143 ? 75.031 55.202 2.715 1.00 16.78 176 LEU B N 1
ATOM 2745 C CA . LEU B 1 143 ? 75.674 56.452 2.335 1.00 16.70 176 LEU B CA 1
ATOM 2746 C C . LEU B 1 143 ? 74.949 57.597 3.034 1.00 17.69 176 LEU B C 1
ATOM 2747 O O . LEU B 1 143 ? 73.723 57.663 3.017 1.00 20.97 176 LEU B O 1
ATOM 2752 N N . VAL B 1 144 ? 75.709 58.495 3.645 1.00 16.32 177 VAL B N 1
ATOM 2753 C CA . VAL B 1 144 ? 75.139 59.573 4.434 1.00 15.28 177 VAL B CA 1
ATOM 2754 C C . VAL B 1 144 ? 75.737 60.898 4.003 1.00 18.65 177 VAL B C 1
ATOM 2755 O O . VAL B 1 144 ? 76.954 61.104 4.073 1.00 16.62 177 VAL B O 1
ATOM 2759 N N . ALA B 1 145 ? 74.883 61.799 3.540 1.00 14.49 178 ALA B N 1
ATOM 2760 C CA . ALA B 1 145 ? 75.333 63.134 3.178 1.00 10.26 178 ALA B CA 1
ATOM 2761 C C . ALA B 1 145 ? 74.701 64.132 4.145 1.00 19.85 178 ALA B C 1
ATOM 2762 O O . ALA B 1 145 ? 73.471 64.258 4.217 1.00 18.42 178 ALA B O 1
ATOM 2764 N N . ALA B 1 146 ? 75.547 64.824 4.895 1.00 16.64 179 ALA B N 1
ATOM 2765 C CA . ALA B 1 146 ? 75.085 65.785 5.890 1.00 15.66 179 ALA B CA 1
ATOM 2766 C C . ALA B 1 146 ? 75.223 67.171 5.309 1.00 17.36 179 ALA B C 1
ATOM 2767 O O . ALA B 1 146 ? 76.310 67.579 4.897 1.0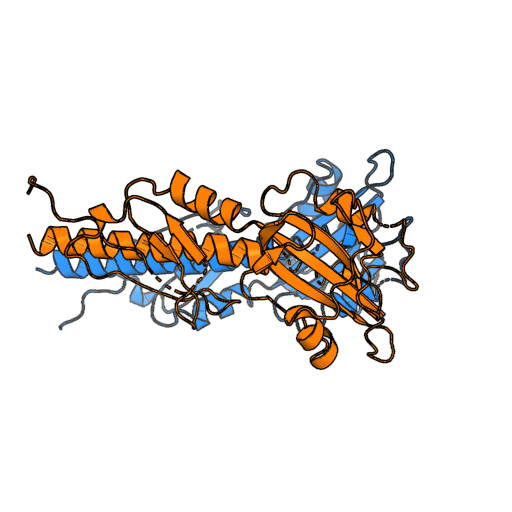0 16.64 179 ALA B O 1
ATOM 2769 N N . ILE B 1 147 ? 74.111 67.893 5.244 1.00 18.33 180 ILE B N 1
ATOM 2770 C CA . ILE B 1 147 ? 74.131 69.232 4.686 1.00 16.29 180 ILE B CA 1
ATOM 2771 C C . ILE B 1 147 ? 74.093 70.259 5.805 1.00 20.03 180 ILE B C 1
ATOM 2772 O O . ILE B 1 147 ? 73.339 70.105 6.770 1.00 16.37 180 ILE B O 1
ATOM 2777 N N . GLN B 1 148 ? 74.912 71.298 5.680 1.00 17.54 181 GLN B N 1
ATOM 2778 C CA . GLN B 1 148 ? 74.991 72.336 6.691 1.00 17.46 181 GLN B CA 1
ATOM 2779 C C . GLN B 1 148 ? 73.836 73.324 6.601 1.00 16.64 181 GLN B C 1
ATOM 2780 O O . GLN B 1 148 ? 73.682 74.009 5.593 1.00 16.19 181 GLN B O 1
ATOM 2786 N N . ILE B 1 149 ? 73.035 73.408 7.657 1.00 18.44 182 ILE B N 1
ATOM 2787 C CA . ILE B 1 149 ? 71.884 74.317 7.653 1.00 18.67 182 ILE B CA 1
ATOM 2788 C C . ILE B 1 149 ? 72.359 75.742 7.415 1.00 24.23 182 ILE B C 1
ATOM 2789 O O . ILE B 1 149 ? 71.786 76.476 6.622 1.00 23.34 182 ILE B O 1
ATOM 2794 N N . ASP B 1 150 ? 73.430 76.125 8.096 1.00 23.01 183 ASP B N 1
ATOM 2795 C CA . ASP B 1 150 ? 73.967 77.474 7.981 1.00 28.51 183 ASP B CA 1
ATOM 2796 C C . ASP B 1 150 ? 74.335 77.834 6.541 1.00 28.02 183 ASP B C 1
ATOM 2797 O O . ASP B 1 150 ? 74.254 79.002 6.150 1.00 23.49 183 ASP B O 1
ATOM 2802 N N . TYR B 1 151 ? 74.730 76.845 5.742 1.00 22.41 184 TYR B N 1
ATOM 2803 C CA . TYR B 1 151 ? 75.037 77.120 4.331 1.00 23.74 184 TYR B CA 1
ATOM 2804 C C . TYR B 1 151 ? 73.794 77.591 3.594 1.00 20.91 184 TYR B C 1
ATOM 2805 O O . TYR B 1 151 ? 73.836 78.573 2.860 1.00 21.95 184 TYR B O 1
ATOM 2814 N N . LEU B 1 152 ? 72.686 76.885 3.792 1.00 19.07 185 LEU B N 1
ATOM 2815 C CA . LEU B 1 152 ? 71.417 77.279 3.198 1.00 20.90 185 LEU B CA 1
ATOM 2816 C C . LEU B 1 152 ? 71.018 78.675 3.654 1.00 22.93 185 LEU B C 1
ATOM 2817 O O . LEU B 1 152 ? 70.613 79.514 2.848 1.00 21.61 185 LEU B O 1
ATOM 2822 N N . LYS B 1 153 ? 71.126 78.927 4.953 1.00 17.49 186 LYS B N 1
ATOM 2823 C CA . LYS B 1 153 ? 70.755 80.243 5.476 1.00 21.44 186 LYS B CA 1
ATOM 2824 C C . LYS B 1 153 ? 71.568 81.361 4.812 1.00 26.12 186 LYS B C 1
ATOM 2825 O O . LYS B 1 153 ? 71.015 82.374 4.387 1.00 21.76 186 LYS B O 1
ATOM 2831 N N . ASN B 1 154 ? 72.883 81.184 4.739 1.00 22.91 187 ASN B N 1
ATOM 2832 C CA . ASN B 1 154 ? 73.759 82.221 4.193 1.00 28.15 187 ASN B CA 1
ATOM 2833 C C . ASN B 1 154 ? 73.496 82.459 2.716 1.00 28.93 187 ASN B C 1
ATOM 2834 O O . ASN B 1 154 ? 73.525 83.601 2.249 1.00 33.18 187 ASN B O 1
ATOM 2839 N N . LEU B 1 155 ? 73.244 81.373 1.990 1.00 26.47 188 LEU B N 1
ATOM 2840 C CA . LEU B 1 155 ? 72.837 81.452 0.593 1.00 34.57 188 LEU B CA 1
ATOM 2841 C C . LEU B 1 155 ? 71.683 82.432 0.446 1.00 32.25 188 LEU B C 1
ATOM 2842 O O . LEU B 1 155 ? 71.755 83.392 -0.316 1.00 30.19 188 LEU B O 1
ATOM 2847 N N . ILE B 1 156 ? 70.607 82.175 1.180 1.00 25.41 189 ILE B N 1
ATOM 2848 C CA . ILE B 1 156 ? 69.411 82.997 1.062 1.00 21.13 189 ILE B CA 1
ATOM 2849 C C . ILE B 1 156 ? 69.687 84.431 1.479 1.00 25.65 189 ILE B C 1
ATOM 2850 O O . ILE B 1 156 ? 69.350 85.381 0.767 1.00 26.47 189 ILE B O 1
ATOM 2855 N N . ASN B 1 157 ? 70.316 84.588 2.632 1.00 25.42 190 ASN B N 1
ATOM 2856 C CA . ASN B 1 157 ? 70.584 85.919 3.155 1.00 29.80 190 ASN B CA 1
ATOM 2857 C C . ASN B 1 157 ? 71.393 86.804 2.198 1.00 30.79 190 ASN B C 1
ATOM 2858 O O . ASN B 1 157 ? 71.120 87.994 2.068 1.00 29.97 190 ASN B O 1
ATOM 2863 N N . LEU B 1 158 ? 72.381 86.225 1.526 1.00 25.42 191 LEU B N 1
ATOM 2864 C CA . LEU B 1 158 ? 73.193 86.990 0.578 1.00 33.88 191 LEU B CA 1
ATOM 2865 C C . LEU B 1 158 ? 72.380 87.506 -0.613 1.00 36.90 191 LEU B C 1
ATOM 2866 O O . LEU B 1 158 ? 72.614 88.613 -1.095 1.00 40.07 191 LEU B O 1
ATOM 2871 N N . LEU B 1 159 ? 71.426 86.711 -1.087 1.00 27.83 192 LEU B N 1
ATOM 2872 C CA . LEU B 1 159 ? 70.566 87.153 -2.183 1.00 27.87 192 LEU B CA 1
ATOM 2873 C C . LEU B 1 159 ? 69.485 88.129 -1.727 1.00 29.60 192 LEU B C 1
ATOM 2874 O O . LEU B 1 159 ? 69.096 89.021 -2.475 1.00 28.35 192 LEU B O 1
ATOM 2879 N N . SER B 1 160 ? 68.982 87.947 -0.507 1.00 23.31 193 SER B N 1
ATOM 2880 C CA . SER B 1 160 ? 67.820 88.705 -0.054 1.00 22.44 193 SER B CA 1
ATOM 2881 C C . SER B 1 160 ? 68.018 89.225 1.351 1.00 25.61 193 SER B C 1
ATOM 2882 O O . SER B 1 160 ? 67.272 88.856 2.249 1.00 24.83 193 SER B O 1
ATOM 2885 N N . PRO B 1 161 ? 69.011 90.101 1.544 1.00 24.55 194 PRO B N 1
ATOM 2886 C CA . PRO B 1 161 ? 69.365 90.568 2.889 1.00 25.33 194 PRO B CA 1
ATOM 2887 C C . PRO B 1 161 ? 68.294 91.446 3.526 1.00 28.18 194 PRO B C 1
ATOM 2888 O O . PRO B 1 161 ? 68.232 91.531 4.759 1.00 29.99 194 PRO B O 1
ATOM 2892 N N . ASP B 1 162 ? 67.464 92.085 2.705 1.00 28.99 195 ASP B N 1
ATOM 2893 C CA . ASP B 1 162 ? 66.520 93.098 3.201 1.00 33.80 195 ASP B CA 1
ATOM 2894 C C . ASP B 1 162 ? 65.117 92.569 3.451 1.00 33.94 195 ASP B C 1
ATOM 2895 O O . ASP B 1 162 ? 64.179 93.341 3.624 1.00 34.61 195 ASP B O 1
ATOM 2900 N N . VAL B 1 163 ? 64.961 91.254 3.462 1.00 29.03 196 VAL B N 1
ATOM 2901 C CA . VAL B 1 163 ? 63.642 90.702 3.706 1.00 24.95 196 VAL B CA 1
ATOM 2902 C C . VAL B 1 163 ? 63.712 89.620 4.773 1.00 25.81 196 VAL B C 1
ATOM 2903 O O . VAL B 1 163 ? 64.739 88.970 4.947 1.00 26.05 196 VAL B O 1
ATOM 2907 N N . TYR B 1 164 ? 62.633 89.466 5.526 1.00 19.41 197 TYR B N 1
ATOM 2908 C CA . TYR B 1 164 ? 62.628 88.493 6.602 1.00 15.64 197 TYR B CA 1
ATOM 2909 C C . TYR B 1 164 ? 62.057 87.194 6.074 1.00 18.39 197 TYR B C 1
ATOM 2910 O O . TYR B 1 164 ? 60.926 87.159 5.582 1.00 18.43 197 TYR B O 1
ATOM 2919 N N . ILE B 1 165 ? 62.859 86.136 6.148 1.00 15.13 198 ILE B N 1
ATOM 2920 C CA . ILE B 1 165 ? 62.460 84.812 5.686 1.00 10.69 198 ILE B CA 1
ATOM 2921 C C . ILE B 1 165 ? 62.695 83.777 6.793 1.00 23.90 198 ILE B C 1
ATOM 2922 O O . ILE B 1 165 ? 63.774 83.735 7.374 1.00 24.34 198 ILE B O 1
ATOM 2927 N N . GLU B 1 166 ? 61.682 82.959 7.085 1.00 15.38 199 GLU B N 1
ATOM 2928 C CA . GLU B 1 166 ? 61.751 81.937 8.131 1.00 14.10 199 GLU B CA 1
ATOM 2929 C C . GLU B 1 166 ? 61.543 80.585 7.498 1.00 19.82 199 GLU B C 1
ATOM 2930 O O . GLU B 1 166 ? 60.717 80.451 6.599 1.00 17.93 199 GLU B O 1
ATOM 2936 N N . VAL B 1 167 ? 62.264 79.573 7.971 1.00 11.30 200 VAL B N 1
ATOM 2937 C CA . VAL B 1 167 ? 61.943 78.207 7.600 1.00 10.49 200 VAL B CA 1
ATOM 2938 C C . VAL B 1 167 ? 61.669 77.432 8.881 1.00 17.04 200 VAL B C 1
ATOM 2939 O O . VAL B 1 167 ? 62.472 77.471 9.810 1.00 16.45 200 VAL B O 1
ATOM 2943 N N . VAL B 1 168 ? 60.532 76.746 8.946 1.00 14.08 201 VAL B N 1
ATOM 2944 C CA . VAL B 1 168 ? 60.169 76.026 10.161 1.00 11.60 201 VAL B CA 1
ATOM 2945 C C . VAL B 1 168 ? 59.670 74.625 9.829 1.00 14.94 201 VAL B C 1
ATOM 2946 O O . VAL B 1 168 ? 59.110 74.400 8.760 1.00 14.88 201 VAL B O 1
ATOM 2950 N N . ASN B 1 169 ? 59.838 73.680 10.750 1.00 10.53 202 ASN B N 1
ATOM 2951 C CA . ASN B 1 169 ? 59.357 72.326 10.477 1.00 9.55 202 ASN B CA 1
ATOM 2952 C C . ASN B 1 169 ? 57.931 72.137 10.974 1.00 19.79 202 ASN B C 1
ATOM 2953 O O . ASN B 1 169 ? 57.324 73.082 11.471 1.00 16.51 202 ASN B O 1
ATOM 2958 N N . GLN B 1 170 ? 57.405 70.921 10.854 1.00 21.72 203 GLN B N 1
ATOM 2959 C CA . GLN B 1 170 ? 56.040 70.620 11.305 1.00 24.03 203 GLN B CA 1
ATOM 2960 C C . GLN B 1 170 ? 55.785 70.793 12.800 1.00 23.86 203 GLN B C 1
ATOM 2961 O O . GLN B 1 170 ? 54.700 71.207 13.197 1.00 36.41 203 GLN B O 1
ATOM 2967 N N . ASP B 1 171 ? 56.761 70.475 13.640 1.00 18.96 204 ASP B N 1
ATOM 2968 C CA . ASP B 1 171 ? 56.592 70.688 15.080 1.00 26.50 204 ASP B CA 1
ATOM 2969 C C . ASP B 1 171 ? 56.687 72.168 15.452 1.00 26.30 204 ASP B C 1
ATOM 2970 O O . ASP B 1 171 ? 56.483 72.530 16.607 1.00 30.05 204 ASP B O 1
ATOM 2975 N N . GLY B 1 172 ? 57.027 73.013 14.481 1.00 22.11 205 GLY B N 1
ATOM 2976 C CA . GLY B 1 172 ? 57.154 74.443 14.730 1.00 18.95 205 GLY B CA 1
ATOM 2977 C C . GLY B 1 172 ? 58.568 74.845 15.121 1.00 23.59 205 GLY B C 1
ATOM 2978 O O . GLY B 1 172 ? 58.804 75.963 15.564 1.00 22.42 205 GLY B O 1
ATOM 2979 N N . LYS B 1 173 ? 59.518 73.929 14.960 1.00 15.65 206 LYS B N 1
ATOM 2980 C CA . LYS B 1 173 ? 60.904 74.231 15.277 1.00 17.06 206 LYS B CA 1
ATOM 2981 C C . LYS B 1 173 ? 61.463 75.159 14.213 1.00 16.24 206 LYS B C 1
ATOM 2982 O O . LYS B 1 173 ? 61.300 74.910 13.025 1.00 16.86 206 LYS B O 1
ATOM 2996 N N . ILE B 1 175 ? 64.002 76.208 11.747 1.00 11.37 208 ILE B N 1
ATOM 2997 C CA . ILE B 1 175 ? 65.159 75.627 11.060 1.00 15.09 208 ILE B CA 1
ATOM 2998 C C . ILE B 1 175 ? 66.213 76.709 10.842 1.00 19.31 208 ILE B C 1
ATOM 2999 O O . ILE B 1 175 ? 67.357 76.573 11.266 1.00 20.39 208 ILE B O 1
ATOM 3004 N N . PHE B 1 176 ? 65.822 77.784 10.173 1.00 14.53 209 PHE B N 1
ATOM 3005 C CA . PHE B 1 176 ? 66.627 79.008 10.157 1.00 20.09 209 PHE B CA 1
ATOM 3006 C C . PHE B 1 176 ? 65.755 80.221 9.844 1.00 21.49 209 PHE B C 1
ATOM 3007 O O . PHE B 1 176 ? 64.623 80.088 9.402 1.00 18.39 209 PHE B O 1
ATOM 3015 N N . ALA B 1 177 ? 66.267 81.404 10.128 1.00 19.23 210 ALA B N 1
ATOM 3016 C CA . ALA B 1 177 ? 65.592 82.631 9.750 1.00 26.50 210 ALA B CA 1
ATOM 3017 C C . ALA B 1 177 ? 66.643 83.569 9.181 1.00 29.41 210 ALA B C 1
ATOM 3018 O O . ALA B 1 177 ? 67.748 83.669 9.705 1.00 35.92 210 ALA B O 1
ATOM 3020 N N . SER B 1 178 ? 66.299 84.235 8.089 1.00 25.84 211 SER B N 1
ATOM 3021 C CA . SER B 1 178 ? 67.212 85.150 7.424 1.00 26.14 211 SER B CA 1
ATOM 3022 C C . SER B 1 178 ? 66.625 86.549 7.438 1.00 25.40 211 SER B C 1
ATOM 3023 O O . SER B 1 178 ? 65.450 86.721 7.151 1.00 22.64 211 SER B O 1
ATOM 3026 N N . GLY B 1 179 ? 67.442 87.541 7.774 1.00 24.39 212 GLY B N 1
ATOM 3027 C CA . GLY B 1 179 ? 67.017 88.926 7.729 1.00 23.42 212 GLY B CA 1
ATOM 3028 C C . GLY B 1 179 ? 66.583 89.428 9.089 1.00 31.05 212 GLY B C 1
ATOM 3029 O O . GLY B 1 179 ? 66.706 88.737 10.103 1.00 29.10 212 GLY B O 1
ATOM 3030 N N . GLN B 1 180 ? 66.057 90.643 9.103 1.00 28.18 213 GLN B N 1
ATOM 3031 C CA . GLN B 1 180 ? 65.649 91.284 10.337 1.00 31.86 213 GLN B CA 1
ATOM 3032 C C . GLN B 1 180 ? 64.152 91.128 10.514 1.00 32.44 213 GLN B C 1
ATOM 3033 O O . GLN B 1 180 ? 63.358 91.627 9.706 1.00 24.79 213 GLN B O 1
ATOM 3039 N N . ALA B 1 181 ? 63.780 90.420 11.573 1.00 32.34 214 ALA B N 1
ATOM 3040 C CA . ALA B 1 181 ? 62.384 90.154 11.889 1.00 29.77 214 ALA B CA 1
ATOM 3041 C C . ALA B 1 181 ? 61.559 91.438 11.922 1.00 25.11 214 ALA B C 1
ATOM 3042 O O . ALA B 1 181 ? 60.347 91.416 11.739 1.00 24.75 214 ALA B O 1
ATOM 3044 N N . SER B 1 182 ? 62.212 92.571 12.149 1.00 29.26 215 SER B N 1
ATOM 3045 C CA . SER B 1 182 ? 61.482 93.829 12.215 1.00 35.73 215 SER B CA 1
ATOM 3046 C C . SER B 1 182 ? 60.862 94.217 10.869 1.00 39.04 215 SER B C 1
ATOM 3047 O O . SER B 1 182 ? 59.840 94.894 10.837 1.00 40.28 215 SER B O 1
ATOM 3050 N N . HIS B 1 183 ? 61.472 93.788 9.763 1.00 40.16 216 HIS B N 1
ATOM 3051 C CA . HIS B 1 183 ? 60.948 94.078 8.420 1.00 43.74 216 HIS B CA 1
ATOM 3052 C C . HIS B 1 183 ? 59.585 93.445 8.215 1.00 42.74 216 HIS B C 1
ATOM 3053 O O . HIS B 1 183 ? 58.888 93.743 7.247 1.00 53.91 216 HIS B O 1
ATOM 3060 N N . ALA B 1 184 ? 59.222 92.540 9.113 1.00 33.37 217 ALA B N 1
ATOM 3061 C CA . ALA B 1 184 ? 58.004 91.759 8.955 1.00 30.10 217 ALA B CA 1
ATOM 3062 C C . ALA B 1 184 ? 56.803 92.372 9.681 1.00 35.31 217 ALA B C 1
ATOM 3063 O O . ALA B 1 184 ? 55.671 91.913 9.512 1.00 30.85 217 ALA B O 1
ATOM 3065 N N . GLU B 1 185 ? 57.042 93.409 10.479 1.00 34.65 218 GLU B N 1
ATOM 3066 C CA . GLU B 1 185 ? 55.979 93.940 11.332 1.00 36.58 218 GLU B CA 1
ATOM 3067 C C . GLU B 1 185 ? 54.728 94.343 10.559 1.00 32.59 218 GLU B C 1
ATOM 3068 O O . GLU B 1 185 ? 54.798 95.056 9.559 1.00 32.14 218 GLU B O 1
ATOM 3074 N N . ASP B 1 186 ? 53.589 93.848 11.039 1.00 26.67 219 ASP B N 1
ATOM 3075 C CA . ASP B 1 186 ? 52.285 94.102 10.440 1.00 31.23 219 ASP B CA 1
ATOM 3076 C C . ASP B 1 186 ? 52.100 93.414 9.084 1.00 30.69 219 ASP B C 1
ATOM 3077 O O . ASP B 1 186 ? 51.175 93.741 8.349 1.00 25.68 219 ASP B O 1
ATOM 3082 N N . GLN B 1 187 ? 52.967 92.455 8.766 1.00 23.05 220 GLN B N 1
ATOM 3083 C CA . GLN B 1 187 ? 52.878 91.713 7.507 1.00 21.55 220 GLN B CA 1
ATOM 3084 C C . GLN B 1 187 ? 52.476 90.258 7.740 1.00 24.33 220 GLN B C 1
ATOM 3085 O O . GLN B 1 187 ? 52.891 89.639 8.719 1.00 19.20 220 GLN B O 1
ATOM 3091 N N . LYS B 1 188 ? 51.684 89.709 6.828 1.00 18.88 221 LYS B N 1
ATOM 3092 C CA . LYS B 1 188 ? 51.418 88.275 6.798 1.00 16.57 221 LYS B CA 1
ATOM 3093 C C . LYS B 1 188 ? 52.360 87.687 5.744 1.00 20.40 221 LYS B C 1
ATOM 3094 O O . LYS B 1 188 ? 52.577 88.313 4.711 1.00 23.03 221 LYS B O 1
ATOM 3100 N N . PRO B 1 189 ? 52.937 86.497 6.001 1.00 20.71 222 PRO B N 1
ATOM 3101 C CA . PRO B 1 189 ? 53.931 85.984 5.044 1.00 18.49 222 PRO B CA 1
ATOM 3102 C C . PRO B 1 189 ? 53.294 85.227 3.894 1.00 20.27 222 PRO B C 1
ATOM 3103 O O . PRO B 1 189 ? 52.148 84.791 3.994 1.00 16.70 222 PRO B O 1
ATOM 3107 N N A VAL B 1 190 ? 54.025 85.088 2.794 0.44 17.02 223 VAL B N 1
ATOM 3108 N N B VAL B 1 190 ? 54.052 85.068 2.814 0.56 16.67 223 VAL B N 1
ATOM 3109 C CA A VAL B 1 190 ? 53.664 84.096 1.795 0.44 17.39 223 VAL B CA 1
ATOM 3110 C CA B VAL B 1 190 ? 53.695 84.148 1.746 0.56 18.37 223 VAL B CA 1
ATOM 3111 C C A VAL B 1 190 ? 54.464 82.843 2.141 0.44 16.14 223 VAL B C 1
ATOM 3112 C C B VAL B 1 190 ? 54.521 82.874 1.952 0.56 16.42 223 VAL B C 1
ATOM 3113 O O A VAL B 1 190 ? 55.630 82.926 2.522 0.44 15.02 223 VAL B O 1
ATOM 3114 O O B VAL B 1 190 ? 55.748 82.925 2.001 0.56 17.34 223 VAL B O 1
ATOM 3121 N N A SER B 1 191 ? 53.833 81.681 2.054 0.44 12.91 224 SER B N 1
ATOM 3122 N N B SER B 1 191 ? 53.856 81.735 2.102 0.56 12.92 224 SER B N 1
ATOM 3123 C CA A SER B 1 191 ? 54.471 80.480 2.554 0.44 13.27 224 SER B CA 1
ATOM 3124 C CA B SER B 1 191 ? 54.562 80.529 2.504 0.56 12.52 224 SER B CA 1
ATOM 3125 C C A SER B 1 191 ? 54.297 79.308 1.608 0.44 16.61 224 SER B C 1
ATOM 3126 C C B SER B 1 191 ? 54.368 79.366 1.547 0.56 16.89 224 SER B C 1
ATOM 3127 O O A SER B 1 191 ? 53.352 79.271 0.820 0.44 14.53 224 SER B O 1
ATOM 3128 O O B SER B 1 191 ? 53.469 79.383 0.710 0.56 14.91 224 SER B O 1
ATOM 3133 N N . GLY B 1 192 ? 55.215 78.349 1.701 1.00 13.80 225 GLY B N 1
ATOM 3134 C CA . GLY B 1 192 ? 55.152 77.144 0.893 1.00 11.69 225 GLY B CA 1
ATOM 3135 C C . GLY B 1 192 ? 56.189 76.140 1.372 1.00 14.16 225 GLY B C 1
ATOM 3136 O O . GLY B 1 192 ? 57.259 76.511 1.875 1.00 11.08 225 GLY B O 1
ATOM 3137 N N . TYR B 1 193 ? 55.871 74.865 1.203 1.00 12.75 226 TYR B N 1
ATOM 3138 C CA . TYR B 1 193 ? 56.745 73.759 1.587 1.00 15.10 226 TYR B CA 1
ATOM 3139 C C . TYR B 1 193 ? 57.828 73.433 0.580 1.00 13.39 226 TYR B C 1
ATOM 3140 O O . TYR B 1 193 ? 57.680 73.678 -0.617 1.00 12.64 226 TYR B O 1
ATOM 3149 N N . LEU B 1 194 ? 58.914 72.853 1.074 1.00 12.72 227 LEU B N 1
ATOM 3150 C CA . LEU B 1 194 ? 59.927 72.271 0.206 1.00 13.13 227 LEU B CA 1
ATOM 3151 C C . LEU B 1 194 ? 59.418 70.942 -0.340 1.00 16.85 227 LEU B C 1
ATOM 3152 O O . LEU B 1 194 ? 58.411 70.421 0.140 1.00 15.20 227 LEU B O 1
ATOM 3157 N N . ASP B 1 195 ? 60.122 70.376 -1.321 1.00 14.97 228 ASP B N 1
ATOM 3158 C CA . ASP B 1 195 ? 59.663 69.136 -1.963 1.00 15.97 228 ASP B CA 1
ATOM 3159 C C . ASP B 1 195 ? 59.978 67.842 -1.201 1.00 20.69 228 ASP B C 1
ATOM 3160 O O . ASP B 1 195 ? 59.145 66.941 -1.137 1.00 22.42 228 ASP B O 1
ATOM 3165 N N . ASP B 1 196 ? 61.192 67.725 -0.667 1.00 13.88 229 ASP B N 1
ATOM 3166 C CA . ASP B 1 196 ? 61.643 66.435 -0.137 1.00 18.10 229 ASP B CA 1
ATOM 3167 C C . ASP B 1 196 ? 61.573 66.340 1.384 1.00 19.15 229 ASP B C 1
ATOM 3168 O O . ASP B 1 196 ? 61.786 65.277 1.957 1.00 18.22 229 ASP B O 1
ATOM 3173 N N . ILE B 1 197 ? 61.297 67.460 2.031 1.00 18.41 230 ILE B N 1
ATOM 3174 C CA . ILE B 1 197 ? 61.240 67.500 3.489 1.00 17.76 230 ILE B CA 1
ATOM 3175 C C . ILE B 1 197 ? 60.139 68.510 3.836 1.00 17.29 230 ILE B C 1
ATOM 3176 O O . ILE B 1 197 ? 59.983 69.523 3.153 1.00 14.78 230 ILE B O 1
ATOM 3181 N N . SER B 1 198 ? 59.349 68.222 4.863 1.00 14.97 231 SER B N 1
ATOM 3182 C CA . SER B 1 198 ? 58.168 69.028 5.140 1.00 15.39 231 SER B CA 1
ATOM 3183 C C . SER B 1 198 ? 58.537 70.274 5.915 1.00 22.08 231 SER B C 1
ATOM 3184 O O . SER B 1 198 ? 57.931 70.579 6.944 1.00 21.92 231 SER B O 1
ATOM 3187 N N . TRP B 1 199 ? 59.549 70.986 5.429 1.00 13.28 232 TRP B N 1
ATOM 3188 C CA . TRP B 1 199 ? 59.854 72.302 5.954 1.00 11.23 232 TRP B CA 1
ATOM 3189 C C . TRP B 1 199 ? 59.041 73.350 5.195 1.00 15.04 232 TRP B C 1
ATOM 3190 O O . TRP B 1 199 ? 58.894 73.278 3.974 1.00 12.82 232 TRP B O 1
ATOM 3201 N N . ASN B 1 200 ? 58.546 74.334 5.929 1.00 13.43 233 ASN B N 1
ATOM 3202 C CA . ASN B 1 200 ? 57.710 75.387 5.376 1.00 13.20 233 ASN B CA 1
ATOM 3203 C C . ASN B 1 200 ? 58.479 76.703 5.379 1.00 14.01 233 ASN B C 1
ATOM 3204 O O . ASN B 1 200 ? 58.952 77.154 6.434 1.00 14.59 233 ASN B O 1
ATOM 3217 N N . LYS B 1 202 ? 58.571 80.754 4.910 1.00 13.64 235 LYS B N 1
ATOM 3218 C CA . LYS B 1 202 ? 57.695 81.921 5.000 1.00 9.94 235 LYS B CA 1
ATOM 3219 C C . LYS B 1 202 ? 58.468 83.162 4.617 1.00 15.30 235 LYS B C 1
ATOM 3220 O O . LYS B 1 202 ? 59.469 83.494 5.239 1.00 16.80 235 LYS B O 1
ATOM 3226 N N . VAL B 1 203 ? 57.999 83.858 3.592 1.00 13.31 236 VAL B N 1
ATOM 3227 C CA . VAL B 1 203 ? 58.671 85.063 3.147 1.00 9.77 236 VAL B CA 1
ATOM 3228 C C . VAL B 1 203 ? 57.749 86.235 3.455 1.00 15.60 236 VAL B C 1
ATOM 3229 O O . VAL B 1 203 ? 56.631 86.288 2.948 1.00 16.95 236 VAL B O 1
ATOM 3233 N N . TYR B 1 204 ? 58.199 87.168 4.285 1.00 14.49 237 TYR B N 1
ATOM 3234 C CA . TYR B 1 204 ? 57.358 88.318 4.618 1.00 11.57 237 TYR B CA 1
ATOM 3235 C C . TYR B 1 204 ? 57.544 89.432 3.601 1.00 15.20 237 TYR B C 1
ATOM 3236 O O . TYR B 1 204 ? 58.662 89.831 3.317 1.00 20.27 237 TYR B O 1
ATOM 3245 N N . PRO B 1 205 ? 56.440 89.947 3.055 1.00 21.12 238 PRO B N 1
ATOM 3246 C CA . PRO B 1 205 ? 56.565 91.110 2.169 1.00 26.12 238 PRO B CA 1
ATOM 3247 C C . PRO B 1 205 ? 57.105 92.322 2.925 1.00 27.80 238 PRO B C 1
ATOM 3248 O O . PRO B 1 205 ? 56.838 92.467 4.118 1.00 27.40 238 PRO B O 1
ATOM 3252 N N . ASN B 1 206 ? 57.888 93.151 2.245 1.00 26.83 239 ASN B N 1
ATOM 3253 C CA . ASN B 1 206 ? 58.341 94.418 2.804 1.00 37.95 239 ASN B CA 1
ATOM 3254 C C . ASN B 1 206 ? 57.167 95.377 2.906 1.00 37.58 239 ASN B C 1
ATOM 3255 O O . ASN B 1 206 ? 56.240 95.312 2.100 1.00 36.84 239 ASN B O 1
ATOM 3260 N N . PRO B 1 207 ? 57.192 96.262 3.908 1.00 44.87 240 PRO B N 1
ATOM 3261 C CA . PRO B 1 207 ? 56.096 97.216 4.102 1.00 46.23 240 PRO B CA 1
ATOM 3262 C C . PRO B 1 207 ? 56.134 98.313 3.054 1.00 49.06 240 PRO B C 1
ATOM 3263 O O . PRO B 1 207 ? 57.189 98.561 2.465 1.00 47.81 240 PRO B O 1
ATOM 3267 N N . VAL B 1 208 ? 54.991 98.954 2.821 1.00 54.90 241 VAL B N 1
ATOM 3268 C CA . VAL B 1 208 ? 54.927 100.121 1.948 1.00 57.34 241 VAL B CA 1
ATOM 3269 C C . VAL B 1 208 ? 55.570 101.317 2.641 1.00 57.53 241 VAL B C 1
ATOM 3270 O O . VAL B 1 208 ? 55.167 101.683 3.745 1.00 60.29 241 VAL B O 1
ATOM 3274 N N . THR B 1 209 ? 56.569 101.918 2.002 1.00 57.27 242 THR B N 1
ATOM 3275 C CA . THR B 1 209 ? 57.281 103.047 2.598 1.00 65.27 242 THR B CA 1
ATOM 3276 C C . THR B 1 209 ? 56.630 104.390 2.257 1.00 77.37 242 THR B C 1
ATOM 3277 O O . THR B 1 209 ? 55.575 104.443 1.617 1.00 70.42 242 THR B O 1
ATOM 3281 N N . ILE B 1 210 ? 57.278 105.472 2.683 1.00 89.95 243 ILE B N 1
ATOM 3282 C CA . ILE B 1 210 ? 56.728 106.819 2.535 1.00 99.97 243 ILE B CA 1
ATOM 3283 C C . ILE B 1 210 ? 56.509 107.229 1.074 1.00 106.26 243 ILE B C 1
ATOM 3284 O O . ILE B 1 210 ? 55.705 108.119 0.787 1.00 111.87 243 ILE B O 1
ATOM 3289 N N . GLU B 1 211 ? 57.206 106.570 0.154 1.00 105.30 244 GLU B N 1
ATOM 3290 C CA . GLU B 1 211 ? 56.985 106.810 -1.270 1.00 102.36 244 GLU B CA 1
ATOM 3291 C C . GLU B 1 211 ? 56.475 105.567 -2.002 1.00 99.45 244 GLU B C 1
ATOM 3292 O O . GLU B 1 211 ? 57.254 104.658 -2.286 1.00 97.31 244 GLU B O 1
ATOM 3298 N N . GLU B 1 212 ? 55.174 105.504 -2.299 1.00 71.50 245 GLU B N 1
ATOM 3299 C CA . GLU B 1 212 ? 54.166 106.504 -1.913 1.00 74.68 245 GLU B CA 1
ATOM 3300 C C . GLU B 1 212 ? 54.608 107.969 -2.036 1.00 82.34 245 GLU B C 1
ATOM 3301 O O . GLU B 1 212 ? 54.000 108.761 -2.760 1.00 84.50 245 GLU B O 1
#

InterPro domains:
  IPR003594 Histidine kinase/HSP90-like ATPase domain [PF02518] 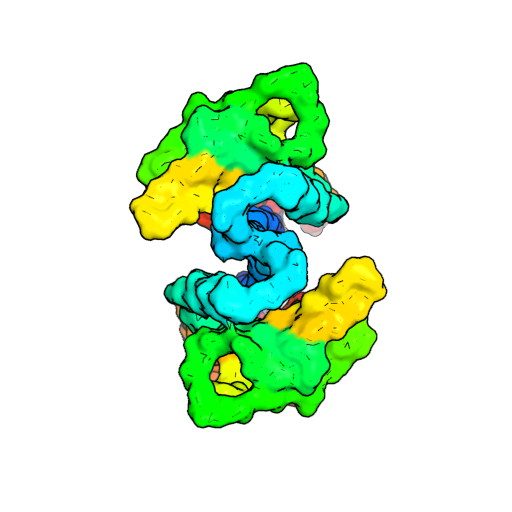(401-503)
  IPR003594 Histidine kinase/HSP90-like ATPase domain [SM00387] (399-505)
  IPR003661 Signal transduction histidine kinase, dimerisation/phosphoacceptor domain [PF00512] (293-355)
  IPR003661 Signal transduction histidine kinase, dimerisation/phosphoacceptor domain [SM00388] (291-356)
  IPR003661 Signal transduction histidine kinase, dimerisation/phosphoacceptor domain [cd00082] (289-352)
  IPR004358 Signal transduction histidine kinase-related protein, C-terminal [PR00344] (436-450)
  IPR004358 Signal transduction histidine kinase-related protein, C-terminal [PR00344] (454-464)
  IPR004358 Signal transduction histidine kinase-related protein, C-terminal [PR00344] (465-483)
  IPR004358 Signal transduction histidine kinase-related protein, C-terminal [PR00344] (489-502)
  IPR005467 Histidine kinase domain [PS50109] (298-505)
  IPR029151 Periplasmic sensor-like domain superfamily [SSF103190] (92-189)
  IPR033479 Double Cache domain 1 [PF02743] (42-211)
  IPR036097 Signal transduction histidine kinase, dimerisation/phosphoacceptor domain superfamily [SSF47384] (280-356)
  IPR036890 Histidine kinase/HSP90-like ATPase superfamily [G3DSA:3.30.565.10] (359-506)
  IPR036890 Histidine kinase/HSP90-like ATPase superfamily [SSF55874] (358-503)

Foldseek 3Di:
DQVVVVVVLQVVLVVLQCVLLVVVLCVVVVVCCVVVLVPADPPHDLVVLVVQLVVPPPDLFFPWKFKAFPQQWTSRIPADADDIDGCCVPPQNVVCQVVVAKAKADWDQDPRPRAIWIKIKHFRADPVGHGTMIIITTTGLVVSQVVSCVVPQDWWDDKAAPVRHGDIHYDCVQQPPWAFDKDARDRGRIMTTTGGRDDPD/DVVVVVVLQVVLVVLQVVLLVVVLCVVVVVCCVVCLVPADPPHDLVVLVVQLVVPPPDLFFPWKFKFFPQQWTSRIPADAPDTDGCCVPPQNVVCQVVVAWAWADWDQDPGPRAIWIKIKHFRADPVRHGGMIIITTGHLVVSQVVSCVVCVDWWDDKAAPVRHGDIHYDCVQQPPWAFDKDARDRGGIMTTTGGDDDPPD

Radius of gyration: 23.89 Å; Cα contacts (8 Å, |Δi|>4): 740; chains: 2; bounding box: 62×67×54 Å

CATH classification: 3.30.450.20 (+1 more: 3.30.450.20)

Nearest PDB structures (foldseek):
  4jgp-assembly1_B  TM=1.004E+00  e=7.325E-40  Bacillus subtilis subsp. subtilis str. 168
  4jgq-assembly1_B  TM=1.001E+00  e=3.412E-36  Bacillus subtilis subsp. subtilis str. 168
  4jgr-assembly1_A  TM=9.870E-01  e=1.075E-36  Bacillus subtilis subsp. subtilis str. 168
  5ltv-assembly1_A  TM=7.077E-01  e=2.516E-08  Pseudomonas aeruginosa
  5lt9-assembly2_B  TM=7.234E-01  e=1.986E-07  Pseudomonas aeruginosa

Organism: Bacillus subtilis (strain 168) (NCBI:txid224308)